Protein AF-A0A2D9D4S9-F1 (afdb_monomer_lite)

Foldseek 3Di:
DPPVVVVVVVVVVVPDPDPVVVVVVVVVVVVVVVVPPPPQWAWEFQDAAPDALQAQQRIATPVRDSPSDRAAQSHHYEHACPRPYERQAYPQRAEYAEYEYANQPHAHEHNDPDQRGEYEYCEYEWDYPNADYTYEYCHHEYAHNEEYHAQYEYHYQAYEYEYLYEYDAYQYAEYEDQYEYEANYEDDHPDPDARREDEYYDLYEYAHCEEYHFEYEYEYEALYEYHYLEEYEYHAHYEYEAEANYEYEYQEEYHHAQRYAHAHDQHYEYEHEHQEEYEYDFHDDPHGAAAEYEYDHAEEEYEYDDAEHHYCEEYHDPHYEYEYELYEYAYLAEYHDQDCRYYYEYPAQNYEYEGQHAEHEDRPAYDLHYEYEDAHAEEHEDYQEEAQEYEYHHAYEYEYADHQEYEHNAEYEYAARYEYEYHEEYEYEHEYYDHLYEYEYELYEYHYPYPDHDHDAPPNYYYDYPDPPPRYDDDDDD

Secondary structure (DSSP, 8-state):
--HHHHHHHHHHSS----HHHHHHHHHHHHHHHHHT------EEE---TT--TT-GGGEEETTS-B--PPP-TTS-EEE-TT--S----PPTTEEEEEEEEE-SSS-EEEE-SSTT-EEEEEEEEEE-TTSS-EEEEEESEEEESS-EEESSEEEESSSEEEESS-EES-SEEEEETT-EEEESS-EE-----TT-EEEEESS-EEEESS-EEE-SEEEE-TT-EEEESS-EEE-TT-EEEE-TT-EEEESS-EEE-TT-EEEE-TT-EEEE--SS-EEEEPPPSTTBEESEEEEEEEEEEEEE-SSEEEESS-EEEEEEEEEE-S-EEEESS-EEE-STT-EEEESSTT-EEEE--SB-EE-S-B-SS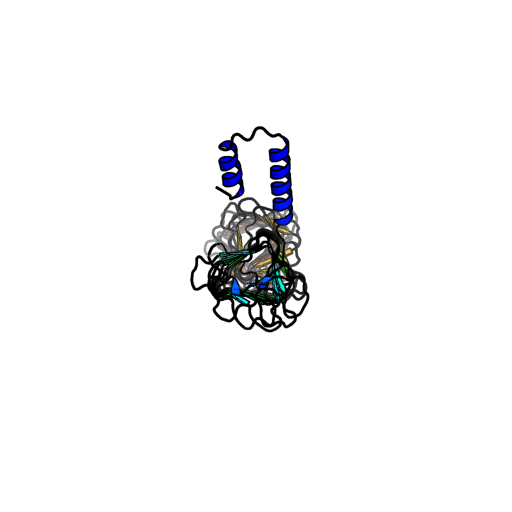SEEEE--SS-EEPPSS-BSEEEE-SSEEEEEEEEEEEEE-S-EEE-TTEEEEEEEEEEE-S-EEESS-EEEESS-EEEEE-SS--EEE-TT-EEEE--SSS--EEEEE-

Structure (mmCIF, N/CA/C/O backbone):
data_AF-A0A2D9D4S9-F1
#
_entry.id   AF-A0A2D9D4S9-F1
#
loop_
_atom_site.group_PDB
_atom_site.id
_atom_site.type_symbol
_atom_site.label_atom_id
_atom_site.label_alt_id
_atom_site.label_comp_id
_atom_site.label_asym_id
_atom_site.label_entity_id
_atom_site.label_seq_id
_atom_site.pdbx_PDB_ins_code
_atom_site.Cartn_x
_atom_site.Cartn_y
_atom_site.Cartn_z
_atom_site.occupancy
_atom_site.B_iso_or_equiv
_atom_site.auth_seq_id
_atom_site.auth_comp_id
_atom_site.auth_asym_id
_atom_site.auth_atom_id
_atom_site.pdbx_PDB_model_num
ATOM 1 N N . MET A 1 1 ? 46.462 12.934 -30.202 1.00 46.50 1 MET A N 1
ATOM 2 C CA . MET A 1 1 ? 46.838 13.961 -31.186 1.00 46.50 1 MET A CA 1
ATOM 3 C C . MET A 1 1 ? 45.834 13.888 -32.318 1.00 46.50 1 MET A C 1
ATOM 5 O O . MET A 1 1 ? 45.900 12.967 -33.123 1.00 46.50 1 MET A O 1
ATOM 9 N N . THR A 1 2 ? 44.822 14.753 -32.305 1.00 50.66 2 THR A N 1
ATOM 10 C CA . THR A 1 2 ? 43.846 14.801 -33.410 1.00 50.66 2 THR A CA 1
ATOM 11 C C . THR A 1 2 ? 44.578 15.198 -34.702 1.00 50.66 2 THR A C 1
ATOM 13 O O . THR A 1 2 ? 45.641 15.822 -34.637 1.00 50.66 2 THR A O 1
ATOM 16 N N . CYS A 1 3 ? 44.055 14.867 -35.891 1.00 53.03 3 CYS A N 1
ATOM 17 C CA . CYS A 1 3 ? 44.674 15.297 -37.161 1.00 53.03 3 CYS A CA 1
ATOM 18 C C . CYS A 1 3 ? 44.920 16.822 -37.214 1.00 53.03 3 CYS A C 1
ATOM 20 O O . CYS A 1 3 ? 45.845 17.278 -37.882 1.00 53.03 3 CYS A O 1
ATOM 22 N N . TYR A 1 4 ? 44.138 17.593 -36.450 1.00 50.78 4 TYR A N 1
ATOM 23 C CA . TYR A 1 4 ? 44.296 19.029 -36.236 1.00 50.78 4 TYR A CA 1
ATOM 24 C C . TYR A 1 4 ? 45.577 19.395 -35.461 1.00 50.78 4 TYR A C 1
ATOM 26 O O . TYR A 1 4 ? 46.337 20.259 -35.898 1.00 50.78 4 TYR A O 1
ATOM 34 N N . GLU A 1 5 ? 45.869 18.707 -34.355 1.00 54.09 5 GLU A N 1
ATOM 35 C CA . GLU A 1 5 ? 47.082 18.942 -33.560 1.00 54.09 5 GLU A CA 1
ATOM 36 C C . GLU A 1 5 ? 48.349 18.516 -34.310 1.00 54.09 5 GLU A C 1
ATOM 38 O O . GLU A 1 5 ? 49.353 19.222 -34.258 1.00 54.09 5 GLU A O 1
ATOM 43 N N . PHE A 1 6 ? 48.295 17.416 -35.073 1.00 62.75 6 PHE A N 1
ATOM 44 C CA . PHE A 1 6 ? 49.431 16.978 -35.893 1.00 62.75 6 PHE A CA 1
ATOM 45 C C . PHE A 1 6 ? 49.733 17.976 -37.021 1.00 62.75 6 PHE A C 1
ATOM 47 O O . PHE A 1 6 ? 50.899 18.274 -37.286 1.00 62.75 6 PHE A O 1
ATOM 54 N N . ALA A 1 7 ? 48.701 18.549 -37.651 1.00 60.62 7 ALA A N 1
ATOM 55 C CA . ALA A 1 7 ? 48.874 19.578 -38.670 1.00 60.62 7 ALA A CA 1
ATOM 56 C C . ALA A 1 7 ? 49.482 20.862 -38.078 1.00 60.62 7 ALA A C 1
ATOM 58 O O . ALA A 1 7 ? 50.467 21.363 -38.607 1.00 60.62 7 ALA A O 1
ATOM 59 N N . ILE A 1 8 ? 48.982 21.370 -36.949 1.00 59.97 8 ILE A N 1
ATOM 60 C CA . ILE A 1 8 ? 49.518 22.607 -36.353 1.00 59.97 8 ILE A CA 1
ATOM 61 C C . ILE A 1 8 ? 50.973 22.431 -35.899 1.00 59.97 8 ILE A C 1
ATOM 63 O O . ILE A 1 8 ? 51.813 23.279 -36.205 1.00 59.97 8 ILE A O 1
ATOM 67 N N . HIS A 1 9 ? 51.298 21.311 -35.247 1.00 60.22 9 HIS A N 1
ATOM 68 C CA . HIS A 1 9 ? 52.651 21.064 -34.740 1.00 60.22 9 HIS A CA 1
ATOM 69 C C . HIS A 1 9 ? 53.674 20.833 -35.864 1.00 60.22 9 HIS A C 1
ATOM 71 O O . HIS A 1 9 ? 54.804 21.314 -35.795 1.00 60.22 9 HIS A O 1
ATOM 77 N N . SER A 1 10 ? 53.266 20.175 -36.955 1.00 59.47 10 SER A N 1
ATOM 78 C CA . SER A 1 10 ? 54.116 19.997 -38.143 1.00 59.47 10 SER A CA 1
ATOM 79 C C . SER A 1 10 ? 54.403 21.317 -38.870 1.00 59.47 10 SER A C 1
ATOM 81 O O . SER A 1 10 ? 55.428 21.447 -39.538 1.00 59.47 10 SER A O 1
ATOM 83 N N . PHE A 1 11 ? 53.524 22.316 -38.735 1.00 57.97 11 PHE A N 1
ATOM 84 C CA . PHE A 1 11 ? 53.666 23.613 -39.397 1.00 57.97 11 PHE A CA 1
ATOM 85 C C . PHE A 1 11 ? 54.433 24.658 -38.575 1.00 57.97 11 PHE A C 1
ATOM 87 O O . PHE A 1 11 ? 55.037 25.539 -39.178 1.00 57.97 11 PHE A O 1
ATOM 94 N N . GLU A 1 12 ? 54.499 24.557 -37.242 1.00 56.31 12 GLU A N 1
ATOM 95 C CA . GLU A 1 12 ? 55.434 25.379 -36.447 1.00 56.31 12 GLU A CA 1
ATOM 96 C C . GLU A 1 12 ? 56.906 25.040 -36.742 1.00 56.31 12 GLU A C 1
ATOM 98 O O . GLU A 1 12 ? 57.773 25.911 -36.665 1.00 56.31 12 GLU A O 1
ATOM 103 N N . LEU A 1 13 ? 57.177 23.804 -37.175 1.00 55.47 13 LEU A N 1
ATOM 104 C CA . LEU A 1 13 ? 58.496 23.360 -37.638 1.00 55.47 13 LEU A CA 1
ATOM 105 C C . LEU A 1 13 ? 58.857 23.883 -39.043 1.00 55.47 13 LEU A C 1
ATOM 107 O O . LEU A 1 13 ? 60.040 24.018 -39.363 1.00 55.47 13 LEU A O 1
ATOM 111 N N . LEU A 1 14 ? 57.870 24.237 -39.875 1.00 54.81 14 LEU A N 1
ATOM 112 C CA . LEU A 1 14 ? 58.089 24.894 -41.165 1.00 54.81 14 LEU A CA 1
ATOM 113 C C . LEU A 1 14 ? 58.009 26.416 -40.988 1.00 54.81 14 LEU A C 1
ATOM 115 O O . LEU A 1 14 ? 56.937 27.011 -40.995 1.00 54.81 14 LEU A O 1
ATOM 119 N N . ASN A 1 15 ? 59.169 27.059 -40.865 1.00 53.19 15 ASN A N 1
ATOM 120 C CA . ASN A 1 15 ? 59.368 28.496 -40.635 1.00 53.19 15 ASN A CA 1
ATOM 121 C C . ASN A 1 15 ? 58.917 29.383 -41.832 1.00 53.19 15 ASN A C 1
ATOM 123 O O . ASN A 1 15 ? 59.703 30.122 -42.429 1.00 53.19 15 ASN A O 1
ATOM 127 N N . ILE A 1 16 ? 57.649 29.284 -42.241 1.00 56.03 16 ILE A N 1
ATOM 128 C CA . ILE A 1 16 ? 57.080 29.962 -43.408 1.00 56.03 16 ILE A CA 1
ATOM 129 C C . ILE A 1 16 ? 56.609 31.361 -42.992 1.00 56.03 16 ILE A C 1
ATOM 131 O O . ILE A 1 16 ? 55.570 31.550 -42.360 1.00 56.03 16 ILE A O 1
ATOM 135 N N . LYS A 1 17 ? 57.396 32.370 -43.376 1.00 56.00 17 LYS A N 1
ATOM 136 C CA . LYS A 1 17 ? 57.225 33.791 -43.018 1.00 56.00 17 LYS A CA 1
ATOM 137 C C . LYS A 1 17 ? 56.146 34.563 -43.798 1.00 56.00 17 LYS A C 1
ATOM 139 O O . LYS A 1 17 ? 56.119 35.789 -43.723 1.00 56.00 17 LYS A O 1
ATOM 144 N N . THR A 1 18 ? 55.245 33.922 -44.542 1.00 63.34 18 THR A N 1
ATOM 145 C CA . THR A 1 18 ? 54.252 34.660 -45.343 1.00 63.34 18 THR A CA 1
ATOM 146 C C . THR A 1 18 ? 52.863 34.622 -44.708 1.00 63.34 18 THR A C 1
ATOM 148 O O . THR A 1 18 ? 52.189 33.598 -44.634 1.00 63.34 18 THR A O 1
ATOM 151 N N . HIS A 1 19 ? 52.407 35.798 -44.271 1.00 64.62 19 HIS A N 1
ATOM 152 C CA . HIS A 1 19 ? 51.103 36.037 -43.638 1.00 64.62 19 HIS A CA 1
ATOM 153 C C . HIS A 1 19 ? 49.909 35.527 -44.478 1.00 64.62 19 HIS A C 1
ATOM 155 O O . HIS A 1 19 ? 48.862 35.173 -43.941 1.00 64.62 19 HIS A O 1
ATOM 161 N N . VAL A 1 20 ? 50.094 35.434 -45.799 1.00 70.88 20 VAL A N 1
ATOM 162 C CA . VAL A 1 20 ? 49.121 34.905 -46.764 1.00 70.88 20 VAL A CA 1
ATOM 163 C C . VAL A 1 20 ? 48.901 33.396 -46.594 1.00 70.88 20 VAL A C 1
ATOM 165 O O . VAL A 1 20 ? 47.764 32.941 -46.664 1.00 70.88 20 VAL A O 1
ATOM 168 N N . MET A 1 21 ? 49.949 32.618 -46.301 1.00 69.19 21 MET A N 1
ATOM 169 C CA . MET A 1 21 ? 49.837 31.159 -46.207 1.00 69.19 21 MET A CA 1
ATOM 170 C C . MET A 1 21 ? 49.133 30.724 -44.915 1.00 69.19 21 MET A C 1
ATOM 172 O O . MET A 1 21 ? 48.296 29.827 -44.954 1.00 69.19 21 MET A O 1
ATOM 176 N N . LYS A 1 22 ? 49.359 31.440 -43.799 1.00 68.50 22 LYS A N 1
ATOM 177 C CA . LYS A 1 22 ? 48.564 31.255 -42.571 1.00 68.50 22 LYS A CA 1
ATOM 178 C C . LYS A 1 22 ? 47.078 31.514 -42.820 1.00 68.50 22 LYS A C 1
ATOM 180 O O . LYS A 1 22 ? 46.270 30.690 -42.424 1.00 68.50 22 LYS A O 1
ATOM 185 N N . LYS A 1 23 ? 46.711 32.593 -43.530 1.00 75.38 23 LYS A N 1
ATOM 186 C CA . LYS A 1 23 ? 45.300 32.874 -43.855 1.00 75.38 23 LYS A CA 1
ATOM 187 C C . LYS A 1 23 ? 44.670 31.776 -44.712 1.00 75.38 23 LYS A C 1
ATOM 189 O O . LYS A 1 23 ? 43.583 31.333 -44.379 1.00 75.38 23 LYS A O 1
ATOM 194 N N . ILE A 1 24 ? 45.357 31.301 -45.753 1.00 76.69 24 ILE A N 1
ATOM 195 C CA . ILE A 1 24 ? 44.848 30.212 -46.605 1.00 76.69 24 ILE A CA 1
ATOM 196 C C . ILE A 1 24 ? 44.636 28.934 -45.788 1.00 76.69 24 ILE A C 1
ATOM 198 O O . ILE A 1 24 ? 43.585 28.314 -45.901 1.00 76.69 24 ILE A O 1
ATOM 202 N N . ILE A 1 25 ? 45.583 28.568 -44.923 1.00 73.44 25 ILE A N 1
ATOM 203 C CA . ILE A 1 25 ? 45.472 27.366 -44.087 1.00 73.44 25 ILE A CA 1
ATOM 204 C C . ILE A 1 25 ? 44.362 27.520 -43.046 1.00 73.44 25 ILE A C 1
ATOM 206 O O . ILE A 1 25 ? 43.566 26.604 -42.886 1.00 73.44 25 ILE A O 1
ATOM 210 N N . THR A 1 26 ? 44.247 28.674 -42.381 1.00 75.94 26 THR A N 1
ATOM 211 C CA . THR A 1 26 ? 43.141 28.935 -41.448 1.00 75.94 26 THR A CA 1
ATOM 212 C C . THR A 1 26 ? 41.794 28.900 -42.168 1.00 75.94 26 THR A C 1
ATOM 214 O O . THR A 1 26 ? 40.850 28.335 -41.634 1.00 75.94 26 THR A O 1
ATOM 217 N N . THR A 1 27 ? 41.698 29.425 -43.394 1.00 76.69 27 THR A N 1
ATOM 218 C CA . THR A 1 27 ? 40.478 29.351 -44.209 1.00 76.69 27 THR A CA 1
ATOM 219 C C . THR A 1 27 ? 40.172 27.927 -44.668 1.00 76.69 27 THR A C 1
ATOM 221 O O . THR A 1 27 ? 39.010 27.551 -44.634 1.00 76.69 27 THR A O 1
ATOM 224 N N . ILE A 1 28 ? 41.170 27.118 -45.043 1.00 77.94 28 ILE A N 1
ATOM 225 C CA . ILE A 1 28 ? 40.982 25.697 -45.389 1.00 77.94 28 ILE A CA 1
ATOM 226 C C . ILE A 1 28 ? 40.586 24.890 -44.152 1.00 77.94 28 ILE A C 1
ATOM 228 O O . ILE A 1 28 ? 39.689 24.066 -44.247 1.00 77.94 28 ILE A O 1
ATOM 232 N N . ALA A 1 29 ? 41.191 25.145 -42.990 1.00 72.12 29 ALA A N 1
ATOM 233 C CA . ALA A 1 29 ? 40.811 24.510 -41.732 1.00 72.12 29 ALA A CA 1
ATOM 234 C C . ALA A 1 29 ? 39.383 24.899 -41.320 1.00 72.12 29 ALA A C 1
ATOM 236 O O . ALA A 1 29 ? 38.616 24.026 -40.929 1.00 72.12 29 ALA A O 1
ATOM 237 N N . LEU A 1 30 ? 38.992 26.170 -41.492 1.00 69.56 30 LEU A N 1
ATOM 238 C CA . LEU A 1 30 ? 37.609 26.612 -41.303 1.00 69.56 30 LEU A CA 1
ATOM 239 C C . LEU A 1 30 ? 36.666 25.940 -42.307 1.00 69.56 30 LEU A C 1
ATOM 241 O O . LEU A 1 30 ? 35.646 25.403 -41.892 1.00 69.56 30 LEU A O 1
ATOM 245 N N . LEU A 1 31 ? 37.008 25.896 -43.600 1.00 65.50 31 LEU A N 1
ATOM 246 C CA . LEU A 1 31 ? 36.204 25.216 -44.623 1.00 65.50 31 LEU A CA 1
ATOM 247 C C . LEU A 1 31 ? 36.047 23.724 -44.312 1.00 65.50 31 LEU A C 1
ATOM 249 O O . LEU A 1 31 ? 34.940 23.208 -44.360 1.00 65.50 31 LEU A O 1
ATOM 253 N N . LEU A 1 32 ? 37.135 23.038 -43.958 1.00 68.19 32 LEU A N 1
ATOM 254 C CA . LEU A 1 32 ? 37.117 21.626 -43.580 1.00 68.19 32 LEU A CA 1
ATOM 255 C C . LEU A 1 32 ? 36.323 21.404 -42.292 1.00 68.19 32 LEU A C 1
ATOM 257 O O . LEU A 1 32 ? 35.615 20.409 -42.211 1.00 68.19 32 LEU A O 1
ATOM 261 N N . SER A 1 33 ? 36.355 22.344 -41.341 1.00 60.41 33 SER A N 1
ATOM 262 C CA . SER A 1 33 ? 35.490 22.296 -40.155 1.00 60.41 33 SER A CA 1
ATOM 263 C C . SER A 1 33 ? 34.010 22.555 -40.477 1.00 60.41 33 SER A C 1
ATOM 265 O O . SER A 1 33 ? 33.134 22.006 -39.818 1.00 60.41 33 SER A O 1
ATOM 267 N N . PHE A 1 34 ? 33.714 23.327 -41.533 1.00 54.78 34 PHE A N 1
ATOM 268 C CA . PHE A 1 34 ? 32.359 23.492 -42.073 1.00 54.78 34 PHE A CA 1
ATOM 269 C C . PHE A 1 34 ? 31.876 22.225 -42.803 1.00 54.78 34 PHE A C 1
ATOM 271 O O . PHE A 1 34 ? 30.701 21.872 -42.695 1.00 54.78 34 PHE A O 1
ATOM 278 N N . PHE A 1 35 ? 32.765 21.507 -43.501 1.00 54.53 35 PHE A N 1
ATOM 279 C CA . PHE A 1 35 ? 32.455 20.212 -44.126 1.00 54.53 35 PHE A CA 1
ATOM 280 C C . PHE A 1 35 ? 32.435 19.040 -43.140 1.00 54.53 35 PHE A C 1
ATOM 282 O O . PHE A 1 35 ? 31.812 18.025 -43.430 1.00 54.53 35 PHE A O 1
ATOM 289 N N . SER A 1 36 ? 33.063 19.185 -41.971 1.00 51.41 36 SER A N 1
ATOM 290 C CA . SER A 1 36 ? 32.890 18.287 -40.829 1.00 51.41 36 SER A CA 1
ATOM 291 C C . SER A 1 36 ? 31.755 18.733 -39.911 1.00 51.41 36 SER A C 1
ATOM 293 O O . SER A 1 36 ? 31.744 18.333 -38.746 1.00 51.41 36 SER A O 1
ATOM 295 N N . SER A 1 37 ? 30.824 19.573 -40.392 1.00 47.88 37 SER A N 1
ATOM 296 C CA . SER A 1 37 ? 29.527 19.686 -39.731 1.00 47.88 37 SER A CA 1
ATOM 297 C C . SER A 1 37 ? 29.014 18.260 -39.591 1.00 47.88 37 SER A C 1
ATOM 299 O O . SER A 1 37 ? 28.851 17.552 -40.584 1.00 47.88 37 SER A O 1
ATOM 301 N N . SER A 1 38 ? 28.923 17.800 -38.344 1.00 51.41 38 SER A N 1
ATOM 302 C CA . SER A 1 38 ? 28.390 16.496 -37.995 1.00 51.41 38 SER A CA 1
ATOM 303 C C . SER A 1 38 ? 27.026 16.423 -38.653 1.00 51.41 38 SER A C 1
ATOM 305 O O . SER A 1 38 ? 26.086 17.098 -38.228 1.00 51.41 38 SER A O 1
ATOM 307 N N . GLN A 1 39 ? 26.950 15.715 -39.772 1.00 57.75 39 GLN A N 1
ATOM 308 C CA . GLN A 1 39 ? 25.682 15.486 -40.417 1.00 57.75 39 GLN A CA 1
ATOM 309 C C . GLN A 1 39 ? 24.912 14.623 -39.427 1.00 57.75 39 GLN A C 1
ATOM 311 O O . GLN A 1 39 ? 25.227 13.448 -39.254 1.00 57.75 39 GLN A O 1
ATOM 316 N N . ASN A 1 40 ? 23.976 15.245 -38.710 1.00 60.72 40 ASN A N 1
ATOM 317 C CA . ASN A 1 40 ? 23.013 14.561 -37.861 1.00 60.72 40 ASN A CA 1
ATOM 318 C C . ASN A 1 40 ? 22.068 13.804 -38.793 1.00 60.72 40 ASN A C 1
ATOM 320 O O . ASN A 1 40 ? 20.944 14.232 -39.048 1.00 60.72 40 ASN A O 1
ATOM 324 N N . TYR A 1 41 ? 22.574 12.738 -39.400 1.00 73.56 41 TYR A N 1
ATOM 325 C CA . TYR A 1 41 ? 21.747 11.791 -40.107 1.00 73.56 41 TYR A CA 1
ATOM 326 C C . TYR A 1 41 ? 21.069 10.911 -39.063 1.00 73.56 41 TYR A C 1
ATOM 328 O O . TYR A 1 41 ? 21.709 10.426 -38.127 1.00 73.56 41 TYR A O 1
ATOM 336 N N . ASP A 1 42 ? 19.771 10.705 -39.236 1.00 85.56 42 ASP A N 1
ATOM 337 C CA . ASP A 1 42 ? 19.077 9.616 -38.568 1.00 85.56 42 ASP A CA 1
ATOM 338 C C . ASP A 1 42 ? 19.540 8.302 -39.207 1.00 85.56 42 ASP A C 1
ATOM 340 O O . ASP A 1 42 ? 19.708 8.224 -40.429 1.00 85.56 42 ASP A O 1
ATOM 344 N N . TYR A 1 43 ? 19.759 7.276 -38.393 1.00 85.69 43 TYR A N 1
ATOM 345 C CA . TYR A 1 43 ? 20.151 5.950 -38.849 1.00 85.69 43 TYR A CA 1
ATOM 346 C C . TYR A 1 43 ? 18.969 4.994 -38.758 1.00 85.69 43 TYR A C 1
ATOM 348 O O . TYR A 1 43 ? 18.182 5.032 -37.816 1.00 85.69 43 TYR A O 1
ATOM 356 N N . ILE A 1 44 ? 18.863 4.108 -39.735 1.00 86.44 44 ILE A N 1
ATOM 357 C CA . ILE A 1 44 ? 17.878 3.040 -39.803 1.00 86.44 44 ILE A CA 1
ATOM 358 C C . ILE A 1 44 ? 18.629 1.723 -39.633 1.00 86.44 44 ILE A C 1
ATOM 360 O O . ILE A 1 44 ? 19.566 1.431 -40.383 1.00 86.44 44 ILE A O 1
ATOM 364 N N . TRP A 1 45 ? 18.221 0.921 -38.650 1.00 83.94 45 TRP A N 1
ATOM 365 C CA . TRP A 1 45 ? 18.739 -0.434 -38.495 1.00 83.94 45 TRP A CA 1
ATOM 366 C C . TRP A 1 45 ? 18.252 -1.320 -39.645 1.00 83.94 45 TRP A C 1
ATOM 368 O O . TRP A 1 45 ? 17.054 -1.409 -39.919 1.00 83.94 45 TRP A O 1
ATOM 378 N N . THR A 1 46 ? 19.189 -2.005 -40.290 1.00 81.69 46 THR A N 1
ATOM 379 C CA . THR A 1 46 ? 18.946 -2.947 -41.396 1.00 81.69 46 THR A CA 1
ATOM 380 C C . THR A 1 46 ? 19.548 -4.326 -41.177 1.00 81.69 46 THR A C 1
ATOM 382 O O . THR A 1 46 ? 19.358 -5.205 -42.018 1.00 81.69 46 THR A O 1
ATOM 385 N N . GLY A 1 47 ? 20.262 -4.519 -40.066 1.00 70.62 47 GLY A N 1
ATOM 386 C CA . GLY A 1 47 ? 20.922 -5.781 -39.756 1.00 70.62 47 GLY A CA 1
ATOM 387 C C . GLY A 1 47 ? 19.952 -6.960 -39.688 1.00 70.62 47 GLY A C 1
ATOM 388 O O . GLY A 1 47 ? 18.794 -6.822 -39.276 1.00 70.62 47 GLY A O 1
ATOM 389 N N . LEU A 1 48 ? 20.449 -8.130 -40.086 1.00 71.75 48 LEU A N 1
ATOM 390 C CA . LEU A 1 48 ? 19.743 -9.404 -39.991 1.00 71.75 48 LEU A CA 1
ATOM 391 C C . LEU A 1 48 ? 19.800 -9.973 -38.563 1.00 71.75 48 LEU A C 1
ATOM 393 O O . LEU A 1 48 ? 20.481 -9.478 -37.663 1.00 71.75 48 LEU A O 1
ATOM 397 N N . VAL A 1 49 ? 19.078 -11.076 -38.361 1.00 60.66 49 VAL A N 1
ATOM 398 C CA . VAL A 1 49 ? 19.028 -11.822 -37.098 1.00 60.66 49 VAL A CA 1
ATOM 399 C C . VAL A 1 49 ? 20.428 -12.189 -36.609 1.00 60.66 49 VAL A C 1
ATOM 401 O O . VAL A 1 49 ? 21.191 -12.806 -37.350 1.00 60.66 49 VAL A O 1
ATOM 404 N N . ASN A 1 50 ? 20.706 -11.963 -35.322 1.00 63.22 50 ASN A N 1
ATOM 405 C CA . ASN A 1 50 ? 21.971 -12.299 -34.647 1.00 63.22 50 ASN A CA 1
ATOM 406 C C . ASN A 1 50 ? 23.174 -11.413 -34.970 1.00 63.22 50 ASN A C 1
ATOM 408 O O . ASN A 1 50 ? 24.278 -11.743 -34.530 1.00 63.22 50 ASN A O 1
ATOM 412 N N . GLU A 1 51 ? 22.987 -10.323 -35.700 1.00 71.19 51 GLU A N 1
ATOM 413 C CA . GLU A 1 51 ? 24.071 -9.384 -35.937 1.00 71.19 51 GLU A CA 1
ATOM 414 C C . GLU A 1 51 ? 24.192 -8.365 -34.793 1.00 71.19 51 GLU A C 1
ATOM 416 O O . GLU A 1 51 ? 23.242 -8.103 -34.050 1.00 71.19 51 GLU A O 1
ATOM 421 N N . ASP A 1 52 ? 25.406 -7.852 -34.612 1.00 73.81 52 ASP A N 1
ATOM 422 C CA . ASP A 1 52 ? 25.797 -7.002 -33.487 1.00 73.81 52 ASP A CA 1
ATOM 423 C C . ASP A 1 52 ? 25.568 -5.517 -33.817 1.00 73.81 52 ASP A C 1
ATOM 425 O O . ASP A 1 52 ? 25.821 -5.094 -34.947 1.00 73.81 52 ASP A O 1
ATOM 429 N N . TRP A 1 53 ? 25.142 -4.710 -32.836 1.00 80.56 53 TRP A N 1
ATOM 430 C CA . TRP A 1 53 ? 25.040 -3.244 -32.953 1.00 80.56 53 TRP A CA 1
ATOM 431 C C . TRP A 1 53 ? 26.363 -2.617 -33.418 1.00 80.56 53 TRP A C 1
ATOM 433 O O . TRP A 1 53 ? 26.367 -1.603 -34.118 1.00 80.56 53 TRP A O 1
ATOM 443 N N . SER A 1 54 ? 27.489 -3.252 -33.060 1.00 81.50 54 SER A N 1
ATOM 444 C CA . SER A 1 54 ? 28.835 -2.838 -33.468 1.00 81.50 54 SER A CA 1
ATOM 445 C C . SER A 1 54 ? 29.141 -3.039 -34.958 1.00 81.50 54 SER A C 1
ATOM 447 O O . SER A 1 54 ? 30.138 -2.507 -35.449 1.00 81.50 54 SER A O 1
ATOM 449 N N . ASN A 1 55 ? 28.328 -3.798 -35.699 1.00 84.31 55 ASN A N 1
ATOM 450 C CA . ASN A 1 55 ? 28.566 -4.017 -37.119 1.00 84.31 55 ASN A CA 1
ATOM 451 C C . ASN A 1 55 ? 28.074 -2.816 -37.926 1.00 84.31 55 ASN A C 1
ATOM 453 O O . ASN A 1 55 ? 26.877 -2.626 -38.135 1.00 84.31 55 ASN A O 1
ATOM 457 N N . SER A 1 56 ? 29.011 -2.020 -38.432 1.00 85.88 56 SER A N 1
ATOM 458 C CA . SER A 1 56 ? 28.681 -0.809 -39.174 1.00 85.88 56 SER A CA 1
ATOM 459 C C . SER A 1 56 ? 27.962 -1.048 -40.510 1.00 85.88 56 SER A C 1
ATOM 461 O O . SER A 1 56 ? 27.358 -0.130 -41.057 1.00 85.88 56 SER A O 1
ATOM 463 N N . LEU A 1 57 ? 27.962 -2.287 -41.019 1.00 86.12 57 LEU A N 1
ATOM 464 C CA . LEU A 1 57 ? 27.206 -2.682 -42.214 1.00 86.12 57 LEU A CA 1
ATOM 465 C C . LEU A 1 57 ? 25.694 -2.787 -41.973 1.00 86.12 57 LEU A C 1
ATOM 467 O O . LEU A 1 57 ? 24.935 -2.892 -42.933 1.00 86.12 57 LEU A O 1
ATOM 471 N N . ASN A 1 58 ? 25.263 -2.737 -40.714 1.00 84.75 58 ASN A N 1
ATOM 472 C CA . ASN A 1 58 ? 23.864 -2.906 -40.330 1.00 84.75 58 ASN A CA 1
ATOM 473 C C . ASN A 1 58 ? 23.103 -1.585 -40.257 1.00 84.75 58 ASN A C 1
ATOM 475 O O . ASN A 1 58 ? 21.916 -1.563 -39.923 1.00 84.75 58 ASN A O 1
ATOM 479 N N . TRP A 1 59 ? 23.778 -0.486 -40.571 1.00 85.31 59 TRP A N 1
ATOM 480 C CA . TRP A 1 59 ? 23.267 0.861 -40.442 1.00 85.31 59 TRP A CA 1
ATOM 481 C C . TRP A 1 59 ? 23.148 1.504 -41.819 1.00 85.31 59 TRP A C 1
ATOM 483 O O . TRP A 1 59 ? 24.119 1.591 -42.571 1.00 85.31 59 TRP A O 1
ATOM 493 N N . MET A 1 60 ? 21.941 1.962 -42.148 1.00 87.31 60 MET A N 1
ATOM 494 C CA . MET A 1 60 ? 21.722 2.879 -43.262 1.00 87.31 60 MET A CA 1
ATOM 495 C C . MET A 1 60 ? 21.466 4.270 -42.707 1.00 87.31 60 MET A C 1
ATOM 497 O O . MET A 1 60 ? 20.697 4.417 -41.762 1.00 87.31 60 MET A O 1
ATOM 501 N N . ASN A 1 61 ? 22.045 5.301 -43.307 1.00 86.06 61 ASN A N 1
ATOM 502 C CA . ASN A 1 61 ? 21.615 6.665 -43.010 1.00 86.06 61 ASN A CA 1
ATOM 503 C C . ASN A 1 61 ? 20.223 6.947 -43.602 1.00 86.06 61 ASN A C 1
ATOM 505 O O . ASN A 1 61 ? 19.695 6.181 -44.413 1.00 86.06 61 ASN A O 1
ATOM 509 N N . SER A 1 62 ? 19.633 8.084 -43.238 1.00 81.94 62 SER A N 1
ATOM 510 C CA . SER A 1 62 ? 18.309 8.518 -43.701 1.00 81.94 62 SER A CA 1
ATOM 511 C C . SER A 1 62 ? 18.178 8.665 -45.224 1.00 81.94 62 SER A C 1
ATOM 513 O O . SER A 1 62 ? 17.065 8.685 -45.745 1.00 81.94 62 SER A O 1
ATOM 515 N N . ALA A 1 63 ? 19.294 8.716 -45.959 1.00 84.50 63 ALA A N 1
ATOM 516 C CA . ALA A 1 63 ? 19.320 8.705 -47.421 1.00 84.50 63 ALA A CA 1
ATOM 517 C C . ALA A 1 63 ? 19.330 7.285 -48.030 1.00 84.50 63 ALA A C 1
ATOM 519 O O . ALA A 1 63 ? 19.369 7.151 -49.253 1.00 84.50 63 ALA A O 1
ATOM 520 N N . GLY A 1 64 ? 19.305 6.233 -47.205 1.00 84.75 64 GLY A N 1
ATOM 521 C CA . GLY A 1 64 ? 19.303 4.832 -47.629 1.00 84.75 64 GLY A CA 1
ATOM 522 C C . GLY A 1 64 ? 20.676 4.281 -48.024 1.00 84.75 64 GLY A C 1
ATOM 523 O O . GLY A 1 64 ? 20.738 3.245 -48.683 1.00 84.75 64 GLY A O 1
ATOM 524 N N . ASN A 1 65 ? 21.774 4.954 -47.660 1.00 85.69 65 ASN A N 1
ATOM 525 C CA . ASN A 1 65 ? 23.130 4.486 -47.957 1.00 85.69 65 ASN A CA 1
ATOM 526 C C . ASN A 1 65 ? 23.758 3.807 -46.734 1.00 85.69 65 ASN A C 1
ATOM 528 O O . ASN A 1 65 ? 23.638 4.314 -45.620 1.00 85.69 65 ASN A O 1
ATOM 532 N N . ILE A 1 66 ? 24.491 2.714 -46.963 1.00 82.94 66 ILE A N 1
ATOM 533 C CA . ILE A 1 66 ? 25.383 2.108 -45.965 1.00 82.94 66 ILE A CA 1
ATOM 534 C C . ILE A 1 66 ? 26.653 2.962 -45.921 1.00 82.94 66 ILE A C 1
ATOM 536 O O . ILE A 1 66 ? 27.436 2.949 -46.872 1.00 82.94 66 ILE A O 1
ATOM 540 N N . ASP A 1 67 ? 26.848 3.738 -44.857 1.00 76.88 67 ASP A N 1
ATOM 541 C CA . ASP A 1 67 ? 28.019 4.616 -44.708 1.00 76.88 67 ASP A CA 1
ATOM 542 C C . ASP A 1 67 ? 29.153 3.991 -43.879 1.00 76.88 67 ASP A C 1
ATOM 544 O O . ASP A 1 67 ? 30.258 4.535 -43.833 1.00 76.88 67 ASP A O 1
ATOM 548 N N . GLY A 1 68 ? 28.910 2.820 -43.280 1.00 79.12 68 GLY A N 1
ATOM 549 C CA . GLY A 1 68 ? 29.897 2.111 -42.476 1.00 79.12 68 GLY A CA 1
ATOM 550 C C . GLY A 1 68 ? 30.196 2.794 -41.141 1.00 79.12 68 GLY A C 1
ATOM 551 O O . GLY A 1 68 ? 31.240 2.504 -40.548 1.00 79.12 68 GLY A O 1
ATOM 552 N N . LEU A 1 69 ? 29.297 3.651 -40.647 1.00 83.50 69 LEU A N 1
ATOM 553 C CA . LEU A 1 69 ? 29.364 4.255 -39.319 1.00 83.50 69 LEU A CA 1
ATOM 554 C C . LEU A 1 69 ? 28.403 3.565 -38.342 1.00 83.50 69 LEU A C 1
ATOM 556 O O . LEU A 1 69 ? 27.353 3.050 -38.713 1.00 83.50 69 LEU A O 1
ATOM 560 N N . ILE A 1 70 ? 28.790 3.548 -37.067 1.00 83.56 70 ILE A N 1
ATOM 561 C CA . ILE A 1 70 ? 27.947 3.076 -35.963 1.00 83.56 70 ILE A CA 1
ATOM 562 C C . ILE A 1 70 ? 27.301 4.317 -35.327 1.00 83.56 70 ILE A C 1
ATOM 564 O O . ILE A 1 70 ? 28.019 5.295 -35.074 1.00 83.56 70 ILE A O 1
ATOM 568 N N . PRO A 1 71 ? 25.982 4.318 -35.055 1.00 83.81 71 PRO A N 1
ATOM 569 C CA . PRO A 1 71 ? 25.327 5.399 -34.333 1.00 83.81 71 PRO A CA 1
ATOM 570 C C . PRO A 1 71 ? 26.009 5.678 -32.988 1.00 83.81 71 PRO A C 1
ATOM 572 O O . PRO A 1 71 ? 26.513 4.771 -32.330 1.00 83.81 71 PRO A O 1
ATOM 575 N N . ASN A 1 72 ? 26.026 6.949 -32.593 1.00 84.44 72 ASN A N 1
ATOM 576 C CA . ASN A 1 72 ? 26.545 7.415 -31.308 1.00 84.44 72 ASN A CA 1
ATOM 577 C C . ASN A 1 72 ? 25.497 8.327 -30.655 1.00 84.44 72 ASN A C 1
ATOM 579 O O . ASN A 1 72 ? 24.437 8.562 -31.240 1.00 84.44 72 ASN A O 1
ATOM 583 N N . SER A 1 73 ? 25.796 8.890 -29.484 1.00 84.88 73 SER A N 1
ATOM 584 C CA . SER A 1 73 ? 24.886 9.746 -28.705 1.00 84.88 73 SER A CA 1
ATOM 585 C C . SER A 1 73 ? 24.315 10.973 -29.434 1.00 84.88 73 SER A C 1
ATOM 587 O O . SER A 1 73 ? 23.346 11.547 -28.949 1.00 84.88 73 SER A O 1
ATOM 589 N N . ASN A 1 74 ? 24.841 11.368 -30.600 1.00 85.12 74 ASN A N 1
ATOM 590 C CA . ASN A 1 74 ? 24.290 12.466 -31.409 1.00 85.12 74 ASN A CA 1
ATOM 591 C C . ASN A 1 74 ? 23.304 12.005 -32.496 1.00 85.12 74 ASN A C 1
ATOM 593 O O . ASN A 1 74 ? 22.666 12.837 -33.139 1.00 85.12 74 ASN A O 1
ATOM 597 N N . HIS A 1 75 ? 23.182 10.700 -32.728 1.00 88.31 75 HIS A N 1
ATOM 598 C CA . HIS A 1 75 ? 22.399 10.141 -33.827 1.00 88.31 75 HIS A CA 1
ATOM 599 C C . HIS A 1 75 ? 21.074 9.562 -33.332 1.00 88.31 75 HIS A C 1
ATOM 601 O O . HIS A 1 75 ? 21.047 8.824 -32.347 1.00 88.31 75 HIS A O 1
ATOM 607 N N . ASN A 1 76 ? 19.973 9.849 -34.030 1.00 88.19 76 ASN A N 1
ATOM 608 C CA . ASN A 1 76 ? 18.735 9.102 -33.815 1.00 88.19 76 ASN A CA 1
ATOM 609 C C . ASN A 1 76 ? 18.817 7.760 -34.542 1.00 88.19 76 ASN A C 1
ATOM 611 O O . ASN A 1 76 ? 19.408 7.657 -35.616 1.00 88.19 76 ASN A O 1
ATOM 615 N N . VAL A 1 77 ? 18.201 6.745 -33.957 1.00 87.00 77 VAL A N 1
ATOM 616 C CA . VAL A 1 77 ? 18.126 5.390 -34.481 1.00 87.00 77 VAL A CA 1
ATOM 617 C C . VAL A 1 77 ? 16.665 4.998 -34.633 1.00 87.00 77 VAL A C 1
ATOM 619 O O . VAL A 1 77 ? 15.899 5.058 -33.676 1.00 87.00 77 VAL A O 1
ATOM 622 N N . LEU A 1 78 ? 16.290 4.557 -35.828 1.00 87.31 78 LEU A N 1
ATOM 623 C CA . LEU A 1 78 ? 15.012 3.930 -36.122 1.00 87.31 78 LEU A CA 1
ATOM 624 C C . LEU A 1 78 ? 15.219 2.428 -36.341 1.00 87.31 78 LEU A C 1
ATOM 626 O O . LEU A 1 78 ? 15.943 2.013 -37.245 1.00 87.31 78 LEU A O 1
ATOM 630 N N . CYS A 1 79 ? 14.533 1.611 -35.551 1.00 84.12 79 CYS A N 1
ATOM 631 C CA . CYS A 1 79 ? 14.362 0.184 -35.789 1.00 84.12 79 CYS A CA 1
ATOM 632 C C . CYS A 1 79 ? 12.988 -0.022 -36.452 1.00 84.12 79 CYS A C 1
ATOM 634 O O . CYS A 1 79 ? 11.975 0.035 -35.750 1.00 84.12 79 CYS A O 1
ATOM 636 N N . PRO A 1 80 ? 12.924 -0.189 -37.787 1.00 79.50 80 PRO A N 1
ATOM 637 C CA . PRO A 1 80 ? 11.658 -0.254 -38.507 1.00 79.50 80 PRO A CA 1
ATOM 638 C C . PRO A 1 80 ? 10.956 -1.603 -38.302 1.00 79.50 80 PRO A C 1
ATOM 640 O O . PRO A 1 80 ? 11.593 -2.635 -38.090 1.00 79.50 80 PRO A O 1
ATOM 643 N N . SER A 1 81 ? 9.633 -1.615 -38.462 1.00 71.25 81 SER A N 1
ATOM 644 C CA . SER A 1 81 ? 8.790 -2.796 -38.222 1.00 71.25 81 SER A CA 1
ATOM 645 C C . SER A 1 81 ? 9.071 -3.999 -39.125 1.00 71.25 81 SER A C 1
ATOM 647 O O . SER A 1 81 ? 8.774 -5.138 -38.753 1.00 71.25 81 SER A O 1
ATOM 649 N N . ASN A 1 82 ? 9.668 -3.776 -40.298 1.00 68.31 82 ASN A N 1
ATOM 650 C CA . ASN A 1 82 ? 10.058 -4.821 -41.244 1.00 68.31 82 ASN A CA 1
ATOM 651 C C . ASN A 1 82 ? 11.449 -5.422 -40.974 1.00 68.31 82 ASN A C 1
ATOM 653 O O . ASN A 1 82 ? 11.830 -6.361 -41.676 1.00 68.31 82 ASN A O 1
ATOM 657 N N . ALA A 1 83 ? 12.197 -4.925 -39.981 1.00 60.47 83 ALA A N 1
ATOM 658 C CA . ALA A 1 83 ? 13.413 -5.577 -39.514 1.00 60.47 83 ALA A CA 1
ATOM 659 C C . ALA A 1 83 ? 13.014 -6.874 -38.797 1.00 60.47 83 ALA A C 1
ATOM 661 O O . ALA A 1 83 ? 12.685 -6.908 -37.611 1.00 60.47 83 ALA A O 1
ATOM 662 N N . PHE A 1 84 ? 12.950 -7.958 -39.566 1.00 51.50 84 PHE A N 1
ATOM 663 C CA . PHE A 1 84 ? 12.662 -9.282 -39.051 1.00 51.50 84 PHE A CA 1
ATOM 664 C C . PHE A 1 84 ? 13.803 -9.699 -38.114 1.00 51.50 84 PHE A C 1
ATOM 666 O O . PHE A 1 84 ? 14.858 -10.117 -38.593 1.00 51.50 84 PHE A O 1
ATOM 673 N N . ASN A 1 85 ? 13.520 -9.699 -36.806 1.00 57.19 85 ASN A N 1
ATOM 674 C CA . ASN A 1 85 ? 14.187 -10.465 -35.737 1.00 57.19 85 ASN A CA 1
ATOM 675 C C . ASN A 1 85 ? 15.178 -9.692 -34.831 1.00 57.19 85 ASN A C 1
ATOM 677 O O . ASN A 1 85 ? 15.623 -8.597 -35.168 1.00 57.19 85 ASN A O 1
ATOM 681 N N . PRO A 1 86 ? 15.480 -10.234 -33.628 1.00 55.53 86 PRO A N 1
ATOM 682 C CA . PRO A 1 86 ? 15.957 -9.438 -32.510 1.00 55.53 86 PRO A CA 1
ATOM 683 C C . PRO A 1 86 ? 17.424 -9.044 -32.609 1.00 55.53 86 PRO A C 1
ATOM 685 O O . PRO A 1 86 ? 18.269 -9.802 -33.095 1.00 55.53 86 PRO A O 1
ATOM 688 N N . LEU A 1 87 ? 17.714 -7.874 -32.048 1.00 61.62 87 LEU A N 1
ATOM 689 C CA . LEU A 1 87 ? 19.061 -7.367 -31.881 1.00 61.62 87 LEU A CA 1
ATOM 690 C C . LEU A 1 87 ? 19.734 -8.128 -30.733 1.00 61.62 87 LEU A C 1
ATOM 692 O O . LEU A 1 87 ? 19.379 -7.996 -29.561 1.00 61.62 87 LEU A O 1
ATOM 696 N N . LYS A 1 88 ? 20.679 -9.005 -31.076 1.00 60.62 88 LYS A N 1
ATOM 697 C CA . LYS A 1 88 ? 21.188 -10.002 -30.128 1.00 60.62 88 LYS A CA 1
ATOM 698 C C . LYS A 1 88 ? 21.995 -9.382 -28.994 1.00 60.62 88 LYS A C 1
ATOM 700 O O . LYS A 1 88 ? 21.960 -9.905 -27.896 1.00 60.62 88 LYS A O 1
ATOM 705 N N . SER A 1 89 ? 22.709 -8.287 -29.208 1.00 67.88 89 SER A N 1
ATOM 706 C CA . SER A 1 89 ? 23.478 -7.654 -28.137 1.00 67.88 89 SER A CA 1
ATOM 707 C C . SER A 1 89 ? 23.795 -6.206 -28.460 1.00 67.88 89 SER A C 1
ATOM 709 O O . SER A 1 89 ? 24.012 -5.860 -29.617 1.00 67.88 89 SER A O 1
ATOM 711 N N . PHE A 1 90 ? 23.877 -5.396 -27.409 1.00 75.94 90 PHE A N 1
ATOM 712 C CA . PHE A 1 90 ? 24.554 -4.109 -27.442 1.00 75.94 90 PHE A CA 1
ATOM 713 C C . PHE A 1 90 ? 25.937 -4.285 -26.828 1.00 75.94 90 PHE A C 1
ATOM 715 O O . PHE A 1 90 ? 26.009 -4.771 -25.700 1.00 75.94 90 PHE A O 1
ATOM 722 N N . PRO A 1 91 ? 27.022 -3.891 -27.500 1.00 76.19 91 PRO A N 1
ATOM 723 C CA . PRO A 1 91 ? 28.307 -3.724 -26.845 1.00 76.19 91 PRO A CA 1
ATOM 724 C C . PRO A 1 91 ? 28.175 -2.791 -25.638 1.00 76.19 91 PRO A C 1
ATOM 726 O O . PRO A 1 91 ? 27.356 -1.866 -25.640 1.00 76.19 91 PRO A O 1
ATOM 729 N N . GLU A 1 92 ? 29.003 -3.008 -24.621 1.00 76.94 92 GLU A N 1
ATOM 730 C CA . GLU A 1 92 ? 29.160 -2.058 -23.520 1.00 76.94 92 GLU A CA 1
ATOM 731 C C . GLU A 1 92 ? 29.486 -0.656 -24.070 1.00 76.94 92 GLU A C 1
ATOM 733 O O . GLU A 1 92 ? 30.370 -0.506 -24.915 1.00 76.94 92 GLU A O 1
ATOM 738 N N . GLY A 1 93 ? 28.744 0.360 -23.615 1.00 77.94 93 GLY A N 1
ATOM 739 C CA . GLY A 1 93 ? 28.907 1.744 -24.075 1.00 77.94 93 GLY A CA 1
ATOM 740 C C . GLY A 1 93 ? 28.198 2.070 -25.392 1.00 77.94 93 GLY A C 1
ATOM 741 O O . GLY A 1 93 ? 28.569 3.033 -26.058 1.00 77.94 93 GLY A O 1
ATOM 742 N N . SER A 1 94 ? 27.194 1.284 -25.794 1.00 85.25 94 SER A N 1
ATOM 743 C CA . SER A 1 94 ? 26.344 1.653 -26.931 1.00 85.25 94 SER A CA 1
ATOM 744 C C . SER A 1 94 ? 25.499 2.871 -26.570 1.00 85.25 94 SER A C 1
ATOM 746 O O . SER A 1 94 ? 24.757 2.839 -25.590 1.00 85.25 94 SER A O 1
ATOM 748 N N . GLU A 1 95 ? 25.587 3.929 -27.374 1.00 88.62 95 GLU A N 1
ATOM 749 C CA . GLU A 1 95 ? 24.869 5.184 -27.148 1.00 88.62 95 GLU A CA 1
ATOM 750 C C . GLU A 1 95 ? 24.099 5.615 -28.400 1.00 88.62 95 GLU A C 1
ATOM 752 O O . GLU A 1 95 ? 24.594 5.487 -29.521 1.00 88.62 95 GLU A O 1
ATOM 757 N N . CYS A 1 96 ? 22.911 6.188 -28.220 1.00 87.31 96 CYS A N 1
ATOM 758 C CA . CYS A 1 96 ? 22.200 6.913 -29.275 1.00 87.31 96 CYS A CA 1
ATOM 759 C C . CYS A 1 96 ? 21.436 8.114 -28.703 1.00 87.31 96 CYS A C 1
ATOM 761 O O . CYS A 1 96 ? 21.234 8.214 -27.496 1.00 87.31 96 CYS A O 1
ATOM 763 N N . ASN A 1 97 ? 21.023 9.052 -29.553 1.00 88.94 97 ASN A N 1
ATOM 764 C CA . ASN A 1 97 ? 20.175 10.161 -29.126 1.00 88.94 97 ASN A CA 1
ATOM 765 C C . ASN A 1 97 ? 18.747 9.652 -28.869 1.00 88.94 97 ASN A C 1
ATOM 767 O O . ASN A 1 97 ? 18.380 9.356 -27.737 1.00 88.94 97 ASN A O 1
ATOM 771 N N . THR A 1 98 ? 17.949 9.477 -29.922 1.00 89.81 98 THR A N 1
ATOM 772 C CA . THR A 1 98 ? 16.611 8.877 -29.817 1.00 89.81 98 THR A CA 1
ATOM 773 C C . THR A 1 98 ? 16.632 7.473 -30.392 1.00 89.81 98 THR A C 1
ATOM 775 O O . THR A 1 98 ? 16.966 7.321 -31.562 1.00 89.81 98 THR A O 1
ATOM 778 N N . LEU A 1 99 ? 16.219 6.466 -29.627 1.00 90.00 99 LEU A N 1
ATOM 779 C CA . LEU A 1 99 ? 15.916 5.136 -30.149 1.00 90.00 99 LEU A CA 1
ATOM 780 C C . LEU A 1 99 ? 14.410 5.034 -30.391 1.00 90.00 99 LEU A C 1
ATOM 782 O O . LEU A 1 99 ? 13.624 5.029 -29.449 1.00 90.00 99 LEU A O 1
ATOM 786 N N . THR A 1 100 ? 14.002 4.964 -31.653 1.00 88.88 100 THR A N 1
ATOM 787 C CA . THR A 1 100 ? 12.613 4.716 -32.048 1.00 88.88 100 THR A CA 1
ATOM 788 C C . THR A 1 100 ? 12.471 3.280 -32.512 1.00 88.88 100 THR A C 1
ATOM 790 O O . THR A 1 100 ? 13.146 2.848 -33.443 1.00 88.88 100 THR A O 1
ATOM 793 N N . ILE A 1 101 ? 11.569 2.544 -31.881 1.00 85.38 101 ILE A N 1
ATOM 794 C CA . ILE A 1 101 ? 11.234 1.171 -32.231 1.00 85.38 101 ILE A CA 1
ATOM 795 C C . ILE A 1 101 ? 9.807 1.187 -32.759 1.00 85.38 101 ILE A C 1
ATOM 797 O O . ILE A 1 101 ? 8.864 1.347 -31.986 1.00 85.38 101 ILE A O 1
ATOM 801 N N . ASP A 1 102 ? 9.661 1.023 -34.071 1.00 83.94 102 ASP A N 1
ATOM 802 C CA . ASP A 1 102 ? 8.371 0.743 -34.697 1.00 83.94 102 ASP A CA 1
ATOM 803 C C . ASP A 1 102 ? 8.171 -0.775 -34.685 1.00 83.94 102 ASP A C 1
ATOM 805 O O . ASP A 1 102 ? 8.745 -1.501 -35.492 1.00 83.94 102 ASP A O 1
ATOM 809 N N . ALA A 1 103 ? 7.385 -1.274 -33.735 1.00 66.94 103 ALA A N 1
ATOM 810 C CA . ALA A 1 103 ? 7.191 -2.705 -33.507 1.00 66.94 103 ALA A CA 1
ATOM 811 C C . ALA A 1 103 ? 5.896 -3.248 -34.134 1.00 66.94 103 ALA A C 1
ATOM 813 O O . ALA A 1 103 ? 5.363 -4.259 -33.675 1.00 66.94 103 ALA A O 1
ATOM 814 N N . SER A 1 104 ? 5.392 -2.617 -35.202 1.00 71.94 104 SER A N 1
ATOM 815 C CA . SER A 1 104 ? 4.096 -2.965 -35.807 1.00 71.94 104 SER A CA 1
ATOM 816 C C . SER A 1 104 ? 3.936 -4.450 -36.196 1.00 71.94 104 SER A C 1
ATOM 818 O O . SER A 1 104 ? 2.803 -4.923 -36.284 1.00 71.94 104 SER A O 1
ATOM 820 N N . TYR A 1 105 ? 5.026 -5.209 -36.394 1.00 68.06 105 TYR A N 1
ATOM 821 C CA . TYR A 1 105 ? 4.968 -6.641 -36.739 1.00 68.06 105 TYR A CA 1
ATOM 822 C C . TYR A 1 105 ? 5.949 -7.555 -35.983 1.00 68.06 105 TYR A C 1
ATOM 824 O O . TYR A 1 105 ? 5.859 -8.769 -36.143 1.00 68.06 105 TYR A O 1
ATOM 832 N N . ASN A 1 106 ? 6.876 -7.025 -35.174 1.00 66.19 106 ASN A N 1
ATOM 833 C CA . ASN A 1 106 ? 7.981 -7.802 -34.592 1.00 66.19 106 ASN A CA 1
ATOM 834 C C . ASN A 1 106 ? 8.376 -7.309 -33.189 1.00 66.19 106 ASN A C 1
ATOM 836 O O . ASN A 1 106 ? 8.217 -6.134 -32.870 1.00 66.19 106 ASN A O 1
ATOM 840 N N . THR A 1 107 ? 8.937 -8.198 -32.358 1.00 68.25 107 THR A N 1
ATOM 841 C CA . THR A 1 107 ? 9.524 -7.837 -31.052 1.00 68.25 107 THR A CA 1
ATOM 842 C C . THR A 1 107 ? 10.977 -7.417 -31.227 1.00 68.25 107 THR A C 1
ATOM 844 O O . THR A 1 107 ? 11.805 -8.211 -31.678 1.00 68.25 107 THR A O 1
ATOM 847 N N . PHE A 1 108 ? 11.314 -6.212 -30.781 1.00 70.75 108 PHE A N 1
ATOM 848 C CA . PHE A 1 108 ? 12.691 -5.813 -30.533 1.00 70.75 108 PHE A CA 1
ATOM 849 C C . PHE A 1 108 ? 13.179 -6.468 -29.238 1.00 70.75 108 PHE A C 1
ATOM 851 O O . PHE A 1 108 ? 12.970 -5.967 -28.134 1.00 70.75 108 PHE A O 1
ATOM 858 N N . VAL A 1 109 ? 13.795 -7.642 -29.352 1.00 69.31 109 VAL A N 1
ATOM 859 C CA . VAL A 1 109 ? 14.375 -8.307 -28.183 1.00 69.31 109 VAL A CA 1
ATOM 860 C C . VAL A 1 109 ? 15.820 -7.863 -28.026 1.00 69.31 109 VAL A C 1
ATOM 862 O O . VAL A 1 109 ? 16.639 -8.100 -28.902 1.00 69.31 109 VAL A O 1
ATOM 865 N N . VAL A 1 110 ? 16.117 -7.278 -26.879 1.00 68.12 110 VAL A N 1
ATOM 866 C CA . VAL A 1 110 ? 17.448 -7.052 -26.337 1.00 68.12 110 VAL A CA 1
ATOM 867 C C . VAL A 1 110 ? 17.848 -8.304 -25.561 1.00 68.12 110 VAL A C 1
ATOM 869 O O . VAL A 1 110 ? 17.490 -8.497 -24.395 1.00 68.12 110 VAL A O 1
ATOM 872 N N . GLN A 1 111 ? 18.561 -9.209 -26.232 1.00 65.31 111 GLN A N 1
ATOM 873 C CA . GLN A 1 111 ? 19.016 -10.468 -25.632 1.00 65.31 111 GLN A CA 1
ATOM 874 C C . GLN A 1 111 ? 20.489 -10.443 -25.267 1.00 65.31 111 GLN A C 1
ATOM 876 O O . GLN A 1 111 ? 21.264 -11.257 -25.760 1.00 65.31 111 GLN A O 1
ATOM 881 N N . SER A 1 112 ? 20.899 -9.585 -24.339 1.00 57.44 112 SER A N 1
ATOM 882 C CA . SER A 1 112 ? 22.243 -9.778 -23.821 1.00 57.44 112 SER A CA 1
ATOM 883 C C . SER A 1 112 ? 22.348 -11.132 -23.103 1.00 57.44 112 SER A C 1
ATOM 885 O O . SER A 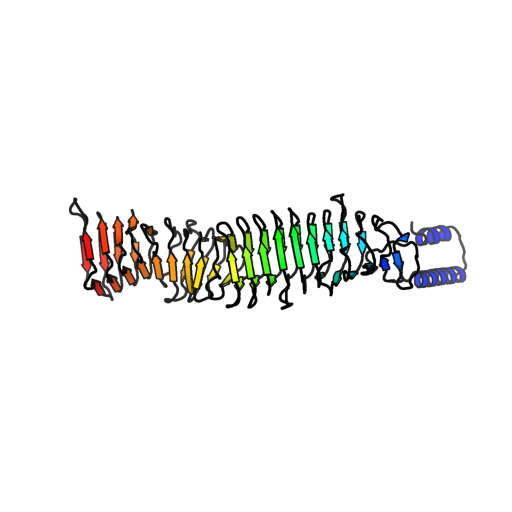1 112 ? 21.527 -11.438 -22.243 1.00 57.44 112 SER A O 1
ATOM 887 N N . ASN A 1 113 ? 23.359 -11.938 -23.427 1.00 61.66 113 ASN A N 1
ATOM 888 C CA . ASN A 1 113 ? 23.817 -13.038 -22.564 1.00 61.66 113 ASN A CA 1
ATOM 889 C C . ASN A 1 113 ? 24.941 -12.574 -21.617 1.00 61.66 113 ASN A C 1
ATOM 891 O O . ASN A 1 113 ? 25.503 -13.377 -20.875 1.00 61.66 113 ASN A O 1
ATOM 895 N N . VAL A 1 114 ? 25.300 -11.290 -21.682 1.00 68.56 114 VAL A N 1
ATOM 896 C CA . VAL A 1 114 ? 26.394 -10.667 -20.942 1.00 68.56 114 VAL A CA 1
ATOM 897 C C . VAL A 1 114 ? 25.807 -9.579 -20.030 1.00 68.56 114 VAL A C 1
ATOM 899 O O . VAL A 1 114 ? 25.310 -8.567 -20.529 1.00 68.56 114 VAL A O 1
ATOM 902 N N . PRO A 1 115 ? 25.850 -9.741 -18.700 1.00 70.25 115 PRO A N 1
ATOM 903 C CA . PRO A 1 115 ? 25.281 -8.767 -17.767 1.00 70.25 115 PRO A CA 1
ATOM 904 C C . PRO A 1 115 ? 25.809 -7.331 -17.926 1.00 70.25 115 PRO A C 1
ATOM 906 O O . PRO A 1 115 ? 25.129 -6.396 -17.527 1.00 70.25 115 PRO A O 1
ATOM 909 N N . THR A 1 116 ? 26.994 -7.145 -18.519 1.00 76.81 116 THR A N 1
ATOM 910 C CA . THR A 1 116 ? 27.635 -5.832 -18.714 1.00 76.81 116 THR A CA 1
ATOM 911 C C . THR A 1 116 ? 27.130 -5.054 -19.928 1.00 76.81 116 THR A C 1
ATOM 913 O O . THR A 1 116 ? 27.503 -3.897 -20.101 1.00 76.81 116 THR A O 1
ATOM 916 N N . ASN A 1 117 ? 26.298 -5.651 -20.786 1.00 81.56 117 ASN A N 1
ATOM 917 C CA . ASN A 1 117 ? 25.780 -4.933 -21.947 1.00 81.56 117 ASN A CA 1
ATOM 918 C C . ASN A 1 117 ? 24.875 -3.789 -21.488 1.00 81.56 117 ASN A C 1
ATOM 920 O O . ASN A 1 117 ? 23.911 -4.007 -20.752 1.00 81.56 117 ASN A O 1
ATOM 924 N N . HIS A 1 118 ? 25.201 -2.583 -21.945 1.00 88.88 118 HIS A N 1
ATOM 925 C CA . HIS A 1 118 ? 24.582 -1.341 -21.514 1.00 88.88 118 HIS A CA 1
ATOM 926 C C . HIS A 1 118 ? 24.279 -0.479 -22.740 1.00 88.88 118 HIS A C 1
ATOM 928 O O . HIS A 1 118 ? 25.203 -0.038 -23.426 1.00 88.88 118 HIS A O 1
ATOM 934 N N . LEU A 1 119 ? 22.991 -0.271 -23.017 1.00 88.19 119 LEU A N 1
ATOM 935 C CA . LEU A 1 119 ? 22.523 0.697 -24.007 1.00 88.19 119 LEU A CA 1
ATOM 936 C C . LEU A 1 119 ? 22.084 1.966 -23.284 1.00 88.19 119 LEU A C 1
ATOM 938 O O . LEU A 1 119 ? 21.193 1.908 -22.437 1.00 88.19 119 LEU A O 1
ATOM 942 N N . VAL A 1 120 ? 22.648 3.102 -23.676 1.00 90.81 120 VAL A N 1
ATOM 943 C CA . VAL A 1 120 ? 22.212 4.424 -23.228 1.00 90.81 120 VAL A CA 1
ATOM 944 C C . VAL A 1 120 ? 21.532 5.144 -24.388 1.00 90.81 120 VAL A C 1
ATOM 946 O O . VAL A 1 120 ? 22.049 5.187 -25.504 1.00 90.81 120 VAL A O 1
ATOM 949 N N . CYS A 1 121 ? 20.364 5.726 -24.145 1.00 89.38 121 CYS A N 1
ATOM 950 C CA . CYS A 1 121 ? 19.716 6.614 -25.104 1.00 89.38 121 CYS A CA 1
ATOM 951 C C . CYS A 1 121 ? 19.160 7.859 -24.415 1.00 89.38 121 CYS A C 1
ATOM 953 O O . CYS A 1 121 ? 18.741 7.791 -23.264 1.00 89.38 121 CYS A O 1
ATOM 955 N N . ASN A 1 122 ? 19.137 9.007 -25.093 1.00 89.25 122 ASN A N 1
ATOM 956 C CA . ASN A 1 122 ? 18.514 10.218 -24.544 1.00 89.25 122 ASN A CA 1
ATOM 957 C C . ASN A 1 122 ? 16.989 10.106 -24.502 1.00 89.25 122 ASN A C 1
ATOM 959 O O . ASN A 1 122 ? 16.347 10.665 -23.619 1.00 89.25 122 ASN A O 1
ATOM 963 N N . SER A 1 123 ? 16.384 9.402 -25.453 1.00 90.75 123 SER A N 1
ATOM 964 C CA . SER A 1 123 ? 14.944 9.148 -25.473 1.00 90.75 123 SER A CA 1
ATOM 965 C C . SER A 1 123 ? 14.656 7.802 -26.115 1.00 90.75 123 SER A C 1
ATOM 967 O O . SER A 1 123 ? 15.307 7.416 -27.088 1.00 90.75 123 SER A O 1
ATOM 969 N N . LEU A 1 124 ? 13.657 7.103 -25.586 1.00 91.50 124 LEU A N 1
ATOM 970 C CA . LEU A 1 124 ? 13.181 5.838 -26.129 1.00 91.50 124 LEU A CA 1
ATOM 971 C C . LEU A 1 124 ? 11.713 5.992 -26.513 1.00 91.50 124 LEU A C 1
ATOM 973 O O . LEU A 1 124 ? 10.867 6.322 -25.681 1.00 91.50 124 LEU A O 1
ATOM 977 N N . ILE A 1 125 ? 11.418 5.747 -27.783 1.00 90.62 125 ILE A N 1
ATOM 978 C CA . ILE A 1 125 ? 10.062 5.737 -28.320 1.00 90.62 125 ILE A CA 1
ATOM 979 C C . ILE A 1 125 ? 9.758 4.309 -28.748 1.00 90.62 125 ILE A C 1
ATOM 981 O O . ILE A 1 125 ? 10.420 3.765 -29.628 1.00 90.62 125 ILE A O 1
ATOM 985 N N . VAL A 1 126 ? 8.751 3.701 -28.133 1.00 88.50 126 VAL A N 1
ATOM 986 C CA . VAL A 1 126 ? 8.257 2.378 -28.526 1.00 88.50 126 VAL A CA 1
ATOM 987 C C . VAL A 1 126 ? 6.882 2.583 -29.129 1.00 88.50 126 VAL A C 1
ATOM 989 O O . VAL A 1 126 ? 5.902 2.715 -28.400 1.00 88.50 126 VAL A O 1
ATOM 992 N N . ASP A 1 127 ? 6.800 2.651 -30.453 1.00 85.12 127 ASP A N 1
ATOM 993 C CA . ASP A 1 127 ? 5.526 2.782 -31.150 1.00 85.12 127 ASP A CA 1
ATOM 994 C C . ASP A 1 127 ? 5.052 1.400 -31.606 1.00 85.12 127 ASP A C 1
ATOM 996 O O . ASP A 1 127 ? 5.739 0.693 -32.346 1.00 85.12 127 ASP A O 1
ATOM 1000 N N . ASN A 1 128 ? 3.883 0.979 -31.130 1.00 74.19 128 ASN A N 1
ATOM 1001 C CA . ASN A 1 128 ? 3.249 -0.239 -31.610 1.00 74.19 128 ASN A CA 1
ATOM 1002 C C . ASN A 1 128 ? 1.738 -0.048 -31.697 1.00 74.19 128 ASN A C 1
ATOM 1004 O O . ASN A 1 128 ? 1.004 -0.252 -30.732 1.00 74.19 128 ASN A O 1
ATOM 1008 N N . SER A 1 129 ? 1.276 0.261 -32.901 1.00 70.12 129 SER A N 1
ATOM 1009 C CA . SER A 1 129 ? -0.148 0.382 -33.213 1.00 70.12 129 SER A CA 1
ATOM 1010 C C . SER A 1 129 ? -0.913 -0.955 -33.190 1.00 70.12 129 SER A C 1
ATOM 1012 O O . SER A 1 129 ? -2.138 -0.944 -33.109 1.00 70.12 129 SER A O 1
ATOM 1014 N N . ASN A 1 130 ? -0.218 -2.103 -33.207 1.00 70.56 130 ASN A N 1
ATOM 1015 C CA . ASN A 1 130 ? -0.803 -3.442 -33.363 1.00 70.56 130 ASN A CA 1
ATOM 1016 C C . ASN A 1 130 ? -0.752 -4.319 -32.090 1.00 70.56 130 ASN A C 1
ATOM 1018 O O . ASN A 1 130 ? -1.145 -5.483 -32.125 1.00 70.56 130 ASN A O 1
ATOM 1022 N N . GLY A 1 131 ? -0.278 -3.790 -30.956 1.00 59.53 131 GLY A N 1
ATOM 1023 C CA . GLY A 1 131 ? -0.570 -4.298 -29.605 1.00 59.53 131 GLY A CA 1
ATOM 1024 C C . GLY A 1 131 ? 0.141 -5.563 -29.093 1.00 59.53 131 GLY A C 1
ATOM 1025 O O . GLY A 1 131 ? -0.014 -5.871 -27.916 1.00 59.53 131 GLY A O 1
ATOM 1026 N N . ILE A 1 132 ? 0.917 -6.304 -29.897 1.00 64.69 132 ILE A N 1
ATOM 1027 C CA . ILE A 1 132 ? 1.463 -7.613 -29.447 1.00 64.69 132 ILE A CA 1
ATOM 1028 C C . ILE A 1 132 ? 2.971 -7.590 -29.120 1.00 64.69 132 ILE A C 1
ATOM 1030 O O . ILE A 1 132 ? 3.439 -8.379 -28.298 1.00 64.69 132 ILE A O 1
ATOM 1034 N N . TYR A 1 133 ? 3.750 -6.685 -29.718 1.00 68.56 133 TYR A N 1
ATOM 1035 C CA . TYR A 1 133 ? 5.214 -6.759 -29.712 1.00 68.56 133 TYR A CA 1
ATOM 1036 C C . TYR A 1 133 ? 5.890 -5.415 -29.380 1.00 68.56 133 TYR A C 1
ATOM 1038 O O . TYR A 1 133 ? 5.295 -4.350 -29.499 1.00 68.56 133 TYR A O 1
ATOM 1046 N N . GLY A 1 134 ? 7.125 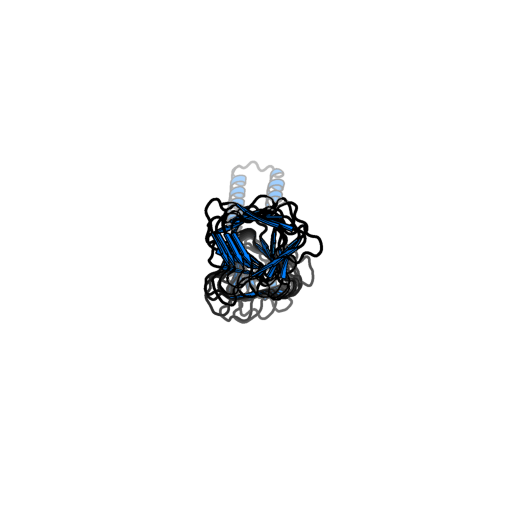-5.437 -28.892 1.00 80.12 134 GLY A N 1
ATOM 1047 C CA . GLY A 1 134 ? 7.853 -4.214 -28.543 1.00 80.12 134 GLY A CA 1
ATOM 1048 C C . GLY A 1 134 ? 9.229 -4.536 -27.988 1.00 80.12 134 GLY A C 1
ATOM 1049 O O . GLY A 1 134 ? 9.917 -5.360 -28.580 1.00 80.12 134 GLY A O 1
ATOM 1050 N N . VAL A 1 135 ? 9.638 -3.927 -26.879 1.00 86.69 135 VAL A N 1
ATOM 1051 C CA . VAL A 1 135 ? 10.959 -4.155 -26.273 1.00 86.69 135 VAL A CA 1
ATOM 1052 C C . VAL A 1 135 ? 10.919 -5.373 -25.363 1.00 86.69 135 VAL A C 1
ATOM 1054 O O . VAL A 1 135 ? 10.054 -5.464 -24.498 1.00 86.69 135 VAL A O 1
ATOM 1057 N N . GLN A 1 136 ? 11.871 -6.292 -25.497 1.00 88.81 136 GLN A N 1
ATOM 1058 C CA . GLN A 1 136 ? 12.086 -7.339 -24.500 1.00 88.81 136 GLN A CA 1
ATOM 1059 C C . GLN A 1 136 ? 13.537 -7.353 -24.020 1.00 88.81 136 GLN A C 1
ATOM 1061 O O . GLN A 1 136 ? 14.425 -7.580 -24.825 1.00 88.81 136 GLN A O 1
ATOM 1066 N N . ILE A 1 137 ? 13.780 -7.184 -22.723 1.00 87.81 137 ILE A N 1
ATOM 1067 C CA . ILE A 1 137 ? 15.110 -7.250 -22.105 1.00 87.81 137 ILE A CA 1
ATOM 1068 C C . ILE A 1 137 ? 15.241 -8.578 -21.366 1.00 87.81 137 ILE A C 1
ATOM 1070 O O . ILE A 1 137 ? 14.489 -8.844 -20.432 1.00 87.81 137 ILE A O 1
ATOM 1074 N N . ASN A 1 138 ? 16.174 -9.431 -21.784 1.00 86.81 138 ASN A N 1
ATOM 1075 C CA . ASN A 1 138 ? 16.431 -10.696 -21.084 1.00 86.81 138 ASN A CA 1
ATOM 1076 C C . ASN A 1 138 ? 17.495 -10.562 -19.988 1.00 86.81 138 ASN A C 1
ATOM 1078 O O . ASN A 1 138 ? 17.406 -11.233 -18.964 1.00 86.81 138 ASN A O 1
ATOM 1082 N N . SER A 1 139 ? 18.514 -9.736 -20.227 1.00 83.88 139 SER A N 1
ATOM 1083 C CA . SER A 1 139 ? 19.550 -9.355 -19.263 1.00 83.88 139 SER A CA 1
ATOM 1084 C C . SER A 1 139 ? 20.282 -8.096 -19.758 1.00 83.88 139 SER A C 1
ATOM 1086 O O . SER A 1 139 ? 20.042 -7.651 -20.885 1.00 83.88 139 SER A O 1
ATOM 1088 N N . GLY A 1 140 ? 21.186 -7.548 -18.942 1.00 87.25 140 GLY A N 1
ATOM 1089 C CA . GLY A 1 140 ? 21.908 -6.303 -19.224 1.00 87.25 140 GLY A CA 1
ATOM 1090 C C . GLY A 1 140 ? 21.177 -5.078 -18.684 1.00 87.25 140 GLY A C 1
ATOM 1091 O O . GLY A 1 140 ? 20.297 -5.205 -17.833 1.00 87.25 140 GLY A O 1
ATOM 1092 N N . LYS A 1 141 ? 21.548 -3.897 -19.177 1.00 90.56 141 LYS A N 1
ATOM 1093 C CA . LYS A 1 141 ? 20.983 -2.618 -18.753 1.00 90.56 141 LYS A CA 1
ATOM 1094 C C . LYS A 1 141 ? 20.564 -1.770 -19.953 1.00 90.56 141 LYS A C 1
ATOM 1096 O O . LYS A 1 141 ? 21.322 -1.632 -20.913 1.00 90.56 141 LYS A O 1
ATOM 1101 N N . ILE A 1 142 ? 19.382 -1.166 -19.881 1.00 91.12 142 ILE A N 1
ATOM 1102 C CA . ILE A 1 142 ? 19.009 -0.041 -20.748 1.00 91.12 142 ILE A CA 1
ATOM 1103 C C . ILE A 1 142 ? 18.816 1.190 -19.864 1.00 91.12 142 ILE A C 1
ATOM 1105 O O . ILE A 1 142 ? 18.105 1.128 -18.865 1.00 91.12 142 ILE A O 1
ATOM 1109 N N . GLU A 1 143 ? 19.452 2.298 -20.227 1.00 95.25 143 GLU A N 1
ATOM 1110 C CA . GLU A 1 143 ? 19.327 3.590 -19.555 1.00 95.25 143 GLU A CA 1
ATOM 1111 C C . GLU A 1 143 ? 18.770 4.625 -20.537 1.00 95.25 143 GLU A C 1
ATOM 1113 O O . GLU A 1 143 ? 19.362 4.910 -21.577 1.00 95.25 143 GLU A O 1
ATOM 1118 N N . VAL A 1 144 ? 17.600 5.170 -20.218 1.00 94.81 144 VAL A N 1
ATOM 1119 C CA . VAL A 1 144 ? 16.945 6.250 -20.957 1.00 94.81 144 VAL A CA 1
ATOM 1120 C C . VAL A 1 144 ? 17.161 7.538 -20.168 1.00 94.81 144 VAL A C 1
ATOM 1122 O O . VAL A 1 144 ? 16.619 7.688 -19.078 1.00 94.81 144 VAL A O 1
ATOM 1125 N N . LEU A 1 145 ? 17.964 8.469 -20.683 1.00 94.56 145 LEU A N 1
ATOM 1126 C CA . LEU A 1 145 ? 18.326 9.707 -19.976 1.00 94.56 145 LEU A CA 1
ATOM 1127 C C . LEU A 1 145 ? 17.202 10.760 -19.963 1.00 94.56 145 LEU A C 1
ATOM 1129 O O . LEU A 1 145 ? 17.294 11.738 -19.224 1.00 94.56 145 LEU A O 1
ATOM 1133 N N . GLY A 1 146 ? 16.155 10.563 -20.760 1.00 94.12 146 GLY A N 1
ATOM 1134 C CA . GLY A 1 146 ? 14.968 11.412 -20.836 1.00 94.12 146 GLY A CA 1
ATOM 1135 C C . GLY A 1 146 ? 13.680 10.610 -20.674 1.00 94.12 146 GLY A C 1
ATOM 1136 O O . GLY A 1 146 ? 13.633 9.630 -19.928 1.00 94.12 146 GLY A O 1
ATOM 1137 N N . ASP A 1 147 ? 12.625 11.040 -21.365 1.00 91.56 147 ASP A N 1
ATOM 1138 C CA . ASP A 1 147 ? 11.312 10.402 -21.288 1.00 91.56 147 ASP A CA 1
ATOM 1139 C C . ASP A 1 147 ? 11.258 9.086 -22.089 1.00 91.56 147 ASP A C 1
ATOM 1141 O O . ASP A 1 147 ? 11.867 8.935 -23.156 1.00 91.56 147 ASP A O 1
ATOM 1145 N N . LEU A 1 148 ? 10.462 8.143 -21.582 1.00 92.06 148 LEU A N 1
ATOM 1146 C CA . LEU A 1 148 ? 10.006 6.962 -22.305 1.00 92.06 148 LEU A CA 1
ATOM 1147 C C . LEU A 1 148 ? 8.585 7.217 -22.814 1.00 92.06 148 LEU A C 1
ATOM 1149 O O . LEU A 1 148 ? 7.623 7.216 -22.041 1.00 92.06 148 LEU A O 1
ATOM 1153 N N . LEU A 1 149 ? 8.443 7.358 -24.131 1.00 89.62 149 LEU A N 1
ATOM 1154 C CA . LEU A 1 149 ? 7.138 7.340 -24.787 1.00 89.62 149 LEU A CA 1
ATOM 1155 C C . LEU A 1 149 ? 6.877 5.926 -25.300 1.00 89.62 149 LEU A C 1
ATOM 1157 O O . LEU A 1 149 ? 7.258 5.563 -26.413 1.00 89.62 149 LEU A O 1
ATOM 1161 N N . ASN A 1 150 ? 6.240 5.109 -24.474 1.00 82.56 150 ASN A N 1
ATOM 1162 C CA . ASN A 1 150 ? 5.896 3.746 -24.845 1.00 82.56 150 ASN A CA 1
ATOM 1163 C C . ASN A 1 150 ? 4.429 3.716 -25.233 1.00 82.56 150 ASN A C 1
ATOM 1165 O O . ASN A 1 150 ? 3.635 3.956 -24.359 1.00 82.56 150 ASN A O 1
ATOM 1169 N N . LYS A 1 151 ? 4.064 3.377 -26.468 1.00 83.62 151 LYS A N 1
ATOM 1170 C CA . LYS A 1 151 ? 2.691 3.022 -26.880 1.00 83.62 151 LYS A CA 1
ATOM 1171 C C . LYS A 1 151 ? 2.521 1.516 -27.091 1.00 83.62 151 LYS A C 1
ATOM 1173 O O . LYS A 1 151 ? 1.441 1.049 -27.443 1.00 83.62 151 LYS A O 1
ATOM 1178 N N . GLY A 1 152 ? 3.586 0.748 -26.895 1.00 83.56 152 GLY A N 1
ATOM 1179 C CA . GLY A 1 152 ? 3.642 -0.676 -27.170 1.00 83.56 152 GLY A CA 1
ATOM 1180 C C . GLY A 1 152 ? 3.839 -1.543 -25.936 1.00 83.56 152 GLY A C 1
ATOM 1181 O O . GLY A 1 152 ? 3.333 -1.268 -24.844 1.00 83.56 152 GLY A O 1
ATOM 1182 N N . TYR A 1 153 ? 4.550 -2.645 -26.164 1.00 86.69 153 TYR A N 1
ATOM 1183 C CA . TYR A 1 153 ? 4.788 -3.706 -25.197 1.00 86.69 153 TYR A CA 1
ATOM 1184 C C . TYR A 1 153 ? 6.244 -3.692 -24.740 1.00 86.69 153 TYR A C 1
ATOM 1186 O O . TYR A 1 153 ? 7.148 -3.863 -25.551 1.00 86.69 153 TYR A O 1
ATOM 1194 N N . ILE A 1 154 ? 6.483 -3.517 -23.444 1.00 90.44 154 ILE A N 1
ATOM 1195 C CA . ILE A 1 154 ? 7.804 -3.662 -22.831 1.00 90.44 154 ILE A CA 1
ATOM 1196 C C . ILE A 1 154 ? 7.777 -4.879 -21.915 1.00 90.44 154 ILE A C 1
ATOM 1198 O O . ILE A 1 154 ? 6.885 -5.028 -21.082 1.00 90.44 154 ILE A O 1
ATOM 1202 N N . ARG A 1 155 ? 8.765 -5.757 -22.075 1.00 92.06 155 ARG A N 1
ATOM 1203 C CA . ARG A 1 155 ? 8.954 -6.974 -21.290 1.00 92.06 155 ARG A CA 1
ATOM 1204 C C . ARG A 1 155 ? 10.349 -7.009 -20.712 1.00 92.06 155 ARG A C 1
ATOM 1206 O O . ARG A 1 155 ? 11.319 -6.961 -21.452 1.00 92.06 155 ARG A O 1
ATOM 1213 N N . LEU A 1 156 ? 10.472 -7.207 -19.419 1.00 92.69 156 LEU A N 1
ATOM 1214 C CA . LEU A 1 156 ? 11.755 -7.395 -18.763 1.00 92.69 156 LEU A CA 1
ATOM 1215 C C . LEU A 1 156 ? 11.732 -8.781 -18.149 1.00 92.69 156 LEU A C 1
ATOM 1217 O O . LEU A 1 156 ? 10.896 -9.048 -17.303 1.00 92.69 156 LEU A O 1
ATOM 1221 N N . ILE A 1 157 ? 12.570 -9.688 -18.632 1.00 90.25 157 ILE A N 1
ATOM 1222 C CA . ILE A 1 157 ? 12.744 -11.036 -18.070 1.00 90.25 157 ILE A CA 1
ATOM 1223 C C . ILE A 1 157 ? 13.919 -11.056 -17.082 1.00 90.25 157 ILE A C 1
ATOM 1225 O O . ILE A 1 157 ? 14.001 -11.933 -16.233 1.00 90.25 157 ILE A O 1
ATOM 1229 N N . GLY A 1 158 ? 14.810 -10.074 -17.180 1.00 88.00 158 GLY A N 1
ATOM 1230 C CA . GLY A 1 158 ? 15.929 -9.852 -16.279 1.00 88.00 158 GLY A CA 1
ATOM 1231 C C . GLY A 1 158 ? 16.621 -8.535 -16.625 1.00 88.00 158 GLY A C 1
ATOM 1232 O O . GLY A 1 158 ? 16.231 -7.855 -17.578 1.00 88.00 158 GLY A O 1
ATOM 1233 N N . GLY A 1 159 ? 17.673 -8.205 -15.878 1.00 89.25 159 GLY A N 1
ATOM 1234 C CA . GLY A 1 159 ? 18.443 -6.979 -16.083 1.00 89.25 159 GLY A CA 1
ATOM 1235 C C . GLY A 1 159 ? 17.830 -5.744 -15.422 1.00 89.25 159 GLY A C 1
ATOM 1236 O O . GLY A 1 159 ? 16.930 -5.845 -14.587 1.00 89.25 159 GLY A O 1
ATOM 1237 N N . GLU A 1 160 ? 18.352 -4.586 -15.806 1.00 92.56 160 GLU A N 1
ATOM 1238 C CA . GLU A 1 160 ? 17.983 -3.276 -15.275 1.00 92.56 160 GLU A CA 1
ATOM 1239 C C . GLU A 1 160 ? 17.419 -2.388 -16.387 1.00 92.56 160 GLU A C 1
ATOM 1241 O O . GLU A 1 160 ? 17.975 -2.306 -17.486 1.00 92.56 160 GLU A O 1
ATOM 1246 N N . PHE A 1 161 ? 16.330 -1.682 -16.101 1.00 94.62 161 PHE A N 1
ATOM 1247 C CA . PHE A 1 161 ? 15.801 -0.664 -16.998 1.00 94.62 161 PHE A CA 1
ATOM 1248 C C . PHE A 1 161 ? 15.601 0.639 -16.253 1.00 94.62 161 PHE A C 1
ATOM 1250 O O . PHE A 1 161 ? 14.726 0.762 -15.399 1.00 94.62 161 PHE A O 1
ATOM 1257 N N . LYS A 1 162 ? 16.458 1.602 -16.575 1.00 96.12 162 LYS A N 1
ATOM 1258 C CA . LYS A 1 162 ? 16.531 2.882 -15.896 1.00 96.12 162 LYS A CA 1
ATOM 1259 C C . LYS A 1 162 ? 16.011 3.985 -16.802 1.00 96.12 162 LYS A C 1
ATOM 1261 O O . LYS A 1 162 ? 16.397 4.062 -17.964 1.00 96.12 162 LYS A O 1
ATOM 1266 N N . ILE A 1 163 ? 15.153 4.841 -16.272 1.00 96.50 163 ILE A N 1
ATOM 1267 C CA . ILE A 1 163 ? 14.503 5.932 -16.995 1.00 96.50 163 ILE A CA 1
ATOM 1268 C C . ILE A 1 163 ? 14.659 7.185 -16.146 1.00 96.50 163 ILE A C 1
ATOM 1270 O O . ILE A 1 163 ? 14.237 7.213 -14.997 1.00 96.50 163 ILE A O 1
ATOM 1274 N N . HIS A 1 164 ? 15.312 8.213 -16.675 1.00 95.12 164 HIS A N 1
ATOM 1275 C CA . HIS A 1 164 ? 15.587 9.441 -15.930 1.00 95.12 164 HIS A CA 1
ATOM 1276 C C . HIS A 1 164 ? 14.470 10.483 -16.051 1.00 95.12 164 HIS A C 1
ATOM 1278 O O . HIS A 1 164 ? 14.447 11.430 -15.269 1.00 95.12 164 HIS A O 1
ATOM 1284 N N . GLY A 1 165 ? 13.577 10.320 -17.029 1.00 94.75 165 GLY A N 1
ATOM 1285 C CA . GLY A 1 165 ? 12.386 11.139 -17.219 1.00 94.75 165 GLY A CA 1
ATOM 1286 C C . GLY A 1 165 ? 11.096 10.413 -16.845 1.00 94.75 165 GLY A C 1
ATOM 1287 O O . GLY A 1 165 ? 11.068 9.500 -16.020 1.00 94.75 165 GLY A O 1
ATOM 1288 N N . ASN A 1 166 ? 10.002 10.840 -17.466 1.00 94.44 166 ASN A N 1
ATOM 1289 C CA . ASN A 1 166 ? 8.679 10.268 -17.272 1.00 94.44 166 ASN A CA 1
ATOM 1290 C C . ASN A 1 166 ? 8.457 9.059 -18.184 1.00 94.44 166 ASN A C 1
ATOM 1292 O O . ASN A 1 166 ? 8.960 8.994 -19.307 1.00 94.44 166 ASN A O 1
ATOM 1296 N N . VAL A 1 167 ? 7.615 8.138 -17.730 1.00 92.25 167 VAL A N 1
ATOM 1297 C CA . VAL A 1 167 ? 7.019 7.095 -18.564 1.00 92.25 167 VAL A CA 1
ATOM 1298 C C . VAL A 1 167 ? 5.606 7.529 -18.914 1.00 92.25 167 VAL A C 1
ATOM 1300 O O . VAL A 1 167 ? 4.776 7.695 -18.024 1.00 92.25 167 VAL A O 1
ATOM 1303 N N . GLY A 1 168 ? 5.329 7.720 -20.201 1.00 87.75 168 GLY A N 1
ATOM 1304 C CA . GLY A 1 168 ? 4.008 8.118 -20.681 1.00 87.75 168 GLY A CA 1
ATOM 1305 C C . GLY A 1 168 ? 3.353 7.066 -21.573 1.00 87.75 168 GLY A C 1
ATOM 1306 O O . GLY A 1 168 ? 4.020 6.462 -22.412 1.00 87.75 168 GLY A O 1
ATOM 1307 N N . ASN A 1 169 ? 2.026 6.951 -21.454 1.00 74.62 169 ASN A N 1
ATOM 1308 C CA . ASN A 1 169 ? 1.116 6.428 -22.484 1.00 74.62 169 ASN A CA 1
ATOM 1309 C C . ASN A 1 169 ? 1.297 4.959 -22.911 1.00 74.62 169 ASN A C 1
ATOM 1311 O O . ASN A 1 169 ? 1.141 4.649 -24.090 1.00 74.62 169 ASN A O 1
ATOM 1315 N N . TYR A 1 170 ? 1.563 4.049 -21.970 1.00 70.25 170 TYR A N 1
ATOM 1316 C CA . TYR A 1 170 ? 1.847 2.643 -22.277 1.00 70.25 170 TYR A CA 1
ATOM 1317 C C . TYR A 1 170 ? 0.623 1.745 -22.414 1.00 70.25 170 TYR A C 1
ATOM 1319 O O . TYR A 1 170 ? -0.337 1.844 -21.659 1.00 70.25 170 TYR A O 1
ATOM 1327 N N . SER A 1 171 ? 0.741 0.786 -23.336 1.00 71.06 171 SER A N 1
ATOM 1328 C CA . SER A 1 171 ? -0.188 -0.337 -23.458 1.00 71.06 171 SER A CA 1
ATOM 1329 C C . SER A 1 171 ? 0.241 -1.476 -22.529 1.00 71.06 171 SER A C 1
ATOM 1331 O O . SER A 1 171 ? -0.540 -2.009 -21.760 1.00 71.06 171 SER A O 1
ATOM 1333 N N . TYR A 1 172 ? 1.516 -1.856 -22.514 1.00 87.44 172 TYR A N 1
ATOM 1334 C CA . TYR A 1 172 ? 1.933 -3.014 -21.728 1.00 87.44 172 TYR A CA 1
ATOM 1335 C C . TYR A 1 172 ? 3.336 -2.844 -21.166 1.00 87.44 172 TYR A C 1
ATOM 1337 O O . TYR A 1 172 ? 4.290 -2.630 -21.914 1.00 87.44 172 TYR A O 1
ATOM 1345 N N . PHE A 1 173 ? 3.469 -2.989 -19.852 1.00 92.44 173 PHE A N 1
ATOM 1346 C CA . PHE A 1 173 ? 4.737 -2.955 -19.145 1.00 92.44 173 PHE A CA 1
ATOM 1347 C C . PHE A 1 173 ? 4.824 -4.153 -18.200 1.00 92.44 173 PHE A C 1
ATOM 1349 O O . PHE A 1 173 ? 4.171 -4.211 -17.159 1.00 92.44 173 PHE A O 1
ATOM 1356 N N . PHE A 1 174 ? 5.610 -5.149 -18.589 1.00 93.50 174 PHE A N 1
ATOM 1357 C CA . PHE A 1 174 ? 5.765 -6.389 -17.852 1.00 93.50 174 PHE A CA 1
ATOM 1358 C C . PHE A 1 174 ? 7.183 -6.528 -17.314 1.00 93.50 174 PHE A C 1
ATOM 1360 O O . PHE A 1 174 ? 8.134 -6.567 -18.090 1.00 93.50 174 PHE A O 1
ATOM 1367 N N . VAL A 1 175 ? 7.317 -6.706 -16.008 1.00 94.62 175 VAL A N 1
ATOM 1368 C CA . VAL A 1 175 ? 8.583 -6.954 -15.320 1.00 94.62 175 VAL A CA 1
ATOM 1369 C C . VAL A 1 175 ? 8.517 -8.344 -14.703 1.00 94.62 175 VAL A C 1
ATOM 1371 O O . VAL A 1 175 ? 7.578 -8.655 -13.980 1.00 94.62 175 VAL A O 1
ATOM 1374 N N . TYR A 1 176 ? 9.471 -9.206 -15.022 1.00 93.75 176 TYR A N 1
ATOM 1375 C CA . TYR A 1 176 ? 9.545 -10.592 -14.574 1.00 93.75 176 TYR A CA 1
ATOM 1376 C C . TYR A 1 176 ? 10.895 -10.862 -13.899 1.00 93.75 176 TYR A C 1
ATOM 1378 O O . TYR A 1 176 ? 11.896 -10.224 -14.212 1.00 93.75 176 TYR A O 1
ATOM 1386 N N . SER A 1 177 ? 10.927 -11.883 -13.041 1.00 86.56 177 SER A N 1
ATOM 1387 C CA . SER A 1 177 ? 12.116 -12.676 -12.695 1.00 86.56 177 SER A CA 1
ATOM 1388 C C . SER A 1 177 ? 13.340 -11.859 -12.254 1.00 86.56 177 SER A C 1
ATOM 1390 O O . SER A 1 177 ? 14.392 -11.906 -12.886 1.00 86.56 177 SER A O 1
ATOM 1392 N N . ASN A 1 178 ? 13.229 -11.170 -11.114 1.00 87.12 178 ASN A N 1
ATOM 1393 C CA . ASN A 1 178 ? 14.288 -10.323 -10.538 1.00 87.12 178 ASN A CA 1
ATOM 1394 C C . ASN A 1 178 ? 14.748 -9.154 -11.435 1.00 87.12 178 ASN A C 1
ATOM 1396 O O . ASN A 1 178 ? 15.809 -8.585 -11.182 1.00 87.12 178 ASN A O 1
ATOM 1400 N N . ALA A 1 179 ? 14.011 -8.804 -12.495 1.00 92.88 179 ALA A N 1
ATOM 1401 C CA . ALA A 1 179 ? 14.282 -7.568 -13.217 1.00 92.88 179 ALA A CA 1
ATOM 1402 C C . ALA A 1 179 ? 13.989 -6.353 -12.326 1.00 92.88 179 ALA A C 1
ATOM 1404 O O . ALA A 1 179 ? 13.036 -6.364 -11.537 1.00 92.88 179 ALA A O 1
ATOM 1405 N N . LEU A 1 180 ? 14.813 -5.321 -12.494 1.00 93.94 180 LEU A N 1
ATOM 1406 C CA . LEU A 1 180 ? 14.730 -4.061 -11.765 1.00 93.94 180 LEU A CA 1
ATOM 1407 C C . LEU A 1 180 ? 14.369 -2.938 -12.730 1.00 93.94 180 LEU A C 1
ATOM 1409 O O . LEU A 1 180 ? 14.971 -2.800 -13.799 1.00 93.94 180 LEU A O 1
ATOM 1413 N N . VAL A 1 181 ? 13.395 -2.126 -12.344 1.00 96.50 181 VAL A N 1
ATOM 1414 C CA . VAL A 1 181 ? 13.004 -0.933 -13.092 1.00 96.50 181 VAL A CA 1
ATOM 1415 C C . VAL A 1 181 ? 13.121 0.274 -12.183 1.00 96.50 181 VAL A C 1
ATOM 1417 O O . VAL A 1 181 ? 12.568 0.273 -11.091 1.00 96.50 181 VAL A O 1
ATOM 1420 N N . ASP A 1 182 ? 13.822 1.303 -12.639 1.00 97.62 182 ASP A N 1
ATOM 1421 C CA . ASP A 1 182 ? 14.016 2.548 -11.897 1.00 97.62 182 ASP A CA 1
ATOM 1422 C C . ASP A 1 182 ? 13.576 3.730 -12.763 1.00 97.62 182 ASP A C 1
ATOM 1424 O O . ASP A 1 182 ? 14.090 3.928 -13.865 1.00 97.62 182 ASP A O 1
ATOM 1428 N N . VAL A 1 183 ? 12.597 4.493 -12.284 1.00 97.06 183 VAL A N 1
ATOM 1429 C CA . VAL A 1 183 ? 12.001 5.635 -12.979 1.00 97.06 183 VAL A CA 1
ATOM 1430 C C . VAL A 1 183 ? 12.200 6.882 -12.129 1.00 97.06 183 VAL A C 1
ATOM 1432 O O . VAL A 1 183 ? 11.457 7.123 -11.184 1.00 97.06 183 VAL A O 1
ATOM 1435 N N . ASN A 1 184 ? 13.157 7.733 -12.491 1.00 97.19 184 ASN A N 1
ATOM 1436 C CA . ASN A 1 184 ? 13.432 9.012 -11.828 1.00 97.19 184 ASN A CA 1
ATOM 1437 C C . ASN A 1 184 ? 12.462 10.135 -12.267 1.00 97.19 184 ASN A C 1
ATOM 1439 O O . ASN A 1 184 ? 12.842 11.291 -12.444 1.00 97.19 184 ASN A O 1
ATOM 1443 N N . GLY A 1 185 ? 11.200 9.783 -12.485 1.00 95.81 185 GLY A N 1
ATOM 1444 C CA . GLY A 1 185 ? 10.143 10.669 -12.955 1.00 95.81 185 GLY A CA 1
ATOM 1445 C C . GLY A 1 185 ? 8.770 10.080 -12.657 1.00 95.81 185 GLY A C 1
ATOM 1446 O O . GLY A 1 185 ? 8.638 9.182 -11.825 1.00 95.81 185 GLY A O 1
ATOM 1447 N N . ASN A 1 186 ? 7.732 10.591 -13.316 1.00 96.06 186 ASN A N 1
ATOM 1448 C CA . ASN A 1 186 ? 6.382 10.057 -13.147 1.00 96.06 186 ASN A CA 1
ATOM 1449 C C . ASN A 1 186 ? 6.159 8.819 -14.019 1.00 96.06 186 ASN A C 1
ATOM 1451 O O . ASN A 1 186 ? 6.685 8.722 -15.128 1.00 96.06 186 ASN A O 1
ATOM 1455 N N . PHE A 1 187 ? 5.307 7.914 -13.551 1.00 95.00 187 PHE A N 1
ATOM 1456 C CA . PHE A 1 187 ? 4.813 6.778 -14.315 1.00 95.00 187 PHE A CA 1
ATOM 1457 C C . PHE A 1 187 ? 3.327 6.987 -14.617 1.00 95.00 187 PHE A C 1
ATOM 1459 O O . PHE A 1 187 ? 2.461 6.725 -13.783 1.00 95.00 187 PHE A O 1
ATOM 1466 N N . ASN A 1 188 ? 3.037 7.505 -15.810 1.00 92.81 188 ASN A N 1
ATOM 1467 C CA . ASN A 1 188 ? 1.711 7.967 -16.205 1.00 92.81 188 ASN A CA 1
ATOM 1468 C C . ASN A 1 188 ? 1.070 7.014 -17.218 1.00 92.81 188 ASN A C 1
ATOM 1470 O O . ASN A 1 188 ? 1.538 6.854 -18.350 1.00 92.81 188 ASN A O 1
ATOM 1474 N N . ASN A 1 189 ? -0.058 6.428 -16.827 1.00 85.12 189 ASN A N 1
ATOM 1475 C CA . ASN A 1 189 ? -0.954 5.692 -17.705 1.00 85.12 189 ASN A CA 1
ATOM 1476 C C . ASN A 1 189 ? -2.238 6.489 -17.924 1.00 85.12 189 ASN A C 1
ATOM 1478 O O . ASN A 1 189 ? -3.255 6.260 -17.272 1.00 85.12 189 ASN A O 1
ATOM 1482 N N . GLU A 1 190 ? -2.174 7.469 -18.818 1.00 77.19 190 GLU A N 1
ATOM 1483 C CA . GLU A 1 190 ? -3.316 8.330 -19.143 1.00 77.19 190 GLU A CA 1
ATOM 1484 C C . GLU A 1 190 ? -4.198 7.758 -20.261 1.00 77.19 190 GLU A C 1
ATOM 1486 O O . GLU A 1 190 ? -5.273 8.292 -20.535 1.00 77.19 190 GLU A O 1
ATOM 1491 N N . ILE A 1 191 ? -3.784 6.661 -20.905 1.00 66.94 191 ILE A N 1
ATOM 1492 C CA . ILE A 1 191 ? -4.593 6.038 -21.949 1.00 66.94 191 ILE A CA 1
ATOM 1493 C C . ILE A 1 191 ? -5.707 5.230 -21.286 1.00 66.94 191 ILE A C 1
ATOM 1495 O O . ILE A 1 191 ? -5.486 4.105 -20.846 1.00 66.94 191 ILE A O 1
ATOM 1499 N N . SER A 1 192 ? -6.919 5.788 -21.299 1.00 64.31 192 SER A N 1
ATOM 1500 C CA . SER A 1 192 ? -8.160 5.035 -21.087 1.00 64.31 192 SER A CA 1
ATOM 1501 C C . SER A 1 192 ? -8.442 4.167 -22.317 1.00 64.31 192 SER A C 1
ATOM 1503 O O . SER A 1 192 ? -9.262 4.479 -23.181 1.00 64.31 192 SER A O 1
ATOM 1505 N N . SER A 1 193 ? -7.669 3.099 -22.454 1.00 66.75 193 SER A N 1
ATOM 1506 C CA . SER A 1 193 ? -7.966 2.009 -23.367 1.00 66.75 193 SER A CA 1
ATOM 1507 C C . SER A 1 193 ? -7.965 0.750 -22.530 1.00 66.75 193 SER A C 1
ATOM 1509 O O . SER A 1 193 ? -7.056 0.561 -21.728 1.00 66.75 193 SER A O 1
ATOM 1511 N N . THR A 1 194 ? -8.936 -0.129 -22.766 1.00 65.25 194 THR A N 1
ATOM 1512 C CA . THR A 1 194 ? -9.240 -1.329 -21.964 1.00 65.25 194 THR A CA 1
ATOM 1513 C C . THR A 1 194 ? -8.107 -2.367 -21.864 1.00 65.25 194 THR A C 1
ATOM 1515 O O . THR A 1 194 ? -8.348 -3.518 -21.504 1.00 65.25 194 THR A O 1
ATOM 1518 N N . LEU A 1 195 ? -6.893 -2.032 -22.294 1.00 73.19 195 LEU A N 1
ATOM 1519 C CA . LEU A 1 195 ? -5.779 -2.932 -22.522 1.00 73.19 195 LEU A CA 1
ATOM 1520 C C . LEU A 1 195 ? -4.456 -2.442 -21.918 1.00 73.19 195 LEU A C 1
ATOM 1522 O O . LEU A 1 195 ? -3.437 -3.057 -22.222 1.00 73.19 195 LEU A O 1
ATOM 1526 N N . SER A 1 196 ? -4.438 -1.420 -21.052 1.00 82.69 196 SER A N 1
ATOM 1527 C CA . SER A 1 196 ? -3.176 -0.979 -20.445 1.00 82.69 196 SER A CA 1
ATOM 1528 C C . SER A 1 196 ? -2.805 -1.763 -19.169 1.00 82.69 196 SER A C 1
ATOM 1530 O O . SER A 1 196 ? -3.576 -1.786 -18.210 1.00 82.69 196 SER A O 1
ATOM 1532 N N . TYR A 1 197 ? -1.624 -2.398 -19.119 1.00 90.12 197 TYR A N 1
ATOM 1533 C CA . TYR A 1 197 ? -1.185 -3.215 -17.969 1.00 90.12 197 TYR A CA 1
ATOM 1534 C C . TYR A 1 197 ? 0.214 -2.857 -17.467 1.00 90.12 197 TYR A C 1
ATOM 1536 O O . TYR A 1 197 ? 1.170 -2.875 -18.242 1.00 90.12 197 TYR A O 1
ATOM 1544 N N . LEU A 1 198 ? 0.355 -2.666 -16.153 1.00 94.06 198 LEU A N 1
ATOM 1545 C CA . LEU A 1 198 ? 1.634 -2.788 -15.446 1.00 94.06 198 LEU A CA 1
ATOM 1546 C C . LEU A 1 198 ? 1.620 -4.092 -14.644 1.00 94.06 198 LEU A C 1
ATOM 1548 O O . LEU A 1 198 ? 0.844 -4.241 -13.702 1.00 94.06 198 LEU A O 1
ATOM 1552 N N . ARG A 1 199 ? 2.465 -5.056 -15.009 1.00 95.75 199 ARG A N 1
ATOM 1553 C CA . ARG A 1 199 ? 2.541 -6.351 -14.323 1.00 95.75 199 ARG A CA 1
ATOM 1554 C C . ARG A 1 199 ? 3.957 -6.615 -13.823 1.00 95.75 199 ARG A C 1
ATOM 1556 O O . ARG A 1 199 ? 4.885 -6.672 -14.621 1.00 95.75 199 ARG A O 1
ATOM 1563 N N . LEU A 1 200 ? 4.080 -6.871 -12.527 1.00 96.38 200 LEU A N 1
ATOM 1564 C CA . LEU A 1 200 ? 5.301 -7.297 -11.843 1.00 96.38 200 LEU A CA 1
ATOM 1565 C C . LEU A 1 200 ? 5.175 -8.786 -11.498 1.00 96.38 200 LEU A C 1
ATOM 1567 O O . LEU A 1 200 ? 4.123 -9.205 -11.016 1.00 96.38 200 LEU A O 1
ATOM 1571 N N . VAL A 1 201 ? 6.190 -9.598 -11.793 1.00 95.19 201 VAL A N 1
ATOM 1572 C CA . VAL A 1 201 ? 6.175 -11.058 -11.650 1.00 95.19 201 VAL A CA 1
ATOM 1573 C C . VAL A 1 201 ? 7.455 -11.607 -11.040 1.00 95.19 201 VAL A C 1
ATOM 1575 O O . VAL A 1 201 ? 8.545 -11.375 -11.548 1.00 95.19 201 VAL A O 1
ATOM 1578 N N . SER A 1 202 ? 7.299 -12.471 -10.030 1.00 89.31 202 SER A N 1
ATOM 1579 C CA . SER A 1 202 ? 8.365 -13.312 -9.466 1.00 89.31 202 SER A CA 1
ATOM 1580 C C . SER A 1 202 ? 9.575 -12.517 -8.967 1.00 89.31 202 SER A C 1
ATOM 1582 O O . SER A 1 202 ? 10.631 -12.529 -9.602 1.00 89.31 202 SER A O 1
ATOM 1584 N N . ASN A 1 203 ? 9.430 -11.882 -7.800 1.00 92.69 203 ASN A N 1
ATOM 1585 C CA . ASN A 1 203 ? 10.482 -11.083 -7.153 1.00 92.69 203 ASN A CA 1
ATOM 1586 C C . ASN A 1 203 ? 11.000 -9.916 -8.015 1.00 92.69 203 ASN A C 1
ATOM 1588 O O . ASN A 1 203 ? 12.151 -9.510 -7.883 1.00 92.69 203 ASN A O 1
ATOM 1592 N N . SER A 1 204 ? 10.197 -9.413 -8.952 1.00 95.06 204 SER A N 1
ATOM 1593 C CA . SER A 1 204 ? 10.546 -8.206 -9.700 1.00 95.06 204 SER A CA 1
ATOM 1594 C C . SER A 1 204 ? 10.294 -6.960 -8.864 1.00 95.06 204 SER A C 1
ATOM 1596 O O . SER A 1 204 ? 9.359 -6.938 -8.055 1.00 95.06 204 SER A O 1
ATOM 1598 N N . GLU A 1 205 ? 11.049 -5.908 -9.146 1.00 97.12 205 GLU A N 1
ATOM 1599 C CA . GLU A 1 205 ? 10.929 -4.631 -8.456 1.00 97.12 205 GLU A CA 1
ATOM 1600 C C . GLU A 1 205 ? 10.808 -3.477 -9.451 1.00 97.12 205 GLU A C 1
ATOM 1602 O O . GLU A 1 205 ? 11.469 -3.453 -10.493 1.00 97.12 205 GLU A O 1
ATOM 1607 N N . ILE A 1 206 ? 9.950 -2.517 -9.115 1.00 97.44 206 ILE A N 1
ATOM 1608 C CA . ILE A 1 206 ? 9.912 -1.206 -9.759 1.00 97.44 206 ILE A CA 1
ATOM 1609 C C . ILE A 1 206 ? 10.020 -0.115 -8.697 1.00 97.44 206 ILE A C 1
ATOM 1611 O O . ILE A 1 206 ? 9.337 -0.168 -7.676 1.00 97.44 206 ILE A O 1
ATOM 1615 N N . SER A 1 207 ? 10.849 0.884 -8.971 1.00 98.19 207 SER A N 1
ATOM 1616 C CA . SER A 1 207 ? 10.978 2.112 -8.199 1.00 98.19 207 SER A CA 1
ATOM 1617 C C . SER A 1 207 ? 10.589 3.305 -9.066 1.00 98.19 207 SER A C 1
ATOM 1619 O O . SER A 1 207 ? 11.015 3.409 -10.216 1.00 98.19 207 SER A O 1
ATOM 1621 N N . ILE A 1 208 ? 9.749 4.187 -8.530 1.00 98.00 208 ILE A N 1
ATOM 1622 C CA . ILE A 1 208 ? 9.224 5.382 -9.192 1.00 98.00 208 ILE A CA 1
ATOM 1623 C C . ILE A 1 208 ? 9.478 6.566 -8.259 1.00 98.00 208 ILE A C 1
ATOM 1625 O O . ILE A 1 208 ? 8.843 6.687 -7.214 1.00 98.00 208 ILE A O 1
ATOM 1629 N N . ALA A 1 209 ? 10.401 7.450 -8.634 1.00 97.56 209 ALA A N 1
ATOM 1630 C CA . ALA A 1 209 ? 10.751 8.633 -7.849 1.00 97.56 209 ALA A CA 1
ATOM 1631 C C . ALA A 1 209 ? 9.634 9.697 -7.851 1.00 97.56 209 ALA A C 1
ATOM 1633 O O . ALA A 1 209 ? 9.516 10.490 -6.919 1.00 97.56 209 ALA A O 1
ATOM 1634 N N . GLY A 1 210 ? 8.838 9.752 -8.923 1.00 97.31 210 GLY A N 1
ATOM 1635 C CA . GLY A 1 210 ? 7.703 10.661 -9.064 1.00 97.31 2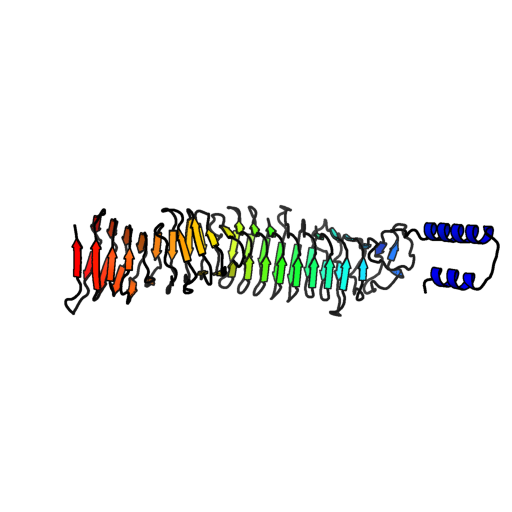10 GLY A CA 1
ATOM 1636 C C . GLY A 1 210 ? 6.369 10.024 -8.678 1.00 97.31 210 GLY A C 1
ATOM 1637 O O . GLY A 1 210 ? 6.291 9.111 -7.860 1.00 97.31 210 GLY A O 1
ATOM 1638 N N . ASN A 1 211 ? 5.295 10.523 -9.287 1.00 97.31 211 ASN A N 1
ATOM 1639 C CA . ASN A 1 211 ? 3.943 10.008 -9.089 1.00 97.31 211 ASN A CA 1
ATOM 1640 C C . ASN A 1 211 ? 3.678 8.778 -9.965 1.00 97.31 211 ASN A C 1
ATOM 1642 O O . ASN A 1 211 ? 4.125 8.712 -11.113 1.00 97.31 211 ASN A O 1
ATOM 1646 N N . LEU A 1 212 ? 2.869 7.855 -9.455 1.00 96.31 212 LEU A N 1
ATOM 1647 C CA . LEU A 1 212 ? 2.224 6.796 -10.222 1.00 96.31 212 LEU A CA 1
ATOM 1648 C C . LEU A 1 212 ? 0.773 7.211 -10.495 1.00 96.31 212 LEU A C 1
ATOM 1650 O O . LEU A 1 212 ? -0.065 7.151 -9.599 1.00 96.31 212 LEU A O 1
ATOM 1654 N N . ASN A 1 213 ? 0.473 7.611 -11.731 1.00 94.50 213 ASN A N 1
ATOM 1655 C CA . ASN A 1 213 ? -0.886 7.947 -12.164 1.00 94.50 213 ASN A CA 1
ATOM 1656 C C . ASN A 1 213 ? -1.410 6.843 -13.068 1.00 94.50 213 ASN A C 1
ATOM 1658 O O . ASN A 1 213 ? -0.812 6.546 -14.107 1.00 94.50 213 ASN A O 1
ATOM 1662 N N . TRP A 1 214 ? -2.512 6.214 -12.682 1.00 89.62 214 TRP A N 1
ATOM 1663 C CA . TRP A 1 214 ? -2.829 4.908 -13.223 1.00 89.62 214 TRP A CA 1
ATOM 1664 C C . TRP A 1 214 ? -4.344 4.717 -13.411 1.00 89.62 214 TRP A C 1
ATOM 1666 O O . TRP A 1 214 ? -5.125 4.987 -12.505 1.00 89.62 214 TRP A O 1
ATOM 1676 N N . ASN A 1 215 ? -4.770 4.257 -14.594 1.00 88.88 215 ASN A N 1
ATOM 1677 C CA . ASN A 1 215 ? -6.190 4.216 -14.973 1.00 88.88 215 ASN A CA 1
ATOM 1678 C C . ASN A 1 215 ? -6.731 2.824 -15.381 1.00 88.88 215 ASN A C 1
ATOM 1680 O O . ASN A 1 215 ? -7.918 2.734 -15.662 1.00 88.88 215 ASN A O 1
ATOM 1684 N N . GLU A 1 216 ? -5.922 1.750 -15.424 1.00 89.69 216 GLU A N 1
ATOM 1685 C CA . GLU A 1 216 ? -6.294 0.484 -16.119 1.00 89.69 216 GLU A CA 1
ATOM 1686 C C . GLU A 1 216 ? -6.099 -0.821 -15.311 1.00 89.69 216 GLU A C 1
ATOM 1688 O O . GLU A 1 216 ? -6.825 -0.989 -14.346 1.00 89.69 216 GLU A O 1
ATOM 1693 N N . THR A 1 217 ? -5.179 -1.769 -15.626 1.00 92.12 217 THR A N 1
ATOM 1694 C CA . THR A 1 217 ? -4.781 -2.883 -14.695 1.00 92.12 217 THR A CA 1
ATOM 1695 C C . THR A 1 217 ? -3.324 -2.839 -14.141 1.00 92.12 217 THR A C 1
ATOM 1697 O O . THR A 1 217 ? -2.365 -2.768 -14.909 1.00 92.12 217 THR A O 1
ATOM 1700 N N . ILE A 1 218 ? -3.133 -2.899 -12.812 1.00 94.62 218 ILE A N 1
ATOM 1701 C CA . ILE A 1 218 ? -1.839 -3.093 -12.125 1.00 94.62 218 ILE A CA 1
ATOM 1702 C C . ILE A 1 218 ? -1.900 -4.471 -11.485 1.00 94.62 218 ILE A C 1
ATOM 1704 O O . ILE A 1 218 ? -2.850 -4.782 -10.776 1.00 94.62 218 ILE A O 1
ATOM 1708 N N . ALA A 1 219 ? -0.890 -5.307 -11.706 1.00 95.75 219 ALA A N 1
ATOM 1709 C CA . ALA A 1 219 ? -0.835 -6.630 -11.099 1.00 95.75 219 ALA A CA 1
ATOM 1710 C C . ALA A 1 219 ? 0.545 -6.922 -10.507 1.00 95.75 219 ALA A C 1
ATOM 1712 O O . ALA A 1 219 ? 1.531 -7.018 -11.237 1.00 95.75 219 ALA A O 1
ATOM 1713 N N . LEU A 1 220 ? 0.603 -7.120 -9.192 1.00 96.94 220 LEU A N 1
ATOM 1714 C CA . LEU A 1 220 ? 1.805 -7.533 -8.470 1.00 96.94 220 LEU A CA 1
ATOM 1715 C C . LEU A 1 220 ? 1.696 -9.016 -8.136 1.00 96.94 220 LEU A C 1
ATOM 1717 O O . LEU A 1 220 ? 1.032 -9.389 -7.173 1.00 96.94 220 LEU A O 1
ATOM 1721 N N . TYR A 1 221 ? 2.349 -9.875 -8.909 1.00 95.69 221 TYR A N 1
ATOM 1722 C CA . TYR A 1 221 ? 2.435 -11.310 -8.625 1.00 95.69 221 TYR A CA 1
ATOM 1723 C C . TYR A 1 221 ? 3.404 -11.588 -7.471 1.00 95.69 221 TYR A C 1
ATOM 1725 O O . TYR A 1 221 ? 4.197 -10.708 -7.139 1.00 95.69 221 TYR A O 1
ATOM 1733 N N . PRO A 1 222 ? 3.366 -12.793 -6.867 1.00 95.56 222 PRO A N 1
ATOM 1734 C CA . PRO A 1 222 ? 3.964 -13.027 -5.562 1.00 95.56 222 PRO A CA 1
ATOM 1735 C C . PRO A 1 222 ? 5.394 -12.514 -5.384 1.00 95.56 222 PRO A C 1
ATOM 1737 O O . PRO A 1 222 ? 6.237 -12.687 -6.274 1.00 95.56 222 PRO A O 1
ATOM 1740 N N . ASN A 1 223 ? 5.641 -11.938 -4.205 1.00 94.81 223 ASN A N 1
ATOM 1741 C CA . ASN A 1 223 ? 6.921 -11.377 -3.756 1.00 94.81 223 ASN A CA 1
ATOM 1742 C C . ASN A 1 223 ? 7.451 -10.198 -4.592 1.00 94.81 223 ASN A C 1
ATOM 1744 O O . ASN A 1 223 ? 8.640 -9.891 -4.525 1.00 94.81 223 ASN A O 1
ATOM 1748 N N . SER A 1 224 ? 6.615 -9.563 -5.416 1.00 96.75 224 SER A N 1
ATOM 1749 C CA . SER A 1 224 ? 7.033 -8.382 -6.179 1.00 96.75 224 SER A CA 1
ATOM 1750 C C . SER A 1 224 ? 6.956 -7.123 -5.324 1.00 96.75 224 SER A C 1
ATOM 1752 O O . SER A 1 224 ? 6.092 -7.016 -4.453 1.00 96.75 224 SER A O 1
ATOM 1754 N N . LYS A 1 225 ? 7.821 -6.150 -5.610 1.00 97.75 225 LYS A N 1
ATOM 1755 C CA . LYS A 1 225 ? 7.876 -4.884 -4.876 1.00 97.75 225 LYS A CA 1
ATOM 1756 C C . LYS A 1 225 ? 7.636 -3.697 -5.796 1.00 97.75 225 LYS A C 1
ATOM 1758 O O . LYS A 1 225 ? 8.122 -3.662 -6.926 1.00 97.75 225 LYS A O 1
ATOM 1763 N N . MET A 1 226 ? 6.881 -2.726 -5.305 1.00 98.25 226 MET A N 1
ATOM 1764 C CA . MET A 1 226 ? 6.664 -1.447 -5.970 1.00 98.25 226 MET A CA 1
ATOM 1765 C C . MET A 1 226 ? 6.976 -0.323 -4.992 1.00 98.25 226 MET A C 1
ATOM 1767 O O . MET A 1 226 ? 6.349 -0.235 -3.942 1.00 98.25 226 MET A O 1
ATOM 1771 N N . HIS A 1 227 ? 7.919 0.541 -5.345 1.00 98.19 227 HIS A N 1
ATOM 1772 C CA . HIS A 1 227 ? 8.284 1.723 -4.577 1.00 98.19 227 HIS A CA 1
ATOM 1773 C C . HIS A 1 227 ? 7.818 2.971 -5.324 1.00 98.19 227 HIS A C 1
ATOM 1775 O O . HIS A 1 227 ? 8.164 3.151 -6.489 1.00 98.19 227 HIS A O 1
ATOM 1781 N N . VAL A 1 228 ? 7.023 3.817 -4.670 1.00 97.88 228 VAL A N 1
ATOM 1782 C CA . VAL A 1 228 ? 6.558 5.096 -5.218 1.00 97.88 228 VAL A CA 1
ATOM 1783 C C . VAL A 1 228 ? 6.870 6.203 -4.220 1.00 97.88 228 VAL A C 1
ATOM 1785 O O . VAL A 1 228 ? 6.280 6.270 -3.138 1.00 97.88 228 VAL A O 1
ATOM 1788 N N . ASP A 1 229 ? 7.806 7.071 -4.589 1.00 97.19 229 ASP A N 1
ATOM 1789 C CA . ASP A 1 229 ? 8.235 8.191 -3.753 1.00 97.19 229 ASP A CA 1
ATOM 1790 C C . ASP A 1 229 ? 7.246 9.371 -3.813 1.00 97.19 229 ASP A C 1
ATOM 1792 O O . ASP A 1 229 ? 7.115 10.128 -2.851 1.00 97.19 229 ASP A O 1
ATOM 1796 N N . GLY A 1 230 ? 6.523 9.518 -4.926 1.00 96.94 230 GLY A N 1
ATOM 1797 C CA . GLY A 1 230 ? 5.421 10.465 -5.070 1.00 96.94 230 GLY A CA 1
ATOM 1798 C C . GLY A 1 230 ? 4.063 9.883 -4.674 1.00 96.94 230 GLY A C 1
ATOM 1799 O O . GLY A 1 230 ? 3.949 8.943 -3.886 1.00 96.94 230 GLY A O 1
ATOM 1800 N N . ASN A 1 231 ? 3.005 10.472 -5.229 1.00 96.88 231 ASN A N 1
ATOM 1801 C CA . ASN A 1 231 ? 1.630 10.036 -5.011 1.00 96.88 231 ASN A CA 1
ATOM 1802 C C . ASN A 1 231 ? 1.297 8.801 -5.857 1.00 96.88 231 ASN A C 1
ATOM 1804 O O . ASN A 1 231 ? 1.758 8.674 -6.992 1.00 96.88 231 ASN A O 1
ATOM 1808 N N . ILE A 1 232 ? 0.433 7.939 -5.330 1.00 96.00 232 ILE A N 1
ATOM 1809 C CA . ILE A 1 232 ? -0.259 6.890 -6.077 1.00 96.00 232 ILE A CA 1
ATOM 1810 C C . ILE A 1 232 ? -1.682 7.379 -6.331 1.00 96.00 232 ILE A C 1
ATOM 1812 O O . ILE A 1 232 ? -2.446 7.575 -5.387 1.00 96.00 232 ILE A O 1
ATOM 1816 N N . THR A 1 233 ? -2.045 7.556 -7.599 1.00 94.38 233 THR A N 1
ATOM 1817 C CA . THR A 1 233 ? -3.389 7.973 -8.009 1.00 94.38 233 THR A CA 1
ATOM 1818 C C . THR A 1 233 ? -4.022 6.911 -8.901 1.00 94.38 233 THR A C 1
ATOM 1820 O O . THR A 1 233 ? -3.505 6.605 -9.978 1.00 94.38 233 THR A O 1
ATOM 1823 N N . MET A 1 234 ? -5.149 6.355 -8.452 1.00 92.31 234 MET A N 1
ATOM 1824 C CA . MET A 1 234 ? -5.945 5.355 -9.160 1.00 92.31 234 MET A CA 1
ATOM 1825 C C . MET A 1 234 ? -7.204 5.984 -9.759 1.00 92.31 234 MET A C 1
ATOM 1827 O O . MET A 1 234 ? -8.088 6.445 -9.039 1.00 92.31 234 MET A O 1
ATOM 1831 N N . GLY A 1 235 ? -7.309 5.985 -11.085 1.00 89.94 235 GLY A N 1
ATOM 1832 C CA . GLY A 1 235 ? -8.471 6.493 -11.802 1.00 89.94 235 GLY A CA 1
ATOM 1833 C C . GLY A 1 235 ? -9.715 5.623 -11.654 1.00 89.94 235 GLY A C 1
ATOM 1834 O O . GLY A 1 235 ? -9.672 4.478 -11.193 1.00 89.94 235 GLY A O 1
ATOM 1835 N N . ALA A 1 236 ? -10.853 6.165 -12.084 1.00 84.69 236 ALA A N 1
ATOM 1836 C CA . ALA A 1 236 ? -12.103 5.416 -12.148 1.00 84.69 236 ALA A CA 1
ATOM 1837 C C . ALA A 1 236 ? -11.973 4.259 -13.155 1.00 84.69 236 ALA A C 1
ATOM 1839 O O . ALA A 1 236 ? -11.523 4.481 -14.275 1.00 84.69 236 ALA A O 1
ATOM 1840 N N . SER A 1 237 ? -12.420 3.054 -12.789 1.00 85.25 237 SER A N 1
ATOM 1841 C CA . SER A 1 237 ? -12.271 1.793 -13.554 1.00 85.25 237 SER A CA 1
ATOM 1842 C C . SER A 1 237 ? -10.906 1.110 -13.464 1.00 85.25 237 SER A C 1
ATOM 1844 O O . SER A 1 237 ? -10.717 0.051 -14.060 1.00 85.25 237 SER A O 1
ATOM 1846 N N . SER A 1 238 ? -9.969 1.674 -12.707 1.00 89.25 238 SER A N 1
ATOM 1847 C CA . SER A 1 238 ? -8.664 1.058 -12.511 1.00 89.25 238 SER A CA 1
ATOM 1848 C C . SER A 1 238 ? -8.757 -0.183 -11.602 1.00 89.25 238 SER A C 1
ATOM 1850 O O . SER A 1 238 ? -9.570 -0.226 -10.681 1.00 89.25 238 SER A O 1
ATOM 1852 N N . ASN A 1 239 ? -7.953 -1.213 -11.863 1.00 91.75 239 ASN A N 1
ATOM 1853 C CA . ASN A 1 239 ? -7.962 -2.508 -11.179 1.00 91.75 239 ASN A CA 1
ATOM 1854 C C . ASN A 1 239 ? -6.570 -2.945 -10.679 1.00 91.75 239 ASN A C 1
ATOM 1856 O O . ASN A 1 239 ? -5.738 -3.429 -11.451 1.00 91.75 239 ASN A O 1
ATOM 1860 N N . ALA A 1 240 ? -6.311 -2.816 -9.385 1.00 93.00 240 ALA A N 1
ATOM 1861 C CA . ALA A 1 240 ? -5.079 -3.281 -8.761 1.00 93.00 240 ALA A CA 1
ATOM 1862 C C . ALA A 1 240 ? -5.259 -4.693 -8.183 1.00 93.00 240 ALA A C 1
ATOM 1864 O O . ALA A 1 240 ? -6.102 -4.920 -7.321 1.00 93.00 240 ALA A O 1
ATOM 1865 N N . ILE A 1 241 ? -4.439 -5.643 -8.635 1.00 94.31 241 ILE A N 1
ATOM 1866 C CA . ILE A 1 241 ? -4.438 -7.040 -8.186 1.00 94.31 241 ILE A CA 1
ATOM 1867 C C . ILE A 1 241 ? -3.111 -7.327 -7.487 1.00 94.31 241 ILE A C 1
ATOM 1869 O O . ILE A 1 241 ? -2.068 -7.436 -8.140 1.00 94.31 241 ILE A O 1
ATOM 1873 N N . ILE A 1 242 ? -3.131 -7.469 -6.164 1.00 95.75 242 ILE A N 1
ATOM 1874 C CA . ILE A 1 242 ? -1.906 -7.624 -5.369 1.00 95.75 242 ILE A CA 1
ATOM 1875 C C . ILE A 1 242 ? -1.857 -9.034 -4.777 1.00 95.75 242 ILE A C 1
ATOM 1877 O O . ILE A 1 242 ? -2.633 -9.384 -3.897 1.00 95.75 242 ILE A O 1
ATOM 1881 N N . HIS A 1 243 ? -0.961 -9.880 -5.281 1.00 94.75 243 HIS A N 1
ATOM 1882 C CA . HIS A 1 243 ? -0.810 -11.266 -4.837 1.00 94.75 243 HIS A CA 1
ATOM 1883 C C . HIS A 1 243 ? 0.035 -11.398 -3.556 1.00 94.75 243 HIS A C 1
ATOM 1885 O O . HIS A 1 243 ? 0.661 -10.455 -3.080 1.00 94.75 243 HIS A O 1
ATOM 1891 N N . ASN A 1 244 ? 0.059 -12.618 -3.015 1.00 94.88 244 ASN A N 1
ATOM 1892 C CA . ASN A 1 244 ? 0.729 -12.982 -1.766 1.00 94.88 244 ASN A CA 1
ATOM 1893 C C . ASN A 1 244 ? 2.207 -12.580 -1.711 1.00 94.88 244 ASN A C 1
ATOM 1895 O O . ASN A 1 244 ? 2.973 -12.893 -2.620 1.00 94.88 244 ASN A O 1
ATOM 1899 N N . GLY A 1 245 ? 2.610 -11.953 -0.606 1.00 94.94 245 GLY A N 1
ATOM 1900 C CA . GLY A 1 245 ? 3.986 -11.536 -0.339 1.00 94.94 245 GLY A CA 1
ATOM 1901 C C . GLY A 1 245 ? 4.434 -10.303 -1.120 1.00 94.94 245 GLY A C 1
ATOM 1902 O O . GLY A 1 245 ? 5.584 -9.902 -0.987 1.00 94.94 245 GLY A O 1
ATOM 1903 N N . SER A 1 246 ? 3.569 -9.721 -1.955 1.00 97.38 246 SER A N 1
ATOM 1904 C CA . SER A 1 246 ? 3.883 -8.486 -2.669 1.00 97.38 246 SER A CA 1
ATOM 1905 C C . SER A 1 246 ? 3.726 -7.263 -1.767 1.00 97.38 246 SER A C 1
ATOM 1907 O O . SER A 1 246 ? 2.813 -7.206 -0.939 1.00 97.38 246 SER A O 1
ATOM 1909 N N . GLU A 1 247 ? 4.582 -6.267 -1.978 1.00 97.69 247 GLU A N 1
ATOM 1910 C CA . GLU A 1 247 ? 4.649 -5.054 -1.159 1.00 97.69 247 GLU A CA 1
ATOM 1911 C C . GLU A 1 247 ? 4.556 -3.796 -2.033 1.00 97.69 247 GLU A C 1
ATOM 1913 O O . GLU A 1 247 ? 5.195 -3.709 -3.086 1.00 97.69 247 GLU A O 1
ATOM 1918 N N . ILE A 1 248 ? 3.776 -2.810 -1.583 1.00 97.75 248 ILE A N 1
ATOM 1919 C CA . ILE A 1 248 ? 3.730 -1.465 -2.168 1.00 97.75 248 ILE A CA 1
ATOM 1920 C C . ILE A 1 248 ? 4.203 -0.467 -1.118 1.00 97.75 248 ILE A C 1
ATOM 1922 O O . ILE A 1 248 ? 3.583 -0.338 -0.067 1.00 97.75 248 ILE A O 1
ATOM 1926 N N . TYR A 1 249 ? 5.264 0.268 -1.420 1.00 97.62 249 TYR A N 1
ATOM 1927 C CA . TYR A 1 249 ? 5.757 1.375 -0.615 1.00 97.62 249 TYR A CA 1
ATOM 1928 C C . TYR A 1 249 ? 5.259 2.678 -1.227 1.00 97.62 249 TYR A C 1
ATOM 1930 O O . TYR A 1 249 ? 5.541 2.968 -2.390 1.00 97.62 249 TYR A O 1
ATOM 1938 N N . CYS A 1 250 ? 4.526 3.457 -0.445 1.00 96.25 250 CYS A N 1
ATOM 1939 C CA . CYS A 1 250 ? 4.009 4.757 -0.834 1.00 96.25 250 CYS A CA 1
ATOM 1940 C C . CYS A 1 250 ? 4.604 5.807 0.105 1.00 96.25 250 CYS A C 1
ATOM 1942 O O . CYS A 1 250 ? 4.363 5.752 1.315 1.00 96.25 250 CYS A O 1
ATOM 1944 N N . LYS A 1 251 ? 5.370 6.763 -0.435 1.00 95.94 251 LYS A N 1
ATOM 1945 C CA . LYS A 1 251 ? 5.859 7.924 0.331 1.00 95.94 251 LYS A CA 1
ATOM 1946 C C . LYS A 1 251 ? 4.996 9.175 0.151 1.00 95.94 251 LYS A C 1
ATOM 1948 O O . LYS A 1 251 ? 4.987 10.023 1.039 1.00 95.94 251 LYS A O 1
ATOM 1953 N N . GLY A 1 252 ? 4.256 9.296 -0.950 1.00 95.94 252 GLY A N 1
ATOM 1954 C CA . GLY A 1 252 ? 3.273 10.363 -1.152 1.00 95.94 252 GLY A CA 1
ATOM 1955 C C . GLY A 1 252 ? 1.859 9.967 -0.729 1.00 95.94 252 GLY A C 1
ATOM 1956 O O . GLY A 1 252 ? 1.650 9.077 0.090 1.00 95.94 252 GLY A O 1
ATOM 1957 N N . ASN A 1 253 ? 0.864 10.652 -1.275 1.00 95.94 253 ASN A N 1
ATOM 1958 C CA . ASN A 1 253 ? -0.542 10.364 -1.005 1.00 95.94 253 ASN A CA 1
ATOM 1959 C C . ASN A 1 253 ? -1.015 9.129 -1.770 1.00 95.94 253 ASN A C 1
ATOM 1961 O O . ASN A 1 253 ? -0.568 8.883 -2.889 1.00 95.94 253 ASN A O 1
ATOM 1965 N N . TRP A 1 254 ? -1.977 8.415 -1.197 1.00 95.00 254 TRP A N 1
ATOM 1966 C CA . TRP A 1 254 ? -2.756 7.399 -1.890 1.00 95.00 254 TRP A CA 1
ATOM 1967 C C . TRP A 1 254 ? -4.137 7.967 -2.199 1.00 95.00 254 TRP A C 1
ATOM 1969 O O . TRP A 1 254 ? -4.868 8.325 -1.279 1.00 95.00 254 TRP A O 1
ATOM 1979 N N . ASP A 1 255 ? -4.491 8.055 -3.477 1.00 93.19 255 ASP A N 1
ATOM 1980 C CA . ASP A 1 255 ? -5.773 8.587 -3.934 1.00 93.19 255 ASP A CA 1
ATOM 1981 C C . ASP A 1 255 ? -6.416 7.639 -4.943 1.00 93.19 255 ASP A C 1
ATOM 1983 O O . ASP A 1 255 ? -5.991 7.558 -6.095 1.00 93.19 255 ASP A O 1
ATOM 1987 N N . ALA A 1 256 ? -7.424 6.890 -4.511 1.00 90.38 256 ALA A N 1
ATOM 1988 C CA . ALA A 1 256 ? -8.156 5.966 -5.356 1.00 90.38 256 ALA A CA 1
ATOM 1989 C C . ALA A 1 256 ? -9.579 6.468 -5.606 1.00 90.38 256 ALA A C 1
ATOM 1991 O O . ALA A 1 256 ? -10.347 6.715 -4.680 1.00 90.38 256 ALA A O 1
ATOM 1992 N N . ALA A 1 257 ? -9.958 6.596 -6.877 1.00 87.62 257 ALA A N 1
ATOM 1993 C CA . ALA A 1 257 ? -11.306 6.994 -7.255 1.00 87.62 257 ALA A CA 1
ATOM 1994 C C . ALA A 1 257 ? -12.355 5.973 -6.772 1.00 87.62 257 ALA A C 1
ATOM 1996 O O . ALA A 1 257 ? -12.091 4.771 -6.735 1.00 87.62 257 ALA A O 1
ATOM 1997 N N . LEU A 1 258 ? -13.583 6.438 -6.505 1.00 81.25 258 LEU A N 1
ATOM 1998 C CA . LEU A 1 258 ? -14.716 5.622 -6.020 1.00 81.25 258 LEU A CA 1
ATOM 1999 C C . LEU A 1 258 ? -14.970 4.340 -6.835 1.00 81.25 258 LEU A C 1
ATOM 2001 O O . LEU A 1 258 ? -15.343 3.316 -6.285 1.00 81.25 258 LEU A O 1
ATOM 2005 N N . ALA A 1 259 ? -14.759 4.386 -8.153 1.00 80.62 259 ALA A N 1
ATOM 2006 C CA . ALA A 1 259 ? -14.991 3.254 -9.053 1.00 80.62 259 ALA A CA 1
ATOM 2007 C C . ALA A 1 259 ? -13.719 2.451 -9.385 1.00 80.62 259 ALA A C 1
ATOM 2009 O O . ALA A 1 259 ? -13.691 1.737 -10.388 1.00 80.62 259 ALA A O 1
ATOM 2010 N N . SER A 1 260 ? -12.640 2.625 -8.622 1.00 83.06 260 SER A N 1
ATOM 2011 C CA . SER A 1 260 ? -11.478 1.738 -8.704 1.00 83.06 260 SER A CA 1
ATOM 2012 C C . SER A 1 260 ? -11.766 0.410 -7.994 1.00 83.06 260 SER A C 1
ATOM 2014 O O . SER A 1 260 ? -12.711 0.307 -7.213 1.00 83.06 260 SER A O 1
ATOM 2016 N N . ASN A 1 261 ? -10.986 -0.616 -8.320 1.00 87.75 261 ASN A N 1
ATOM 2017 C CA . ASN A 1 261 ? -11.016 -1.931 -7.698 1.00 87.75 261 ASN A CA 1
ATOM 2018 C C . ASN A 1 261 ? -9.612 -2.244 -7.175 1.00 87.75 261 ASN A C 1
ATOM 2020 O O . ASN A 1 261 ? -8.662 -2.303 -7.958 1.00 87.75 261 ASN A O 1
ATOM 2024 N N . PHE A 1 262 ? -9.464 -2.462 -5.874 1.00 89.69 262 PHE A N 1
ATOM 2025 C CA . PHE A 1 262 ? -8.204 -2.855 -5.256 1.00 89.69 262 PHE A CA 1
ATOM 2026 C C . PHE A 1 262 ? -8.386 -4.217 -4.582 1.00 89.69 262 PHE A C 1
ATOM 2028 O O . PHE A 1 262 ? -8.927 -4.333 -3.492 1.00 89.69 262 PHE A O 1
ATOM 2035 N N . THR A 1 263 ? -7.954 -5.281 -5.257 1.00 90.25 263 THR A N 1
ATOM 2036 C CA . THR A 1 263 ? -8.130 -6.671 -4.819 1.00 90.25 263 THR A CA 1
ATOM 2037 C C . THR A 1 263 ? -6.811 -7.237 -4.280 1.00 90.25 263 THR A C 1
ATOM 2039 O O . THR A 1 263 ? -6.028 -7.821 -5.044 1.00 90.25 263 THR A O 1
ATOM 2042 N N . PRO A 1 264 ? -6.518 -7.075 -2.979 1.00 90.88 264 PRO A N 1
ATOM 2043 C CA . PRO A 1 264 ? -5.339 -7.662 -2.373 1.00 90.88 264 PRO A CA 1
ATOM 2044 C C . PRO A 1 264 ? -5.587 -9.129 -1.992 1.00 90.88 264 PRO A C 1
ATOM 2046 O O . PRO A 1 264 ? -6.718 -9.581 -1.805 1.00 90.88 264 PRO A O 1
ATOM 2049 N N . ASN A 1 265 ? -4.503 -9.889 -1.877 1.00 91.56 265 ASN A N 1
ATOM 2050 C CA . ASN A 1 265 ? -4.490 -11.277 -1.421 1.00 91.56 265 ASN A CA 1
ATOM 2051 C C . ASN A 1 265 ? -3.858 -11.370 -0.023 1.00 91.56 265 ASN A C 1
ATOM 2053 O O . ASN A 1 265 ? -3.176 -10.438 0.405 1.00 91.56 265 ASN A O 1
ATOM 2057 N N . VAL A 1 266 ? -4.046 -12.501 0.658 1.00 87.38 266 VAL A N 1
ATOM 2058 C CA . VAL A 1 266 ? -3.932 -12.676 2.122 1.00 87.38 266 VAL A CA 1
ATOM 2059 C C . VAL A 1 266 ? -2.614 -12.240 2.771 1.00 87.38 266 VAL A C 1
ATOM 2061 O O . VAL A 1 266 ? -2.605 -11.925 3.955 1.00 87.38 266 VAL A O 1
ATOM 2064 N N . SER A 1 267 ? -1.503 -12.182 2.034 1.00 94.00 267 SER A N 1
ATOM 2065 C CA . SER A 1 267 ? -0.209 -11.729 2.575 1.00 94.00 267 SER A CA 1
ATOM 2066 C C . SER A 1 267 ? 0.407 -10.545 1.833 1.00 94.00 267 SER A C 1
ATOM 2068 O O . SER A 1 267 ? 1.611 -10.320 1.923 1.00 94.00 267 SER A O 1
ATOM 2070 N N . SER A 1 268 ? -0.387 -9.812 1.054 1.00 96.12 268 SER A N 1
ATOM 2071 C CA . SER A 1 268 ? 0.062 -8.553 0.454 1.00 96.12 268 SER A CA 1
ATOM 2072 C C . SER A 1 268 ? 0.094 -7.421 1.483 1.00 96.12 268 SER A C 1
ATOM 2074 O O . SER A 1 268 ? -0.649 -7.456 2.469 1.00 96.12 268 SER A O 1
ATOM 2076 N N . LYS A 1 269 ? 0.966 -6.431 1.272 1.00 96.94 269 LYS A N 1
ATOM 2077 C CA . LYS A 1 269 ? 1.187 -5.336 2.223 1.00 96.94 269 LYS A CA 1
ATOM 2078 C C . LYS A 1 269 ? 1.326 -3.981 1.529 1.00 96.94 269 LYS A C 1
ATOM 2080 O O . LYS A 1 269 ? 2.028 -3.867 0.525 1.00 96.94 269 LYS A O 1
ATOM 2085 N N . VAL A 1 270 ? 0.693 -2.952 2.086 1.00 97.06 270 VAL A N 1
ATOM 2086 C CA . VAL A 1 270 ? 0.909 -1.544 1.722 1.00 97.06 270 VAL A CA 1
ATOM 2087 C C . VAL A 1 270 ? 1.639 -0.847 2.865 1.00 97.06 270 VAL A C 1
ATOM 2089 O O . VAL A 1 270 ? 1.286 -1.011 4.028 1.00 97.06 270 VAL A O 1
ATOM 2092 N N . ILE A 1 271 ? 2.687 -0.095 2.547 1.00 96.81 271 ILE A N 1
ATOM 2093 C CA . ILE A 1 271 ? 3.572 0.541 3.519 1.00 96.81 271 ILE A CA 1
ATOM 2094 C C . ILE A 1 271 ? 3.581 2.045 3.250 1.00 96.81 271 ILE A C 1
ATOM 2096 O O . ILE A 1 271 ? 4.050 2.490 2.203 1.00 96.81 271 ILE A O 1
ATOM 2100 N N . PHE A 1 272 ? 3.088 2.824 4.210 1.00 96.62 272 PHE A N 1
ATOM 2101 C CA . PHE A 1 272 ? 3.167 4.281 4.216 1.00 96.62 272 PHE A CA 1
ATOM 2102 C C . PHE A 1 272 ? 4.417 4.713 4.986 1.00 96.62 272 PHE A C 1
ATOM 2104 O O . PHE A 1 272 ? 4.463 4.624 6.215 1.00 96.62 272 PHE A O 1
ATOM 2111 N N . ASN A 1 273 ? 5.444 5.154 4.263 1.00 94.56 273 ASN A N 1
ATOM 2112 C CA . ASN A 1 273 ? 6.764 5.477 4.817 1.00 94.56 273 ASN A CA 1
ATOM 2113 C C . ASN A 1 273 ? 7.319 6.817 4.308 1.00 94.56 273 ASN A C 1
ATOM 2115 O O . ASN A 1 273 ? 8.532 6.985 4.180 1.00 94.56 273 ASN A O 1
ATOM 2119 N N . GLY A 1 274 ? 6.433 7.754 3.969 1.00 92.94 274 GLY A N 1
ATOM 2120 C CA . GLY A 1 274 ? 6.823 9.093 3.544 1.00 92.94 274 GLY A CA 1
ATOM 2121 C C . GLY A 1 274 ? 7.358 9.950 4.686 1.00 92.94 274 GLY A C 1
ATOM 2122 O O . GLY A 1 274 ? 6.877 9.861 5.815 1.00 92.94 274 GLY A O 1
ATOM 2123 N N . ASP A 1 275 ? 8.304 10.835 4.370 1.00 89.56 275 ASP A N 1
ATOM 2124 C CA . ASP A 1 275 ? 8.855 11.813 5.321 1.00 89.56 275 ASP A CA 1
ATOM 2125 C C . ASP A 1 275 ? 7.934 13.025 5.548 1.00 89.56 275 ASP A C 1
ATOM 2127 O O . ASP A 1 275 ? 8.180 13.820 6.452 1.00 89.56 275 ASP A O 1
ATOM 2131 N N . SER A 1 276 ? 6.906 13.186 4.711 1.00 91.56 276 SER A N 1
ATOM 2132 C CA . SER A 1 276 ? 5.895 14.241 4.797 1.00 91.56 276 SER A CA 1
ATOM 2133 C C . SER A 1 276 ? 4.526 13.668 5.154 1.00 91.56 276 SER A C 1
ATOM 2135 O O . SER A 1 276 ? 4.284 12.468 5.020 1.00 91.56 276 SER A O 1
ATOM 2137 N N . GLN A 1 277 ? 3.595 14.523 5.577 1.00 92.94 277 GLN A N 1
ATOM 2138 C CA . GLN A 1 277 ? 2.201 14.157 5.810 1.00 92.94 277 GLN A CA 1
ATOM 2139 C C . GLN A 1 277 ? 1.611 13.460 4.575 1.00 92.94 277 GLN A C 1
ATOM 2141 O O . GLN A 1 277 ? 1.702 13.977 3.463 1.00 92.94 277 GLN A O 1
ATOM 2146 N N . GLN A 1 278 ? 0.984 12.300 4.788 1.00 94.12 278 GLN A N 1
ATOM 2147 C CA . GLN A 1 278 ? 0.360 11.511 3.725 1.00 94.12 278 GLN A CA 1
ATOM 2148 C C . GLN A 1 278 ? -1.138 11.451 3.947 1.00 94.12 278 GLN A C 1
ATOM 2150 O O . GLN A 1 278 ? -1.596 11.308 5.081 1.00 94.12 278 GLN A O 1
ATOM 2155 N N . PHE A 1 279 ? -1.882 11.514 2.856 1.00 94.19 279 PHE A N 1
ATOM 2156 C CA . PHE A 1 279 ? -3.313 11.281 2.843 1.00 94.19 279 PHE A CA 1
ATOM 2157 C C . PHE A 1 279 ? -3.597 9.917 2.226 1.00 94.19 279 PHE A C 1
ATOM 2159 O O . PHE A 1 279 ? -3.043 9.590 1.176 1.00 94.19 279 PHE A O 1
ATOM 2166 N N . CYS A 1 280 ? -4.455 9.139 2.877 1.00 93.69 280 CYS A N 1
ATOM 2167 C CA . CYS A 1 280 ? -5.021 7.927 2.316 1.00 93.69 280 CYS A CA 1
ATOM 2168 C C . CYS A 1 280 ? -6.498 8.166 2.021 1.00 93.69 280 CYS A C 1
ATOM 2170 O O . CYS A 1 280 ? -7.312 8.400 2.919 1.00 93.69 280 CYS A O 1
ATOM 2172 N N . ASN A 1 281 ? -6.806 8.124 0.736 1.00 89.69 281 ASN A N 1
ATOM 2173 C CA . ASN A 1 281 ? -8.135 8.165 0.185 1.00 89.69 281 ASN A CA 1
ATOM 2174 C C . ASN A 1 281 ? -8.353 6.858 -0.595 1.00 89.69 281 ASN A C 1
ATOM 2176 O O . ASN A 1 281 ? -7.828 6.696 -1.699 1.00 89.69 281 ASN A O 1
ATOM 2180 N N . LEU A 1 282 ? -9.110 5.929 -0.008 1.00 84.12 282 LEU A N 1
ATOM 2181 C CA . LEU A 1 282 ? -9.662 4.790 -0.731 1.00 84.12 282 LEU A CA 1
ATOM 2182 C C . LEU A 1 282 ? -11.093 5.107 -1.136 1.00 84.12 282 LEU A C 1
ATOM 2184 O O . LEU A 1 282 ? -11.925 5.428 -0.294 1.00 84.12 282 LEU A O 1
ATOM 2188 N N . GLY A 1 283 ? -11.379 4.987 -2.427 1.00 71.62 283 GLY A N 1
ATOM 2189 C CA . GLY A 1 283 ? -12.730 5.158 -2.921 1.00 71.62 283 GLY A CA 1
ATOM 2190 C C . GLY A 1 283 ? -13.678 4.094 -2.361 1.00 71.62 283 GLY A C 1
ATOM 2191 O O . GLY A 1 283 ? -13.357 2.909 -2.368 1.00 71.62 283 GLY A O 1
ATOM 2192 N N . TYR A 1 284 ? -14.868 4.508 -1.929 1.00 63.16 284 TYR A N 1
ATOM 2193 C CA . TYR A 1 284 ? -15.907 3.618 -1.409 1.00 63.16 284 TYR A CA 1
ATOM 2194 C C . TYR A 1 284 ? -16.353 2.568 -2.444 1.00 63.16 284 TYR A C 1
ATOM 2196 O O . TYR A 1 284 ? -16.844 2.915 -3.520 1.00 63.16 284 TYR A O 1
ATOM 2204 N N . GLY A 1 285 ? -16.220 1.280 -2.118 1.00 64.19 285 GLY A N 1
ATOM 2205 C CA . GLY A 1 285 ? -16.693 0.170 -2.946 1.00 64.19 285 GLY A CA 1
ATOM 2206 C C . GLY A 1 285 ? -16.345 -1.195 -2.348 1.00 64.19 285 GLY A C 1
ATOM 2207 O O . GLY A 1 285 ? -15.327 -1.336 -1.681 1.00 64.19 285 GLY A O 1
ATOM 2208 N N . ASN A 1 286 ? -17.165 -2.219 -2.624 1.00 61.88 286 ASN A N 1
ATOM 2209 C CA . ASN A 1 286 ? -17.095 -3.563 -2.007 1.00 61.88 286 ASN A CA 1
ATOM 2210 C C . ASN A 1 286 ? -15.742 -4.298 -2.133 1.00 61.88 286 ASN A C 1
ATOM 2212 O O . ASN A 1 286 ? -15.563 -5.350 -1.531 1.00 61.88 286 ASN A O 1
ATOM 2216 N N . ASN A 1 287 ? -14.813 -3.778 -2.934 1.00 71.19 287 ASN A N 1
ATOM 2217 C CA . ASN A 1 287 ? -13.509 -4.371 -3.198 1.00 71.19 287 ASN A CA 1
ATOM 2218 C C . ASN A 1 287 ? -12.385 -3.323 -3.108 1.00 71.19 287 ASN A C 1
ATOM 2220 O O . ASN A 1 287 ? -11.429 -3.397 -3.872 1.00 71.19 287 ASN A O 1
ATOM 2224 N N . ASN A 1 288 ? -12.519 -2.309 -2.252 1.00 83.25 288 ASN A N 1
ATOM 2225 C CA . ASN A 1 288 ? -11.459 -1.333 -1.991 1.00 83.25 288 ASN A CA 1
ATOM 2226 C C . ASN A 1 288 ? -11.045 -1.417 -0.525 1.00 83.25 288 ASN A C 1
ATOM 2228 O O . ASN A 1 288 ? -11.430 -0.595 0.299 1.00 83.25 288 ASN A O 1
ATOM 2232 N N . TYR A 1 289 ? -10.262 -2.444 -0.212 1.00 90.56 289 TYR A N 1
ATOM 2233 C CA . TYR A 1 289 ? -9.705 -2.679 1.118 1.00 90.56 289 TYR A CA 1
ATOM 2234 C C . TYR A 1 289 ? -8.219 -2.997 1.000 1.00 90.56 289 TYR A C 1
ATOM 2236 O O . TYR A 1 289 ? -7.779 -3.553 -0.003 1.00 90.56 289 TYR A O 1
ATOM 2244 N N . PHE A 1 290 ? -7.426 -2.697 2.022 1.00 94.62 290 PHE A N 1
ATOM 2245 C CA . PHE A 1 290 ? -6.058 -3.209 2.099 1.00 94.62 290 PHE A CA 1
ATOM 2246 C C . PHE A 1 290 ? -6.043 -4.593 2.748 1.00 94.62 290 PHE A C 1
ATOM 2248 O O . PHE A 1 290 ? -6.887 -4.898 3.584 1.00 94.62 290 PHE A O 1
ATOM 2255 N N . GLN A 1 291 ? -5.076 -5.447 2.397 1.00 96.19 291 GLN A N 1
ATOM 2256 C CA . GLN A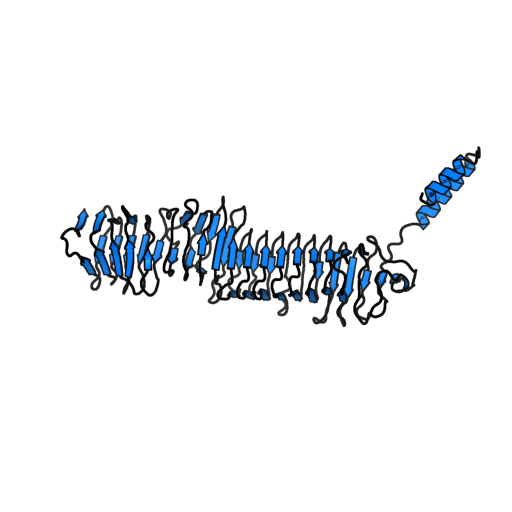 1 291 ? -4.875 -6.670 3.174 1.00 96.19 291 GLN A CA 1
ATOM 2257 C C . GLN A 1 291 ? -4.102 -6.354 4.449 1.00 96.19 291 GLN A C 1
ATOM 2259 O O . GLN A 1 291 ? -4.673 -6.438 5.517 1.00 96.19 291 GLN A O 1
ATOM 2264 N N . ASN A 1 292 ? -2.826 -5.988 4.353 1.00 97.50 292 ASN A N 1
ATOM 2265 C CA . ASN A 1 292 ? -2.045 -5.554 5.509 1.00 97.50 292 ASN A CA 1
ATOM 2266 C C . ASN A 1 292 ? -1.526 -4.143 5.257 1.00 97.50 292 ASN A C 1
ATOM 2268 O O . ASN A 1 292 ? -1.147 -3.816 4.126 1.00 97.50 292 ASN A O 1
ATOM 2272 N N . VAL A 1 293 ? -1.467 -3.328 6.303 1.00 97.00 293 VAL A N 1
ATOM 2273 C CA . VAL A 1 293 ? -0.942 -1.964 6.233 1.00 97.00 293 VAL A CA 1
ATOM 2274 C C . VAL A 1 293 ? 0.124 -1.770 7.295 1.00 97.00 293 VAL A C 1
ATOM 2276 O O . VAL A 1 293 ? -0.058 -2.142 8.445 1.00 97.00 293 VAL A O 1
ATOM 2279 N N . GLU A 1 294 ? 1.233 -1.145 6.918 1.00 96.25 294 GLU A N 1
ATOM 2280 C CA . GLU A 1 294 ? 2.193 -0.595 7.871 1.00 96.25 294 GLU A CA 1
ATOM 2281 C C . GLU A 1 294 ? 2.320 0.910 7.676 1.00 96.25 294 GLU A C 1
ATOM 2283 O O . GLU A 1 294 ? 2.417 1.409 6.554 1.00 96.25 294 GLU A O 1
ATOM 2288 N N . VAL A 1 295 ? 2.372 1.628 8.788 1.00 95.00 295 VAL A N 1
ATOM 2289 C CA . VAL A 1 295 ? 2.684 3.049 8.847 1.00 95.00 295 VAL A CA 1
ATOM 2290 C C . VAL A 1 295 ? 3.979 3.207 9.624 1.00 95.00 295 VAL A C 1
ATOM 2292 O O . VAL A 1 295 ? 4.031 2.980 10.834 1.00 95.00 295 VAL A O 1
ATOM 2295 N N . ASN A 1 296 ? 5.030 3.600 8.914 1.00 92.00 296 ASN A N 1
ATOM 2296 C CA . ASN A 1 296 ? 6.369 3.770 9.459 1.00 92.00 296 ASN A CA 1
ATOM 2297 C C . ASN A 1 296 ? 6.844 5.199 9.196 1.00 92.00 296 ASN A C 1
ATOM 2299 O O . ASN A 1 296 ? 7.566 5.468 8.235 1.00 92.00 296 ASN A O 1
ATOM 2303 N N . LYS A 1 297 ? 6.365 6.129 10.029 1.00 85.19 297 LYS A N 1
ATOM 2304 C CA . LYS A 1 297 ? 6.545 7.574 9.846 1.00 85.19 297 LYS A CA 1
ATOM 2305 C C . LYS A 1 297 ? 7.130 8.228 11.100 1.00 85.19 297 LYS A C 1
ATOM 2307 O O . LYS A 1 297 ? 6.389 8.882 11.828 1.00 85.19 297 LYS A O 1
ATOM 2312 N N . PRO A 1 298 ? 8.442 8.105 11.376 1.00 71.00 298 PRO A N 1
ATOM 2313 C CA . PRO A 1 298 ? 9.068 8.537 12.633 1.00 71.00 298 PRO A CA 1
ATOM 2314 C C . PRO A 1 298 ? 8.670 9.926 13.142 1.00 71.00 298 PRO A C 1
ATOM 2316 O O . PRO A 1 298 ? 8.624 10.135 14.351 1.00 71.00 298 PRO A O 1
ATOM 2319 N N . ASN A 1 299 ? 8.396 10.870 12.236 1.00 76.25 299 ASN A N 1
ATOM 2320 C CA . ASN A 1 299 ? 8.180 12.276 12.571 1.00 76.25 299 ASN A CA 1
ATOM 2321 C C . ASN A 1 299 ? 6.912 12.883 11.954 1.00 76.25 299 ASN A C 1
ATOM 2323 O O . ASN A 1 299 ? 6.757 14.102 12.007 1.00 76.25 299 ASN A O 1
ATOM 2327 N N . ASP A 1 300 ? 6.028 12.083 11.352 1.00 85.00 300 ASP A N 1
ATOM 2328 C CA . ASP A 1 300 ? 4.900 12.635 10.595 1.00 85.00 300 ASP A CA 1
ATOM 2329 C C . ASP A 1 300 ? 3.616 11.795 10.718 1.00 85.00 300 ASP A C 1
ATOM 2331 O O . ASP A 1 300 ? 3.526 10.834 11.484 1.00 85.00 300 ASP A O 1
ATOM 2335 N N . THR A 1 301 ? 2.584 12.218 9.996 1.00 86.94 301 THR A N 1
ATOM 2336 C CA . THR A 1 301 ? 1.199 11.797 10.141 1.00 86.94 301 THR A CA 1
ATOM 2337 C C . THR A 1 301 ? 0.726 11.077 8.879 1.00 86.94 301 THR A C 1
ATOM 2339 O O . THR A 1 301 ? 0.943 11.547 7.755 1.00 86.94 301 THR A O 1
ATOM 2342 N N . LEU A 1 302 ? 0.054 9.940 9.046 1.00 87.44 302 LEU A N 1
ATOM 2343 C CA . LEU A 1 302 ? -0.869 9.402 8.051 1.00 87.44 302 LEU A CA 1
ATOM 2344 C C . LEU A 1 302 ? -2.274 9.902 8.384 1.00 87.44 302 LEU A C 1
ATOM 2346 O O . LEU A 1 302 ? -2.746 9.713 9.504 1.00 87.44 302 LEU A O 1
ATOM 2350 N N . ILE A 1 303 ? -2.933 10.531 7.417 1.00 87.50 303 ILE A N 1
ATOM 2351 C CA . ILE A 1 303 ? -4.293 11.040 7.551 1.00 87.50 303 ILE A CA 1
ATOM 2352 C C . ILE A 1 303 ? -5.249 10.197 6.712 1.00 87.50 303 ILE A C 1
ATOM 2354 O O . ILE A 1 303 ? -5.076 10.081 5.500 1.00 87.50 303 ILE A O 1
ATOM 2358 N N . ILE A 1 304 ? -6.283 9.667 7.356 1.00 85.25 304 ILE A N 1
ATOM 2359 C CA . ILE A 1 304 ? -7.427 9.017 6.716 1.00 85.25 304 ILE A CA 1
ATOM 2360 C C . ILE A 1 304 ? -8.545 10.056 6.571 1.00 85.25 304 ILE A C 1
ATOM 2362 O O . ILE A 1 304 ? -8.945 10.648 7.573 1.00 85.25 304 ILE A O 1
ATOM 2366 N N . LEU A 1 305 ? -8.998 10.310 5.337 1.00 81.44 305 LEU A N 1
ATOM 2367 C CA . LEU A 1 305 ? -9.914 11.418 5.007 1.00 81.44 305 LEU A CA 1
ATOM 2368 C C . LEU A 1 305 ? -11.314 11.003 4.522 1.00 81.44 305 LEU A C 1
ATOM 2370 O O . LEU A 1 305 ? -12.173 11.874 4.395 1.00 81.44 305 LEU A O 1
ATOM 2374 N N . GLN A 1 306 ? -11.527 9.740 4.145 1.00 75.44 306 GLN A N 1
ATOM 2375 C CA . GLN A 1 306 ? -12.774 9.291 3.509 1.00 75.44 306 GLN A CA 1
ATOM 2376 C C . GLN A 1 306 ? -13.641 8.453 4.433 1.00 75.44 306 GLN A C 1
ATOM 2378 O O . GLN A 1 306 ? -13.117 7.854 5.362 1.00 75.44 306 GLN A O 1
ATOM 2383 N N . ASP A 1 307 ? -14.942 8.406 4.118 1.00 81.44 307 ASP A N 1
ATOM 2384 C CA . ASP A 1 307 ? -16.010 7.773 4.901 1.00 81.44 307 ASP A CA 1
ATOM 2385 C C . ASP A 1 307 ? -15.575 6.460 5.567 1.00 81.44 307 ASP A C 1
ATOM 2387 O O . ASP A 1 307 ? -15.814 6.284 6.759 1.00 81.44 307 ASP A O 1
ATOM 2391 N N . GLU A 1 308 ? -14.876 5.585 4.838 1.00 89.31 308 GLU A N 1
ATOM 2392 C CA . GLU A 1 308 ? -14.394 4.308 5.356 1.00 89.31 308 GLU A CA 1
ATOM 2393 C C . GLU A 1 308 ? -13.096 3.851 4.665 1.00 89.31 308 GLU A C 1
ATOM 2395 O O . GLU A 1 308 ? -12.976 3.892 3.439 1.00 89.31 308 GLU A O 1
ATOM 2400 N N . VAL A 1 309 ? -12.124 3.384 5.451 1.00 92.06 309 VAL A N 1
ATOM 2401 C CA . VAL A 1 309 ? -10.957 2.617 4.998 1.00 92.06 309 VAL A CA 1
ATOM 2402 C C . VAL A 1 309 ? -10.995 1.265 5.690 1.00 92.06 309 VAL A C 1
ATOM 2404 O O . VAL A 1 309 ? -10.906 1.204 6.911 1.00 92.06 309 VAL A O 1
ATOM 2407 N N . MET A 1 310 ? -11.076 0.194 4.903 1.00 93.12 310 MET A N 1
ATOM 2408 C CA . MET A 1 310 ? -11.123 -1.180 5.403 1.00 93.12 310 MET A CA 1
ATOM 2409 C C . MET A 1 310 ? -9.774 -1.882 5.235 1.00 93.12 310 MET A C 1
ATOM 2411 O O . MET A 1 310 ? -9.109 -1.765 4.197 1.00 93.12 310 MET A O 1
ATOM 2415 N N . ILE A 1 311 ? -9.381 -2.643 6.253 1.00 95.06 311 ILE A N 1
ATOM 2416 C CA . ILE A 1 311 ? -8.169 -3.457 6.286 1.00 95.06 311 ILE A CA 1
ATOM 2417 C C . ILE A 1 311 ? -8.553 -4.873 6.713 1.00 95.06 311 ILE A C 1
ATOM 2419 O O . ILE A 1 311 ? -9.023 -5.094 7.823 1.00 95.06 311 ILE A O 1
ATOM 2423 N N . ASN A 1 312 ? -8.364 -5.851 5.826 1.00 95.38 312 ASN A N 1
ATOM 2424 C CA . ASN A 1 312 ? -8.792 -7.235 6.069 1.00 95.38 312 ASN A CA 1
ATOM 2425 C C . ASN A 1 312 ? -7.833 -8.036 6.962 1.00 95.38 312 ASN A C 1
ATOM 2427 O O . ASN A 1 312 ? -8.212 -9.065 7.514 1.00 95.38 312 ASN A O 1
ATOM 2431 N N . GLY A 1 313 ? -6.574 -7.626 7.020 1.00 96.38 313 GLY A N 1
ATOM 2432 C CA . GLY A 1 313 ? -5.517 -8.190 7.851 1.00 96.38 313 GLY A CA 1
ATOM 2433 C C . GLY A 1 313 ? -5.010 -7.150 8.840 1.00 96.38 313 GLY A C 1
ATOM 2434 O O . GLY A 1 313 ? -5.791 -6.360 9.366 1.00 96.38 313 GLY A O 1
ATOM 2435 N N . ASP A 1 314 ? -3.708 -7.164 9.103 1.00 97.31 314 ASP A N 1
ATOM 2436 C CA . ASP A 1 314 ? -3.135 -6.406 10.214 1.00 97.31 314 ASP A CA 1
ATOM 2437 C C . ASP A 1 314 ? -2.851 -4.943 9.838 1.00 97.31 314 ASP A C 1
ATOM 2439 O O . ASP A 1 314 ? -2.488 -4.622 8.696 1.00 97.31 314 ASP A O 1
ATOM 2443 N N . PHE A 1 315 ? -2.971 -4.057 10.828 1.00 97.50 315 PHE A N 1
ATOM 2444 C CA . PHE A 1 315 ? -2.542 -2.662 10.740 1.00 97.50 315 PHE A CA 1
ATOM 2445 C C . PHE A 1 315 ? -1.431 -2.390 11.755 1.00 97.50 315 PHE A C 1
ATOM 2447 O O . PHE A 1 315 ? -1.676 -2.344 12.957 1.00 97.50 315 PHE A O 1
ATOM 2454 N N . ASP A 1 316 ? -0.218 -2.135 11.274 1.00 96.56 316 ASP A N 1
ATOM 2455 C CA . ASP A 1 316 ? 0.946 -1.846 12.109 1.00 96.56 316 ASP A CA 1
ATOM 2456 C C . ASP A 1 316 ? 1.319 -0.356 12.047 1.00 96.56 316 ASP A C 1
ATOM 2458 O O . ASP A 1 316 ? 1.936 0.112 11.091 1.00 96.56 316 ASP A O 1
ATOM 2462 N N . LEU A 1 317 ? 1.031 0.406 13.101 1.00 95.31 317 LEU A N 1
ATOM 2463 C CA . LEU A 1 317 ? 1.575 1.749 13.313 1.00 95.31 317 LEU A CA 1
ATOM 2464 C C . LEU A 1 317 ? 2.906 1.642 14.061 1.00 95.31 317 LEU A C 1
ATOM 2466 O O . LEU A 1 317 ? 2.988 1.805 15.286 1.00 95.31 317 LEU A O 1
ATOM 2470 N N . THR A 1 318 ? 3.967 1.352 13.313 1.00 91.94 318 THR A N 1
ATOM 2471 C CA . THR A 1 318 ? 5.303 1.145 13.878 1.00 91.94 318 THR A CA 1
ATOM 2472 C C . THR A 1 318 ? 5.904 2.446 14.391 1.00 91.94 318 THR A C 1
ATOM 2474 O O . THR A 1 318 ? 6.581 2.418 15.420 1.00 91.94 318 THR A O 1
ATOM 2477 N N . GLN A 1 319 ? 5.647 3.574 13.715 1.00 88.56 319 GLN A N 1
ATOM 2478 C CA . GLN A 1 319 ? 6.057 4.923 14.120 1.00 88.56 319 GLN A CA 1
ATOM 2479 C C . GLN A 1 319 ? 5.115 5.991 13.536 1.00 88.56 319 GLN A C 1
ATOM 2481 O O . GLN A 1 319 ? 4.623 5.833 12.419 1.00 88.56 319 GLN A O 1
ATOM 2486 N N . GLY A 1 320 ? 4.945 7.113 14.243 1.00 89.69 320 GLY A N 1
ATOM 2487 C CA . GLY A 1 320 ? 4.251 8.304 13.736 1.00 89.69 320 GLY A CA 1
ATOM 2488 C C . GLY A 1 320 ? 2.844 8.511 14.280 1.00 89.69 320 GLY A C 1
ATOM 2489 O O . GLY A 1 320 ? 2.450 7.948 15.299 1.00 89.69 320 GLY A O 1
ATOM 2490 N N . VAL A 1 321 ? 2.067 9.360 13.612 1.00 91.88 321 VAL A N 1
ATOM 2491 C CA . VAL A 1 321 ? 0.686 9.658 14.013 1.00 91.88 321 VAL A CA 1
ATOM 2492 C C . VAL A 1 321 ? -0.287 9.100 12.980 1.00 91.88 321 VAL A C 1
ATOM 2494 O O . VAL A 1 321 ? -0.227 9.464 11.811 1.00 91.88 321 VAL A O 1
ATOM 2497 N N . LEU A 1 322 ? -1.228 8.264 13.406 1.00 94.88 322 LEU A N 1
ATOM 2498 C CA . LEU A 1 322 ? -2.438 7.980 12.645 1.00 94.88 322 LEU A CA 1
ATOM 2499 C C . LEU A 1 322 ? -3.491 9.026 13.009 1.00 94.88 322 LEU A C 1
ATOM 2501 O O . LEU A 1 322 ? -3.861 9.159 14.177 1.00 94.88 322 LEU A O 1
ATOM 2505 N N . LYS A 1 323 ? -3.994 9.755 12.017 1.00 95.00 323 LYS A N 1
ATOM 2506 C CA . LYS A 1 323 ? -5.083 10.714 12.182 1.00 95.00 323 LYS A CA 1
ATOM 2507 C C . LYS A 1 323 ? -6.296 10.289 11.359 1.00 95.00 323 LYS A C 1
ATOM 2509 O O . LYS A 1 323 ? -6.176 10.105 10.155 1.00 95.00 323 LYS A O 1
ATOM 2514 N N . ILE A 1 324 ? -7.457 10.180 11.995 1.00 94.88 324 ILE A N 1
ATOM 2515 C CA . ILE A 1 324 ? -8.723 9.806 11.353 1.00 94.88 324 ILE A CA 1
ATOM 2516 C C . ILE A 1 324 ? -9.626 11.043 11.313 1.00 94.88 324 ILE A C 1
ATOM 2518 O O . ILE A 1 324 ? -10.037 11.567 12.359 1.00 94.88 324 ILE A O 1
ATOM 2522 N N . GLU A 1 325 ? -9.916 11.545 10.112 1.00 92.31 325 GLU A N 1
ATOM 2523 C CA . GLU A 1 325 ? -10.690 12.768 9.895 1.00 92.31 325 GLU A CA 1
ATOM 2524 C C . GLU A 1 325 ? -12.024 12.501 9.203 1.00 92.31 325 GLU A C 1
ATOM 2526 O O . GLU A 1 325 ? -12.062 12.325 7.993 1.00 92.31 325 GLU A O 1
ATOM 2531 N N . ASN A 1 326 ? -13.121 12.552 9.969 1.00 90.12 326 ASN A N 1
ATOM 2532 C CA . ASN A 1 326 ? -14.477 12.327 9.458 1.00 90.12 326 ASN A CA 1
ATOM 2533 C C . ASN A 1 326 ? -14.599 11.016 8.659 1.00 90.12 326 ASN A C 1
ATOM 2535 O O . ASN A 1 326 ? -15.157 10.993 7.567 1.00 90.12 326 ASN A O 1
ATOM 2539 N N . ALA A 1 327 ? -14.010 9.961 9.211 1.00 93.38 327 ALA A N 1
ATOM 2540 C CA . ALA A 1 327 ? -13.774 8.688 8.554 1.00 93.38 327 ALA A CA 1
ATOM 2541 C C . ALA A 1 327 ? -13.904 7.546 9.565 1.00 93.38 327 ALA A C 1
ATOM 2543 O O . ALA A 1 327 ? -13.669 7.756 10.761 1.00 93.38 327 ALA A O 1
ATOM 2544 N N . THR A 1 328 ? -14.189 6.348 9.076 1.00 94.12 328 THR A N 1
ATOM 2545 C CA . THR A 1 328 ? -14.007 5.089 9.798 1.00 94.12 328 THR A CA 1
ATOM 2546 C C . THR A 1 328 ? -12.740 4.402 9.296 1.00 94.12 328 THR A C 1
ATOM 2548 O O . THR A 1 328 ? -12.539 4.268 8.092 1.00 94.12 328 THR A O 1
ATOM 2551 N N . LEU A 1 329 ? -11.868 3.971 10.204 1.00 95.62 329 LEU A N 1
ATOM 2552 C CA . LEU A 1 329 ? -10.842 2.973 9.902 1.00 95.62 329 LEU A CA 1
ATOM 2553 C C . LEU A 1 329 ? -11.292 1.641 10.500 1.00 95.62 329 LEU A C 1
ATOM 2555 O O . LEU A 1 329 ? -11.317 1.528 11.722 1.00 95.62 329 LEU A O 1
ATOM 2559 N N . ASP A 1 330 ? -11.622 0.673 9.654 1.00 96.12 330 ASP A N 1
ATOM 2560 C CA . ASP A 1 330 ? -12.017 -0.684 10.041 1.00 96.12 330 ASP A CA 1
ATOM 2561 C C . ASP A 1 330 ? -10.839 -1.648 9.832 1.00 96.12 330 ASP A C 1
ATOM 2563 O O . ASP A 1 330 ? -10.291 -1.754 8.728 1.00 96.12 330 ASP A O 1
ATOM 2567 N N . VAL A 1 331 ? -10.411 -2.317 10.906 1.00 97.25 331 VAL A N 1
ATOM 2568 C CA . VAL A 1 331 ? -9.308 -3.281 10.907 1.00 97.25 331 VAL A CA 1
ATOM 2569 C C . VAL A 1 331 ? -9.797 -4.641 11.399 1.00 97.25 331 VAL A C 1
ATOM 2571 O O . VAL A 1 331 ? -9.960 -4.877 12.597 1.00 97.25 331 VAL A O 1
ATOM 2574 N N . ASN A 1 332 ? -9.933 -5.571 10.454 1.00 96.44 332 ASN A N 1
ATOM 2575 C CA . ASN A 1 332 ? -10.377 -6.937 10.713 1.00 96.44 332 ASN A CA 1
ATOM 2576 C C . ASN A 1 332 ? -9.284 -7.821 11.347 1.00 96.44 332 ASN A C 1
ATOM 2578 O O . ASN A 1 332 ? -9.598 -8.782 12.055 1.00 96.44 332 ASN A O 1
ATOM 2582 N N . GLY A 1 333 ? -8.005 -7.541 11.065 1.00 96.94 333 GLY A N 1
ATOM 2583 C CA . GLY A 1 333 ? -6.859 -8.181 11.722 1.00 96.94 333 GLY A CA 1
ATOM 2584 C C . GLY A 1 333 ? -6.435 -7.463 13.003 1.00 96.94 333 GLY A C 1
ATOM 2585 O O . GLY A 1 333 ? -7.190 -6.676 13.571 1.00 96.94 333 GLY A O 1
ATOM 2586 N N . ASP A 1 334 ? -5.222 -7.738 13.484 1.00 97.19 334 ASP A N 1
ATOM 2587 C CA . ASP A 1 334 ? -4.708 -7.091 14.693 1.00 97.19 334 ASP A CA 1
ATOM 2588 C C . ASP A 1 334 ? -4.270 -5.643 14.385 1.00 97.19 334 ASP A C 1
ATOM 2590 O O . ASP A 1 334 ? -3.481 -5.379 13.472 1.00 97.19 334 ASP A O 1
ATOM 2594 N N . PHE A 1 335 ? -4.761 -4.685 15.176 1.00 97.50 335 PHE A N 1
ATOM 2595 C CA . PHE A 1 335 ? -4.264 -3.311 15.183 1.00 97.50 335 PHE A CA 1
ATOM 2596 C C . PHE A 1 335 ? -3.104 -3.185 16.167 1.00 97.50 335 PHE A C 1
ATOM 2598 O O . PHE A 1 335 ? -3.283 -3.347 17.377 1.00 97.50 335 PHE A O 1
ATOM 2605 N N . ASN A 1 336 ? -1.920 -2.833 15.673 1.00 96.19 336 ASN A N 1
ATOM 2606 C CA . ASN A 1 336 ? -0.704 -2.747 16.464 1.00 96.19 336 ASN A CA 1
ATOM 2607 C C . ASN A 1 336 ? -0.119 -1.339 16.480 1.00 96.19 336 ASN A C 1
ATOM 2609 O O . ASN A 1 336 ? 0.391 -0.839 15.484 1.00 96.19 336 ASN A O 1
ATOM 2613 N N . SER A 1 337 ? -0.092 -0.713 17.655 1.00 94.19 337 SER A N 1
ATOM 2614 C CA . SER A 1 337 ? 0.618 0.553 17.879 1.00 94.19 337 SER A CA 1
ATOM 2615 C C . SER A 1 337 ? 1.398 0.533 19.195 1.00 94.19 337 SER A C 1
ATOM 2617 O O . SER A 1 337 ? 1.332 1.459 19.997 1.00 94.19 337 SER A O 1
ATOM 2619 N N . LEU A 1 338 ? 2.145 -0.556 19.425 1.00 87.50 338 LEU A N 1
ATOM 2620 C CA . LEU A 1 338 ? 2.950 -0.787 20.637 1.00 87.50 338 LEU A CA 1
ATOM 2621 C C . LEU A 1 338 ? 4.072 0.232 20.856 1.00 87.50 338 LEU A C 1
ATOM 2623 O O . LEU A 1 338 ? 4.569 0.370 21.975 1.00 87.50 338 LEU A O 1
ATOM 2627 N N . ASN A 1 339 ? 4.515 0.915 19.802 1.00 85.88 339 ASN A N 1
ATOM 2628 C CA . ASN A 1 339 ? 5.553 1.919 19.943 1.00 85.88 339 ASN A CA 1
ATOM 2629 C C . ASN A 1 339 ? 4.999 3.115 20.745 1.00 85.88 339 ASN A C 1
ATOM 2631 O O . ASN A 1 339 ? 4.005 3.707 20.332 1.00 85.88 339 ASN A O 1
ATOM 2635 N N . PRO A 1 340 ? 5.632 3.527 21.859 1.00 83.44 340 PRO A N 1
ATOM 2636 C CA . PRO A 1 340 ? 5.152 4.647 22.674 1.00 83.44 340 PRO A CA 1
ATOM 2637 C C . PRO A 1 340 ? 5.175 6.000 21.944 1.00 83.44 340 PRO A C 1
ATOM 2639 O O . PRO A 1 340 ? 4.573 6.961 22.419 1.00 83.44 340 PRO A O 1
ATOM 2642 N N . PHE A 1 341 ? 5.878 6.094 20.813 1.00 83.19 341 PHE A N 1
ATOM 2643 C CA . PHE A 1 341 ? 5.893 7.273 19.946 1.00 83.19 341 PHE A CA 1
ATOM 2644 C C . PHE A 1 341 ? 4.796 7.247 18.873 1.00 83.19 341 PHE A C 1
ATOM 2646 O O . PHE A 1 341 ? 4.583 8.258 18.206 1.00 83.19 341 PHE A O 1
ATOM 2653 N N . SER A 1 342 ? 4.105 6.119 18.707 1.00 89.38 342 SER A N 1
ATOM 2654 C CA . SER A 1 342 ? 2.967 5.993 17.803 1.00 89.38 342 SER A CA 1
ATOM 2655 C C . SER A 1 342 ? 1.711 6.550 18.454 1.00 89.38 342 SER A C 1
ATOM 2657 O O . SER A 1 342 ? 1.407 6.172 19.579 1.00 89.38 342 SER A O 1
ATOM 2659 N N . LYS A 1 343 ? 0.954 7.415 17.772 1.00 90.44 343 LYS A N 1
ATOM 2660 C CA . LYS A 1 343 ? -0.260 8.043 18.327 1.00 90.44 343 LYS A CA 1
ATOM 2661 C C . LYS A 1 343 ? -1.461 7.895 17.401 1.00 90.44 343 LYS A C 1
ATOM 2663 O O . LYS A 1 343 ? -1.324 8.088 16.199 1.00 90.44 343 LYS A O 1
ATOM 2668 N N . VAL A 1 344 ? -2.644 7.664 17.972 1.00 93.69 344 VAL A N 1
ATOM 2669 C CA . VAL A 1 344 ? -3.924 7.699 17.249 1.00 93.69 344 VAL A CA 1
ATOM 2670 C C . VAL A 1 344 ? -4.691 8.975 17.613 1.00 93.69 344 VAL A C 1
ATOM 2672 O O . VAL A 1 344 ? -4.852 9.316 18.787 1.00 93.69 344 VAL A O 1
ATOM 2675 N N . VAL A 1 345 ? -5.138 9.725 16.606 1.00 94.06 345 VAL A N 1
ATOM 2676 C CA . VAL A 1 345 ? -5.820 11.016 16.766 1.00 94.06 345 VAL A CA 1
ATOM 2677 C C . VAL A 1 345 ? -7.094 11.061 15.930 1.00 94.06 345 VAL A C 1
ATOM 2679 O O . VAL A 1 345 ? -7.066 10.883 14.720 1.00 94.06 345 VAL A O 1
ATOM 2682 N N . PHE A 1 346 ? -8.202 11.420 16.559 1.00 94.56 346 PHE A N 1
ATOM 2683 C CA . PHE A 1 346 ? -9.470 11.724 15.911 1.00 94.56 346 PHE A CA 1
ATOM 2684 C C . PHE A 1 346 ? -9.622 13.239 15.785 1.00 94.56 346 PHE A C 1
ATOM 2686 O O . PHE A 1 346 ? -9.494 13.970 16.772 1.00 94.56 346 PHE A O 1
ATOM 2693 N N . SER A 1 347 ? -9.878 13.742 14.576 1.00 91.62 347 SER A N 1
ATOM 2694 C CA . SER A 1 347 ? -10.092 15.185 14.381 1.00 91.62 347 SER A CA 1
ATOM 2695 C C . SER A 1 347 ? -11.544 15.611 14.595 1.00 91.62 347 SER A C 1
ATOM 2697 O O . SER A 1 347 ? -11.794 16.776 14.909 1.00 91.62 347 SER A O 1
ATOM 2699 N N . GLN A 1 348 ? -12.491 14.681 14.461 1.00 91.56 348 GLN A N 1
ATOM 2700 C CA . GLN A 1 348 ? -13.926 14.930 14.568 1.00 91.56 348 GLN A CA 1
ATOM 2701 C C . GLN A 1 348 ? -14.602 13.880 15.451 1.00 91.56 348 GLN A C 1
ATOM 2703 O O . GLN A 1 348 ? -14.077 12.786 15.643 1.00 91.56 348 GLN A O 1
ATOM 2708 N N . ALA A 1 349 ? -15.772 14.227 15.989 1.00 92.00 349 ALA A N 1
ATOM 2709 C CA . ALA A 1 349 ? -16.550 13.332 16.847 1.00 92.00 349 ALA A CA 1
ATOM 2710 C C . ALA A 1 349 ? -17.166 12.158 16.078 1.00 92.00 349 ALA A C 1
ATOM 2712 O O . ALA A 1 349 ? -17.412 11.114 16.666 1.00 92.00 349 ALA A O 1
ATOM 2713 N N . SER A 1 350 ? -17.386 12.331 14.772 1.00 92.88 350 SER A N 1
ATOM 2714 C CA . SER A 1 350 ? -17.860 11.293 13.855 1.00 92.88 350 SER A CA 1
ATOM 2715 C C . SER A 1 350 ? -16.780 10.287 13.456 1.00 92.88 350 SER A C 1
ATOM 2717 O O . SER A 1 350 ? -17.126 9.257 12.890 1.00 92.88 350 SER A O 1
ATOM 2719 N N . SER A 1 351 ? -15.495 10.570 13.702 1.00 95.38 351 SER A N 1
ATOM 2720 C CA . SER A 1 351 ? -14.416 9.659 13.319 1.00 95.38 351 SER A CA 1
ATOM 2721 C C . SER A 1 351 ? -14.441 8.379 14.166 1.00 95.38 351 SER A C 1
ATOM 2723 O O . SER A 1 351 ? -14.582 8.459 15.392 1.00 95.38 351 SER A O 1
ATOM 2725 N N . ARG A 1 352 ? -14.233 7.218 13.535 1.00 96.31 352 ARG A N 1
ATOM 2726 C CA . ARG A 1 352 ? -14.290 5.895 14.177 1.00 96.31 352 ARG A CA 1
ATOM 2727 C C . ARG A 1 352 ? -13.042 5.057 13.891 1.00 96.31 352 ARG A C 1
ATOM 2729 O O . ARG A 1 352 ? -12.436 5.173 12.827 1.00 96.31 352 ARG A O 1
ATOM 2736 N N . LEU A 1 353 ? -12.653 4.234 14.859 1.00 96.81 353 LEU A N 1
ATOM 2737 C CA . LEU A 1 353 ? -11.678 3.152 14.715 1.00 96.81 353 LEU A CA 1
ATOM 2738 C C . LEU A 1 353 ? -12.369 1.852 15.129 1.00 96.81 353 LEU A C 1
ATOM 2740 O O . LEU A 1 353 ? -12.716 1.717 16.301 1.00 96.81 353 LEU A O 1
ATOM 2744 N N . GLU A 1 354 ? -12.566 0.935 14.193 1.00 97.62 354 GLU A N 1
ATOM 2745 C CA . GLU A 1 354 ? -13.245 -0.347 14.397 1.00 97.62 354 GLU A CA 1
ATOM 2746 C C . GLU A 1 354 ? -12.204 -1.466 14.373 1.00 97.62 354 GLU A C 1
ATOM 2748 O O . GLU A 1 354 ? -11.293 -1.474 13.542 1.00 97.62 354 GLU A O 1
ATOM 2753 N N . LEU A 1 355 ? -12.254 -2.327 15.387 1.00 97.94 355 LEU A N 1
ATOM 2754 C CA . LEU A 1 355 ? -11.195 -3.270 15.711 1.00 97.94 355 LEU A CA 1
ATOM 2755 C C . LEU A 1 355 ? -11.779 -4.669 15.883 1.00 97.94 355 LEU A C 1
ATOM 2757 O O . LEU A 1 355 ? -12.362 -4.964 16.932 1.00 97.94 355 LEU A O 1
ATOM 2761 N N . SER A 1 356 ? -11.500 -5.568 14.938 1.00 97.75 356 SER A N 1
ATOM 2762 C CA . SER A 1 356 ? -11.918 -6.976 15.020 1.00 97.75 356 SER A CA 1
ATOM 2763 C C . SER A 1 356 ? -10.774 -7.945 15.348 1.00 97.75 356 SER A C 1
ATOM 2765 O O . SER A 1 356 ? -11.015 -9.135 15.566 1.00 97.75 356 SER A O 1
ATOM 2767 N N . GLY A 1 357 ? -9.533 -7.455 15.445 1.00 97.12 357 GLY A N 1
ATOM 2768 C CA . GLY A 1 357 ? -8.366 -8.242 15.853 1.00 97.12 357 GLY A CA 1
ATOM 2769 C C . GLY A 1 357 ? -8.498 -8.886 17.234 1.00 97.12 357 GLY A C 1
ATOM 2770 O O . GLY A 1 357 ? -9.245 -8.419 18.093 1.00 97.12 357 GLY A O 1
ATOM 2771 N N . VAL A 1 358 ? -7.758 -9.966 17.481 1.00 96.38 358 VAL A N 1
ATOM 2772 C CA . VAL A 1 358 ? -7.756 -10.675 18.775 1.00 96.38 358 VAL A CA 1
ATOM 2773 C C . VAL A 1 358 ? -6.971 -9.890 19.823 1.00 96.38 358 VAL A C 1
ATOM 2775 O O . VAL A 1 358 ? -7.394 -9.797 20.981 1.00 96.38 358 VAL A O 1
ATOM 2778 N N . ASN A 1 359 ? -5.816 -9.366 19.401 1.00 93.19 359 ASN A N 1
ATOM 2779 C CA . ASN A 1 359 ? -4.760 -8.836 20.259 1.00 93.19 359 ASN A CA 1
ATOM 2780 C C . ASN A 1 359 ? -4.452 -7.379 19.902 1.00 93.19 359 ASN A C 1
ATOM 2782 O O . ASN A 1 359 ? -3.304 -7.020 19.645 1.00 93.19 359 ASN A O 1
ATOM 2786 N N . ASN A 1 360 ? -5.475 -6.528 19.878 1.00 94.62 360 ASN A N 1
ATOM 2787 C CA . ASN A 1 360 ? -5.287 -5.118 19.553 1.00 94.62 360 ASN A CA 1
ATOM 2788 C C . ASN A 1 360 ? -4.427 -4.415 20.609 1.00 94.62 360 ASN A C 1
ATOM 2790 O O . ASN A 1 360 ? -4.648 -4.539 21.816 1.00 94.62 360 ASN A O 1
ATOM 2794 N N . THR A 1 361 ? -3.457 -3.626 20.155 1.00 93.62 361 THR A N 1
ATOM 2795 C CA . THR A 1 361 ? -2.535 -2.893 21.020 1.00 93.62 361 THR A CA 1
ATOM 2796 C C . THR A 1 361 ? -2.501 -1.409 20.671 1.00 93.62 361 THR A C 1
ATOM 2798 O O . THR A 1 361 ? -2.260 -1.002 19.532 1.00 93.62 361 THR A O 1
ATOM 2801 N N . ILE A 1 362 ? -2.709 -0.568 21.690 1.00 92.19 362 ILE A N 1
ATOM 2802 C CA . ILE A 1 362 ? -2.676 0.890 21.555 1.00 92.19 362 ILE A CA 1
ATOM 2803 C C . ILE A 1 362 ? -1.800 1.500 22.648 1.00 92.19 362 ILE A C 1
ATOM 2805 O O . ILE A 1 362 ? -2.185 1.476 23.812 1.00 92.19 362 ILE A O 1
ATOM 2809 N N . ALA A 1 363 ? -0.619 2.034 22.301 1.00 83.94 363 ALA A N 1
ATOM 2810 C CA . ALA A 1 363 ? 0.318 2.577 23.296 1.00 83.94 363 ALA A CA 1
ATOM 2811 C C . ALA A 1 363 ? 0.266 4.109 23.452 1.00 83.94 363 ALA A C 1
ATOM 2813 O O . ALA A 1 363 ? 0.388 4.608 24.569 1.00 83.94 363 ALA A O 1
ATOM 2814 N N . GLY A 1 364 ? 0.071 4.879 22.375 1.00 72.25 364 GLY A N 1
ATOM 2815 C CA . GLY A 1 364 ? 0.162 6.354 22.418 1.00 72.25 364 GLY A CA 1
ATOM 2816 C C . GLY A 1 364 ? -1.064 7.112 22.920 1.00 72.25 364 GLY A C 1
ATOM 2817 O O . GLY A 1 364 ? -1.099 8.341 22.819 1.00 72.25 364 GLY A O 1
ATOM 2818 N N . GLY A 1 365 ? -2.066 6.398 23.435 1.00 70.69 365 GLY A N 1
ATOM 2819 C CA . GLY A 1 365 ? -3.383 6.939 23.760 1.00 70.69 365 GLY A CA 1
ATOM 2820 C C . GLY A 1 365 ? -4.191 7.342 22.520 1.00 70.69 365 GLY A C 1
ATOM 2821 O O . GLY A 1 365 ? -3.649 7.596 21.443 1.00 70.69 365 GLY A O 1
ATOM 2822 N N . VAL A 1 366 ? -5.509 7.418 22.690 1.00 80.88 366 VAL A N 1
ATOM 2823 C CA . VAL A 1 366 ? -6.423 8.037 21.723 1.00 80.88 366 VAL A CA 1
ATOM 2824 C C . VAL A 1 366 ? -6.762 9.458 22.176 1.00 80.88 366 VAL A C 1
ATOM 2826 O O . VAL A 1 366 ? -6.775 9.765 23.368 1.00 80.88 366 VAL A O 1
ATOM 2829 N N . SER A 1 367 ? -6.965 10.372 21.228 1.00 80.44 367 SER A N 1
ATOM 2830 C CA . SER A 1 367 ? -7.337 11.763 21.527 1.00 80.44 367 SER A CA 1
ATOM 2831 C C . SER A 1 367 ? -8.692 11.887 22.240 1.00 80.44 367 SER A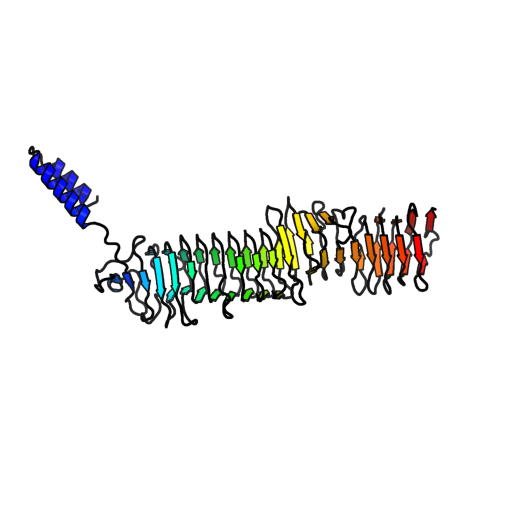 C 1
ATOM 2833 O O . SER A 1 367 ? -9.500 10.968 22.220 1.00 80.44 367 SER A O 1
ATOM 2835 N N . ASN A 1 368 ? -8.993 13.076 22.772 1.00 85.81 368 ASN A N 1
ATOM 2836 C CA . ASN A 1 368 ? -10.254 13.407 23.458 1.00 85.81 368 ASN A CA 1
ATOM 2837 C C . ASN A 1 368 ? -11.460 13.586 22.503 1.00 85.81 368 ASN A C 1
ATOM 2839 O O . ASN A 1 368 ? -12.259 14.499 22.695 1.00 85.81 368 ASN A O 1
ATOM 2843 N N . ASN A 1 369 ? -11.537 12.811 21.423 1.00 93.25 369 ASN A N 1
ATOM 2844 C CA . ASN A 1 369 ? -12.627 12.857 20.451 1.00 93.25 369 ASN A CA 1
ATOM 2845 C C . ASN A 1 369 ? -12.760 11.502 19.740 1.00 93.25 369 ASN A C 1
ATOM 2847 O O . ASN A 1 369 ? -11.846 10.686 19.851 1.00 93.25 369 ASN A O 1
ATOM 2851 N N . GLY A 1 370 ? -13.837 11.313 18.973 1.00 95.38 370 GLY A N 1
ATOM 2852 C CA . GLY A 1 370 ? -14.086 10.110 18.171 1.00 95.38 370 GLY A CA 1
ATOM 2853 C C . GLY A 1 370 ? -14.455 8.875 18.997 1.00 95.38 370 GLY A C 1
ATOM 2854 O O . GLY A 1 370 ? -14.568 8.938 20.225 1.00 95.38 370 GLY A O 1
ATOM 2855 N N . THR A 1 371 ? -14.641 7.754 18.305 1.00 96.12 371 THR A N 1
ATOM 2856 C CA . THR A 1 371 ? -15.080 6.484 18.895 1.00 96.12 371 THR A CA 1
ATOM 2857 C C . THR A 1 371 ? -14.131 5.350 18.535 1.00 96.12 371 THR A C 1
ATOM 2859 O O . THR A 1 371 ? -13.742 5.205 17.379 1.00 96.12 371 THR A O 1
ATOM 2862 N N . VAL A 1 372 ? -13.775 4.532 19.527 1.00 97.12 372 VAL A N 1
ATOM 2863 C CA . VAL A 1 372 ? -13.150 3.224 19.292 1.00 97.12 372 VAL A CA 1
ATOM 2864 C C . VAL A 1 372 ? -14.215 2.151 19.492 1.00 97.12 372 VAL A C 1
ATOM 2866 O O . VAL A 1 372 ? -14.870 2.151 20.533 1.00 97.12 372 VAL A O 1
ATOM 2869 N N . CYS A 1 373 ? -14.378 1.257 18.523 1.00 97.38 373 CYS A N 1
ATOM 2870 C CA . CYS A 1 373 ? -15.279 0.113 18.592 1.00 97.38 373 CYS A CA 1
ATOM 2871 C C . CYS A 1 373 ? -14.472 -1.189 18.605 1.00 97.38 373 CYS A C 1
ATOM 2873 O O . CYS A 1 373 ? -13.578 -1.374 17.782 1.00 97.38 373 CYS A O 1
ATOM 2875 N N . TYR A 1 374 ? -14.781 -2.079 19.545 1.00 97.75 374 TYR A N 1
ATOM 2876 C CA . TYR A 1 374 ? -14.286 -3.454 19.558 1.00 97.75 374 TYR A CA 1
ATOM 2877 C C . TYR A 1 374 ? -15.418 -4.372 19.108 1.00 97.75 374 TYR A C 1
ATOM 2879 O O . TYR A 1 374 ? -16.373 -4.580 19.858 1.00 97.75 374 TYR A O 1
ATOM 2887 N N . ASP A 1 375 ? -15.309 -4.908 17.895 1.00 97.38 375 ASP A N 1
ATOM 2888 C CA . ASP A 1 375 ? -16.431 -5.500 17.159 1.00 97.38 375 ASP A CA 1
ATOM 2889 C C . ASP A 1 375 ? -16.165 -6.939 16.695 1.00 97.38 375 ASP A C 1
ATOM 2891 O O . ASP A 1 375 ? -16.883 -7.490 15.864 1.00 97.38 375 ASP A O 1
ATOM 2895 N N . ARG A 1 376 ? -15.142 -7.609 17.229 1.00 97.19 376 ARG A N 1
ATOM 2896 C CA . ARG A 1 376 ? -14.851 -8.989 16.824 1.00 97.19 376 ARG A CA 1
ATOM 2897 C C . ARG A 1 376 ? -16.050 -9.922 17.068 1.00 97.19 376 ARG A C 1
ATOM 2899 O O . ARG A 1 376 ? -16.693 -9.851 18.106 1.00 97.19 376 ARG A O 1
ATOM 2906 N N . VAL A 1 377 ? -16.288 -10.903 16.205 1.00 96.56 377 VAL A N 1
ATOM 2907 C CA . VAL A 1 377 ? -17.120 -12.065 16.571 1.00 96.56 377 VAL A CA 1
ATOM 2908 C C . VAL A 1 377 ? -16.275 -13.044 17.400 1.00 96.56 377 VAL A C 1
ATOM 2910 O O . VAL A 1 377 ? -15.336 -13.658 16.888 1.00 96.56 377 VAL A O 1
ATOM 2913 N N . GLY A 1 378 ? -16.584 -13.171 18.690 1.00 96.88 378 GLY A N 1
ATOM 2914 C CA . GLY A 1 378 ? -15.840 -13.949 19.682 1.00 96.88 378 GLY A CA 1
ATOM 2915 C C . GLY A 1 378 ? -15.013 -13.093 20.648 1.00 96.88 378 GLY A C 1
ATOM 2916 O O . GLY A 1 378 ? -15.035 -11.860 20.615 1.00 96.88 378 GLY A O 1
ATOM 2917 N N . ASP A 1 379 ? -14.278 -13.765 21.534 1.00 96.38 379 ASP A N 1
ATOM 2918 C CA . ASP A 1 379 ? -13.543 -13.100 22.613 1.00 96.38 379 ASP A CA 1
ATOM 2919 C C . ASP A 1 379 ? -12.439 -12.176 22.088 1.00 96.38 379 ASP A C 1
ATOM 2921 O O . ASP A 1 379 ? -11.783 -12.455 21.077 1.00 96.38 379 ASP A O 1
ATOM 2925 N N . GLN A 1 380 ? -12.209 -11.072 22.788 1.00 96.44 380 GLN A N 1
ATOM 2926 C CA . GLN A 1 380 ? -11.281 -10.036 22.359 1.00 96.44 380 GLN A CA 1
ATOM 2927 C C . GLN A 1 380 ? -10.677 -9.306 23.550 1.00 96.44 380 GLN A C 1
ATOM 2929 O O . GLN A 1 380 ? -11.363 -9.025 24.532 1.00 96.44 380 GLN A O 1
ATOM 2934 N N . SER A 1 381 ? -9.402 -8.952 23.428 1.00 93.75 381 SER A N 1
ATOM 2935 C CA . SER A 1 381 ? -8.738 -8.108 24.415 1.00 93.75 381 SER A CA 1
ATOM 2936 C C . SER A 1 381 ? -8.868 -6.629 24.051 1.00 93.75 381 SER A C 1
ATOM 2938 O O . SER A 1 381 ? -8.645 -6.227 22.908 1.00 93.75 381 SER A O 1
ATOM 2940 N N . ILE A 1 382 ? -9.257 -5.821 25.036 1.00 93.25 382 ILE A N 1
ATOM 2941 C CA . ILE A 1 382 ? -9.358 -4.366 24.931 1.00 93.25 382 ILE A CA 1
ATOM 2942 C C . ILE A 1 382 ? -8.052 -3.754 25.429 1.00 93.25 382 ILE A C 1
ATOM 2944 O O . ILE A 1 382 ? -7.583 -4.060 26.528 1.00 93.25 382 ILE A O 1
ATOM 2948 N N . ALA A 1 383 ? -7.479 -2.838 24.646 1.00 92.25 383 ALA A N 1
ATOM 2949 C CA . ALA A 1 383 ? -6.282 -2.116 25.044 1.00 92.25 383 ALA A CA 1
ATOM 2950 C C . ALA A 1 383 ? -6.521 -1.296 26.326 1.00 92.25 383 ALA A C 1
ATOM 2952 O O . ALA A 1 383 ? -7.507 -0.567 26.466 1.00 92.25 383 ALA A O 1
ATOM 2953 N N . THR A 1 384 ? -5.574 -1.382 27.255 1.00 90.56 384 THR A N 1
ATOM 2954 C CA . THR A 1 384 ? -5.603 -0.690 28.549 1.00 90.56 384 THR A CA 1
ATOM 2955 C C . THR A 1 384 ? -5.177 0.776 28.403 1.00 90.56 384 THR A C 1
ATOM 2957 O O . THR A 1 384 ? -4.045 1.151 28.713 1.00 90.56 384 THR A O 1
ATOM 2960 N N . ILE A 1 385 ? -6.082 1.606 27.882 1.00 90.88 385 ILE A N 1
ATOM 2961 C CA . ILE A 1 385 ? -5.901 3.049 27.683 1.00 90.88 385 ILE A CA 1
ATOM 2962 C C . ILE A 1 385 ? -7.157 3.833 28.086 1.00 90.88 385 ILE A C 1
ATOM 2964 O O . ILE A 1 385 ? -8.197 3.270 28.422 1.00 90.88 385 ILE A O 1
ATOM 2968 N N . ASN A 1 386 ? -7.069 5.161 28.012 1.00 91.62 386 ASN A N 1
ATOM 2969 C CA . ASN A 1 386 ? -8.240 6.025 28.113 1.00 91.62 386 ASN A CA 1
ATOM 2970 C C . ASN A 1 386 ? -8.911 6.180 26.749 1.00 91.62 386 ASN A C 1
ATOM 2972 O O . ASN A 1 386 ? -8.219 6.387 25.754 1.00 91.62 386 ASN A O 1
ATOM 2976 N N . TYR A 1 387 ? -10.239 6.180 26.743 1.00 93.50 387 TYR A N 1
ATOM 2977 C CA . TYR A 1 387 ? -11.091 6.358 25.573 1.00 93.50 387 TYR A CA 1
ATOM 2978 C C . TYR A 1 387 ? -11.908 7.643 25.702 1.00 93.50 387 TYR A C 1
ATOM 2980 O O . TYR A 1 387 ? -12.262 8.057 26.809 1.00 93.50 387 TYR A O 1
ATOM 2988 N N . PHE A 1 388 ? -12.224 8.281 24.572 1.00 94.38 388 PHE A N 1
ATOM 2989 C CA . PHE A 1 388 ? -13.241 9.330 24.562 1.00 94.38 388 PHE A CA 1
ATOM 2990 C C . PHE A 1 388 ? -14.633 8.701 24.520 1.00 94.38 388 PHE A C 1
ATOM 2992 O O . PHE A 1 388 ? -15.321 8.729 25.538 1.00 94.38 388 PHE A O 1
ATOM 2999 N N . ASN A 1 389 ? -14.976 8.051 23.405 1.00 95.06 389 ASN A N 1
ATOM 3000 C CA . ASN A 1 389 ? -16.085 7.103 23.325 1.00 95.06 389 ASN A CA 1
ATOM 3001 C C . ASN A 1 389 ? -15.549 5.678 23.137 1.00 95.06 389 ASN A C 1
ATOM 3003 O O . ASN A 1 389 ? -14.565 5.481 22.414 1.00 95.06 389 ASN A O 1
ATOM 3007 N N . LEU A 1 390 ? -16.209 4.703 23.758 1.00 95.38 390 LEU A N 1
ATOM 3008 C CA . LEU A 1 390 ? -15.942 3.277 23.582 1.00 95.38 390 LEU A CA 1
ATOM 3009 C C . LEU A 1 390 ? -17.240 2.546 23.238 1.00 95.38 390 LEU A C 1
ATOM 3011 O O . LEU A 1 390 ? -18.235 2.659 23.956 1.00 95.38 390 LEU A O 1
ATOM 3015 N N . GLU A 1 391 ? -17.196 1.756 22.177 1.00 97.00 391 GLU A N 1
ATOM 3016 C CA . GLU A 1 391 ? -18.277 0.869 21.762 1.00 97.00 391 GLU A CA 1
ATOM 3017 C C . GLU A 1 391 ? -17.816 -0.589 21.841 1.00 97.00 391 GLU A C 1
ATOM 3019 O O . GLU A 1 391 ? -16.680 -0.921 21.498 1.00 97.00 391 GLU A O 1
ATOM 3024 N N . ILE A 1 392 ? -18.702 -1.445 22.344 1.00 97.38 392 ILE A N 1
ATOM 3025 C CA . ILE A 1 392 ? -18.498 -2.885 22.482 1.00 97.38 392 ILE A CA 1
ATOM 3026 C C . ILE A 1 392 ? -19.592 -3.592 21.689 1.00 97.38 392 ILE A C 1
ATOM 3028 O O . ILE A 1 392 ? -20.768 -3.529 22.062 1.00 97.38 392 ILE A O 1
ATOM 3032 N N . GLU A 1 393 ? -19.195 -4.251 20.606 1.00 96.38 393 GLU A N 1
ATOM 3033 C CA . GLU A 1 393 ? -20.089 -4.845 19.617 1.00 96.38 393 GLU A CA 1
ATOM 3034 C C . GLU A 1 393 ? -19.819 -6.334 19.388 1.00 96.38 393 GLU A C 1
ATOM 3036 O O . GLU A 1 393 ? -18.765 -6.871 19.744 1.00 96.38 393 GLU A O 1
ATOM 3041 N N . ASN A 1 394 ? -20.808 -6.971 18.754 1.00 95.62 394 ASN A N 1
ATOM 3042 C CA . ASN A 1 394 ? -20.830 -8.376 18.356 1.00 95.62 394 ASN A CA 1
ATOM 3043 C C . ASN A 1 394 ? -20.683 -9.376 19.517 1.00 95.62 394 ASN A C 1
ATOM 3045 O O . ASN A 1 394 ? -20.453 -9.027 20.672 1.00 95.62 394 ASN A O 1
ATOM 3049 N N . GLU A 1 395 ? -20.934 -10.653 19.232 1.00 95.25 395 GLU A N 1
ATOM 3050 C CA . GLU A 1 395 ? -20.909 -11.697 20.259 1.00 95.25 395 GLU A CA 1
ATOM 3051 C C . GLU A 1 395 ? -19.501 -11.940 20.826 1.00 95.25 395 GLU A C 1
ATOM 3053 O O . GLU A 1 395 ? -18.496 -11.772 20.136 1.00 95.25 395 GLU A O 1
ATOM 3058 N N . GLY A 1 396 ? -19.433 -12.406 22.075 1.00 95.56 396 GLY A N 1
ATOM 3059 C CA . GLY A 1 396 ? -18.187 -12.778 22.752 1.00 95.56 396 GLY A CA 1
ATOM 3060 C C . GLY A 1 396 ? -17.794 -11.833 23.885 1.00 95.56 396 GLY A C 1
ATOM 3061 O O . GLY A 1 396 ? -18.390 -10.770 24.076 1.00 95.56 396 GLY A O 1
ATOM 3062 N N . VAL A 1 397 ? -16.792 -12.249 24.661 1.00 95.38 397 VAL A N 1
ATOM 3063 C CA . VAL A 1 397 ? -16.309 -11.490 25.817 1.00 95.38 397 VAL A CA 1
ATOM 3064 C C . VAL A 1 397 ? -15.205 -10.530 25.390 1.00 95.38 397 VAL A C 1
ATOM 3066 O O . VAL A 1 397 ? -14.135 -10.940 24.940 1.00 95.38 397 VAL A O 1
ATOM 3069 N N . LYS A 1 398 ? -15.448 -9.233 25.561 1.00 96.06 398 LYS A N 1
ATOM 3070 C CA . LYS A 1 398 ? -14.460 -8.168 25.391 1.00 96.06 398 LYS A CA 1
ATOM 3071 C C . LYS A 1 398 ? -13.898 -7.837 26.753 1.00 96.06 398 LYS A C 1
ATOM 3073 O O . LYS A 1 398 ? -14.615 -7.283 27.582 1.00 96.06 398 LYS A O 1
ATOM 3078 N N . ASN A 1 399 ? -12.652 -8.206 27.017 1.00 93.44 399 ASN A N 1
ATOM 3079 C CA . ASN A 1 399 ? -12.082 -8.058 28.347 1.00 93.44 399 ASN A CA 1
ATOM 3080 C C . ASN A 1 399 ? -11.051 -6.936 28.423 1.00 93.44 399 ASN A C 1
ATOM 3082 O O . ASN A 1 399 ? -10.263 -6.708 27.508 1.00 93.44 399 ASN A O 1
ATOM 3086 N N . ILE A 1 400 ? -11.042 -6.239 29.554 1.00 90.12 400 ILE A N 1
ATOM 3087 C CA . ILE A 1 400 ? -9.968 -5.321 29.919 1.00 90.12 400 ILE A CA 1
ATOM 3088 C C . ILE A 1 400 ? -9.315 -5.829 31.202 1.00 90.12 400 ILE A C 1
ATOM 3090 O O . ILE A 1 400 ? -9.928 -5.831 32.268 1.00 90.12 400 ILE A O 1
ATOM 3094 N N . THR A 1 401 ? -8.076 -6.313 31.087 1.00 84.88 401 THR A N 1
ATOM 3095 C CA . THR A 1 401 ? -7.366 -6.994 32.184 1.00 84.88 401 THR A CA 1
ATOM 3096 C C . THR A 1 401 ? -6.277 -6.128 32.807 1.00 84.88 401 THR A C 1
ATOM 3098 O O . THR A 1 401 ? -5.545 -5.440 32.091 1.00 84.88 401 THR A O 1
ATOM 3101 N N . ASN A 1 402 ? -6.089 -6.254 34.124 1.00 69.75 402 ASN A N 1
ATOM 3102 C CA . ASN A 1 402 ? -4.937 -5.753 34.882 1.00 69.75 402 ASN A CA 1
ATOM 3103 C C . ASN A 1 402 ? -4.654 -4.248 34.718 1.00 69.75 402 ASN A C 1
ATOM 3105 O O . ASN A 1 402 ? -3.505 -3.803 34.816 1.00 69.75 402 ASN A O 1
ATOM 3109 N N . SER A 1 403 ? -5.690 -3.441 34.484 1.00 63.91 403 SER A N 1
ATOM 3110 C CA . SER A 1 403 ? -5.531 -1.989 34.436 1.00 63.91 403 SER A CA 1
ATOM 3111 C C . SER A 1 403 ? -5.655 -1.368 35.813 1.00 63.91 403 SER A C 1
ATOM 3113 O O . SER A 1 403 ? -6.660 -1.540 36.506 1.00 63.91 403 SER A O 1
ATOM 3115 N N . TRP A 1 404 ? -4.656 -0.562 36.172 1.00 67.69 404 TRP A N 1
ATOM 3116 C CA . TRP A 1 404 ? -4.725 0.268 37.366 1.00 67.69 404 TRP A CA 1
ATOM 3117 C C . TRP A 1 404 ? -5.809 1.344 37.241 1.00 67.69 404 TRP A C 1
ATOM 3119 O O . TRP A 1 404 ? -6.399 1.684 38.260 1.00 67.69 404 TRP A O 1
ATOM 3129 N N . VAL A 1 405 ? -6.084 1.862 36.033 1.00 65.31 405 VAL A N 1
ATOM 3130 C CA . VAL A 1 405 ? -7.104 2.888 35.758 1.00 65.31 405 VAL A CA 1
ATOM 3131 C C . VAL A 1 405 ? -7.374 2.976 34.243 1.00 65.31 405 VAL A C 1
ATOM 3133 O O . VAL A 1 405 ? -6.472 3.359 33.502 1.00 65.31 405 VAL A O 1
ATOM 3136 N N . ASN A 1 406 ? -8.612 2.751 33.788 1.00 81.19 406 ASN A N 1
ATOM 3137 C CA . ASN A 1 406 ? -9.079 3.204 32.464 1.00 81.19 406 ASN A CA 1
ATOM 3138 C C . ASN A 1 406 ? -10.176 4.260 32.612 1.00 81.19 406 ASN A C 1
ATOM 3140 O O . ASN A 1 406 ? -11.090 4.086 33.420 1.00 81.19 406 ASN A O 1
ATOM 3144 N N . TRP A 1 407 ? -10.104 5.333 31.823 1.00 87.81 407 TRP A N 1
ATOM 3145 C CA . TRP A 1 407 ? -11.156 6.349 31.732 1.00 87.81 407 TRP A CA 1
ATOM 3146 C C . TRP A 1 407 ? -11.889 6.252 30.404 1.00 87.81 407 TRP A C 1
ATOM 3148 O O . TRP A 1 407 ? -11.251 6.222 29.354 1.00 87.81 407 TRP A O 1
ATOM 3158 N N . ILE A 1 408 ? -13.214 6.302 30.455 1.00 91.06 408 ILE A N 1
ATOM 3159 C CA . ILE A 1 408 ? -14.065 6.597 29.303 1.00 91.06 408 ILE A CA 1
ATOM 3160 C C . ILE A 1 408 ? -14.656 7.979 29.554 1.00 91.06 408 ILE A C 1
ATOM 3162 O O . ILE A 1 408 ? -15.426 8.181 30.495 1.00 91.06 408 ILE A O 1
ATOM 3166 N N . TRP A 1 409 ? -14.191 8.961 28.785 1.00 91.12 409 TRP A N 1
ATOM 3167 C CA . TRP A 1 409 ? -14.421 10.377 29.075 1.00 91.12 409 TRP A CA 1
ATOM 3168 C C . TRP A 1 409 ? -15.793 10.892 28.656 1.00 91.12 409 TRP A C 1
ATOM 3170 O O . TRP A 1 409 ? -16.246 11.879 29.243 1.00 91.12 409 TRP A O 1
ATOM 3180 N N . ASN A 1 410 ? -16.416 10.278 27.655 1.00 92.00 410 ASN A N 1
ATOM 3181 C CA . ASN A 1 410 ? -17.722 10.670 27.158 1.00 92.00 410 ASN A CA 1
ATOM 3182 C C . ASN A 1 410 ? -18.681 9.482 27.164 1.00 92.00 410 ASN A C 1
ATOM 3184 O O . ASN A 1 410 ? -19.335 9.305 28.179 1.00 92.00 410 ASN A O 1
ATOM 3188 N N . ASP A 1 411 ? -18.758 8.663 26.116 1.00 91.62 411 ASP A N 1
ATOM 3189 C CA . ASP A 1 411 ? -19.805 7.636 26.055 1.00 91.62 411 ASP A CA 1
ATOM 3190 C C . ASP A 1 411 ? -19.248 6.204 26.064 1.00 91.62 411 ASP A C 1
ATOM 3192 O O . ASP A 1 411 ? -18.274 5.893 25.377 1.00 91.62 411 ASP A O 1
ATOM 3196 N N . LEU A 1 412 ? -19.887 5.322 26.840 1.00 92.94 412 LEU A N 1
ATOM 3197 C CA . LEU A 1 412 ? -19.736 3.866 26.739 1.00 92.94 412 LEU A CA 1
ATOM 3198 C C . LEU A 1 412 ? -21.039 3.275 26.204 1.00 92.94 412 LEU A C 1
ATOM 3200 O O . LEU A 1 412 ? -22.092 3.435 26.830 1.00 92.94 412 LEU A O 1
ATOM 3204 N N . HIS A 1 413 ? -20.960 2.514 25.115 1.00 94.38 413 HIS A N 1
ATOM 3205 C CA . HIS A 1 413 ? -22.086 1.734 24.605 1.00 94.38 413 HIS A CA 1
ATOM 3206 C C . HIS A 1 413 ? -21.712 0.253 24.523 1.00 94.38 413 HIS A C 1
ATOM 3208 O O . HIS A 1 413 ? -20.727 -0.112 23.891 1.00 94.38 413 HIS A O 1
ATOM 3214 N N . VAL A 1 414 ? -22.517 -0.610 25.145 1.00 94.06 414 VAL A N 1
ATOM 3215 C CA . VAL A 1 414 ? -22.416 -2.073 24.993 1.00 94.06 414 VAL A CA 1
ATOM 3216 C C . VAL A 1 414 ? -23.653 -2.572 24.249 1.00 94.06 414 VAL A C 1
ATOM 3218 O O . VAL A 1 414 ? -24.778 -2.425 24.742 1.00 94.06 414 VAL A O 1
ATOM 3221 N N . PHE A 1 415 ? -23.451 -3.084 23.036 1.00 93.00 415 PHE A N 1
ATOM 3222 C CA . PHE A 1 415 ? -24.509 -3.503 22.117 1.00 93.00 415 PHE A CA 1
ATOM 3223 C C . PHE A 1 415 ? -24.991 -4.933 22.388 1.00 93.00 415 PHE A C 1
ATOM 3225 O O . PHE A 1 415 ? -24.421 -5.676 23.189 1.00 93.00 415 PHE A O 1
ATOM 3232 N N . THR A 1 416 ? -26.079 -5.311 21.716 1.00 85.06 416 THR A N 1
ATOM 3233 C CA . THR A 1 416 ? -26.726 -6.617 21.830 1.00 85.06 416 THR A CA 1
ATOM 3234 C C . THR A 1 416 ? -25.727 -7.752 21.607 1.00 85.06 416 THR A C 1
ATOM 3236 O O . THR A 1 416 ? -24.977 -7.737 20.638 1.00 85.06 416 THR A O 1
ATOM 3239 N N . GLN A 1 417 ? -25.784 -8.776 22.466 1.00 88.31 417 GLN A N 1
ATOM 3240 C CA . GLN A 1 417 ? -24.950 -9.995 22.427 1.00 88.31 417 GLN A CA 1
ATOM 3241 C C . GLN A 1 417 ? -23.480 -9.814 22.833 1.00 88.31 417 GLN A C 1
ATOM 3243 O O . GLN A 1 417 ? -22.810 -10.822 23.059 1.00 88.31 417 GLN A O 1
ATOM 3248 N N . ALA A 1 418 ? -23.005 -8.579 23.003 1.00 93.56 418 ALA A N 1
ATOM 3249 C CA . ALA A 1 418 ? -21.663 -8.317 23.498 1.00 93.56 418 ALA A CA 1
ATOM 3250 C C . ALA A 1 418 ? -21.601 -8.413 25.032 1.00 93.56 418 ALA A C 1
ATOM 3252 O O . ALA A 1 418 ? -22.500 -7.945 25.744 1.00 93.56 418 ALA A O 1
ATOM 3253 N N . GLU A 1 419 ? -20.519 -8.993 25.553 1.00 95.12 419 GLU A N 1
ATOM 3254 C CA . GLU A 1 419 ? -20.174 -8.960 26.976 1.00 95.12 419 GLU A CA 1
ATOM 3255 C C . GLU A 1 419 ? -18.920 -8.105 27.162 1.00 95.12 419 GLU A C 1
ATOM 3257 O O . GLU A 1 419 ? -17.861 -8.434 26.641 1.00 95.12 419 GLU A O 1
ATOM 3262 N N . PHE A 1 420 ? -19.023 -7.010 27.915 1.00 94.25 420 PHE A N 1
ATOM 3263 C CA . PHE A 1 420 ? -17.873 -6.216 28.331 1.00 94.25 420 PHE A CA 1
ATOM 3264 C C . PHE A 1 420 ? -17.445 -6.641 29.737 1.00 94.25 420 PHE A C 1
ATOM 3266 O O . PHE A 1 420 ? -18.150 -6.382 30.713 1.00 94.25 420 PHE A O 1
ATOM 3273 N N . GLU A 1 421 ? -16.294 -7.298 29.838 1.00 92.81 421 GLU A N 1
ATOM 3274 C CA . GLU A 1 421 ? -15.731 -7.815 31.081 1.00 92.81 421 GLU A CA 1
ATOM 3275 C C . GLU A 1 421 ? -14.593 -6.928 31.594 1.00 92.81 421 GLU A C 1
ATOM 3277 O O . GLU A 1 421 ? -13.645 -6.598 30.879 1.00 92.81 421 GLU A O 1
ATOM 3282 N N . ILE A 1 422 ? -14.675 -6.557 32.868 1.00 89.12 422 ILE A N 1
ATOM 3283 C CA . ILE A 1 422 ? -13.698 -5.701 33.534 1.00 89.12 422 ILE A CA 1
ATOM 3284 C C . ILE A 1 422 ? -13.013 -6.491 34.638 1.00 89.12 422 ILE A C 1
ATOM 3286 O O . ILE A 1 422 ? -13.679 -6.991 35.545 1.00 89.12 422 ILE A O 1
ATOM 3290 N N . ASP A 1 423 ? -11.687 -6.535 34.553 1.00 85.88 423 ASP A N 1
ATOM 3291 C CA . ASP A 1 423 ? -10.769 -7.070 35.555 1.00 85.88 423 ASP A CA 1
ATOM 3292 C C . ASP A 1 423 ? -9.722 -5.984 35.902 1.00 85.88 423 ASP A C 1
ATOM 3294 O O . ASP A 1 423 ? -8.573 -5.990 35.451 1.00 85.88 423 ASP A O 1
ATOM 3298 N N . GLY A 1 424 ? -10.182 -4.941 36.599 1.00 84.06 424 GLY A N 1
ATOM 3299 C CA . GLY A 1 424 ? -9.431 -3.781 37.068 1.00 84.06 424 GLY A CA 1
ATOM 3300 C C . GLY A 1 424 ? -10.319 -2.606 37.512 1.00 84.06 424 GLY A C 1
ATOM 3301 O O . GLY A 1 424 ? -11.406 -2.762 38.069 1.00 84.06 424 GLY A O 1
ATOM 3302 N N . PHE A 1 425 ? -9.846 -1.381 37.277 1.00 83.75 425 PHE A N 1
ATOM 3303 C CA . PHE A 1 425 ? -10.591 -0.156 37.590 1.00 83.75 425 PHE A CA 1
ATOM 3304 C C . PHE A 1 425 ? -11.102 0.518 36.316 1.00 83.75 425 PHE A C 1
ATOM 3306 O O . PHE A 1 425 ? -10.311 0.842 35.424 1.00 83.75 425 PHE A O 1
ATOM 3313 N N . LEU A 1 426 ? -12.406 0.805 36.264 1.00 85.69 426 LEU A N 1
ATOM 3314 C CA . LEU A 1 426 ? -13.022 1.567 35.174 1.00 85.69 426 LEU A CA 1
ATOM 3315 C C . LEU A 1 426 ? -13.721 2.818 35.709 1.00 85.69 426 LEU A C 1
ATOM 3317 O O . LEU A 1 426 ? -14.566 2.741 36.605 1.00 85.69 426 LEU A O 1
ATOM 3321 N N . PHE A 1 427 ? -13.369 3.964 35.130 1.00 87.12 427 PHE A N 1
ATOM 3322 C CA . PHE A 1 427 ? -13.985 5.257 35.387 1.00 87.12 427 PHE A CA 1
ATOM 3323 C C . PHE A 1 427 ? -14.779 5.684 34.163 1.00 87.12 427 PHE A C 1
ATOM 3325 O O . PHE A 1 427 ? -14.219 5.851 33.082 1.00 87.12 427 PHE A O 1
ATOM 3332 N N . LEU A 1 428 ? -16.077 5.885 34.347 1.00 85.62 428 LEU A N 1
ATOM 3333 C CA . LEU A 1 428 ? -16.976 6.351 33.304 1.00 85.62 428 LEU A CA 1
ATOM 3334 C C . LEU A 1 428 ? -17.429 7.771 33.599 1.00 85.62 428 LEU A C 1
ATOM 3336 O O . LEU A 1 428 ? -17.824 8.087 34.725 1.00 85.62 428 LEU A O 1
ATOM 3340 N N . ASN A 1 429 ? -17.394 8.604 32.573 1.00 81.94 429 ASN A N 1
ATOM 3341 C CA . ASN A 1 429 ? -18.094 9.876 32.510 1.00 81.94 429 ASN A CA 1
ATOM 3342 C C . ASN A 1 429 ? -19.192 9.775 31.425 1.00 81.94 429 ASN A C 1
ATOM 3344 O O . ASN A 1 429 ? -19.364 8.706 30.851 1.00 81.94 429 ASN A O 1
ATOM 3348 N N . GLY A 1 430 ? -19.984 10.832 31.224 1.00 82.06 430 GLY A N 1
ATOM 3349 C CA . GLY A 1 430 ? -20.996 10.939 30.155 1.00 82.06 430 GLY A CA 1
ATOM 3350 C C . GLY A 1 430 ? -22.066 9.831 30.110 1.00 82.06 430 GLY A C 1
ATOM 3351 O O . GLY A 1 430 ? -22.517 9.361 31.162 1.00 82.06 430 GLY A O 1
ATOM 3352 N N . GLN A 1 431 ? -22.593 9.517 28.917 1.00 80.06 431 GLN A N 1
ATOM 3353 C CA . GLN A 1 431 ? -23.712 8.580 28.751 1.00 80.06 431 GLN A CA 1
ATOM 3354 C C . GLN A 1 431 ? -23.210 7.140 28.693 1.00 80.06 431 GLN A C 1
ATOM 3356 O O . GLN A 1 431 ? -22.324 6.785 27.926 1.00 80.06 431 GLN A O 1
ATOM 3361 N N . ASN A 1 432 ? -23.816 6.281 29.505 1.00 78.00 432 ASN A N 1
ATOM 3362 C CA . ASN A 1 432 ? -23.417 4.889 29.635 1.00 78.00 432 ASN A CA 1
ATOM 3363 C C . ASN A 1 432 ? -24.629 4.020 29.319 1.00 78.00 432 ASN A C 1
ATOM 3365 O O . ASN A 1 432 ? -25.564 3.942 30.120 1.00 78.00 432 ASN A O 1
ATOM 3369 N N . ILE A 1 433 ? -24.639 3.428 28.127 1.00 79.88 433 ILE A N 1
ATOM 3370 C CA . ILE A 1 433 ? -25.807 2.766 27.550 1.00 79.88 433 ILE A CA 1
ATOM 3371 C C . ILE A 1 433 ? -25.522 1.272 27.390 1.00 79.88 433 ILE A C 1
ATOM 3373 O O . ILE A 1 433 ? -24.652 0.861 26.625 1.00 79.88 433 ILE A O 1
ATOM 3377 N N . LEU A 1 434 ? -26.308 0.445 28.078 1.00 79.62 434 LEU A N 1
ATOM 3378 C CA . LEU A 1 434 ? -26.352 -1.001 27.864 1.00 79.62 434 LEU A CA 1
ATOM 3379 C C . LEU A 1 434 ? -27.571 -1.324 26.993 1.00 79.62 434 LEU A C 1
ATOM 3381 O O . LEU A 1 434 ? -28.687 -1.518 27.492 1.00 79.62 434 LEU A O 1
ATOM 3385 N N . SER A 1 435 ? -27.360 -1.344 25.677 1.00 79.12 435 SER A N 1
ATOM 3386 C CA . SER A 1 435 ? -28.384 -1.670 24.680 1.00 79.12 435 SER A CA 1
ATOM 3387 C C . SER A 1 435 ? -28.410 -3.174 24.450 1.00 79.12 435 SER A C 1
ATOM 3389 O O . SER A 1 435 ? -27.961 -3.651 23.418 1.00 79.12 435 SER A O 1
ATOM 3391 N N . GLU A 1 436 ? -28.927 -3.915 25.432 1.00 78.94 436 GLU A N 1
ATOM 3392 C CA . GLU A 1 436 ? -29.040 -5.387 25.407 1.00 78.94 436 GLU A CA 1
ATOM 3393 C C . GLU A 1 436 ? -27.712 -6.159 25.568 1.00 78.94 436 GLU A C 1
ATOM 3395 O O . GLU A 1 436 ? -27.710 -7.390 25.536 1.00 78.94 436 GLU A O 1
ATOM 3400 N N . GLY A 1 437 ? -26.595 -5.457 25.779 1.00 83.00 437 GLY A N 1
ATOM 3401 C CA . GLY A 1 437 ? -25.311 -6.044 26.163 1.00 83.00 437 GLY A CA 1
ATOM 3402 C C . GLY A 1 437 ? -25.187 -6.355 27.659 1.00 83.00 437 GLY A C 1
ATOM 3403 O O . GLY A 1 437 ? -26.024 -5.960 28.485 1.00 83.00 437 GLY A O 1
ATOM 3404 N N . VAL A 1 438 ? -24.112 -7.054 28.021 1.00 88.12 438 VAL A N 1
ATOM 3405 C CA . VAL A 1 438 ? -23.784 -7.416 29.407 1.00 88.12 438 VAL A CA 1
ATOM 3406 C C . VAL A 1 438 ? -22.535 -6.670 29.856 1.00 88.12 438 VAL A C 1
ATOM 3408 O O . VAL A 1 438 ? -21.499 -6.745 29.209 1.00 88.12 438 VAL A O 1
ATOM 3411 N N . LEU A 1 439 ? -22.615 -5.986 30.995 1.00 89.19 439 LEU A N 1
ATOM 3412 C CA . LEU A 1 439 ? -21.446 -5.457 31.693 1.00 89.19 439 LEU A CA 1
ATOM 3413 C C . LEU A 1 439 ? -21.090 -6.397 32.845 1.00 89.19 439 LEU A C 1
ATOM 3415 O O . LEU A 1 439 ? -21.883 -6.566 33.773 1.00 89.19 439 LEU A O 1
ATOM 3419 N N . LYS A 1 440 ? -19.899 -6.985 32.815 1.00 88.12 440 LYS A N 1
ATOM 3420 C CA . LYS A 1 440 ? -19.413 -7.910 33.836 1.00 88.12 440 LYS A CA 1
ATOM 3421 C C . LYS A 1 440 ? -18.224 -7.321 34.585 1.00 88.12 440 LYS A C 1
ATOM 3423 O O . LYS A 1 440 ? -17.277 -6.830 33.982 1.00 88.12 440 LYS A O 1
ATOM 3428 N N . ILE A 1 441 ? -18.283 -7.361 35.912 1.00 82.81 441 ILE A N 1
ATOM 3429 C CA . ILE A 1 441 ? -17.286 -6.756 36.803 1.00 82.81 441 ILE A CA 1
ATOM 3430 C C . ILE A 1 441 ? -16.700 -7.870 37.684 1.00 82.81 441 ILE A C 1
ATOM 3432 O O . ILE A 1 441 ? -17.393 -8.379 38.570 1.00 82.81 441 ILE A O 1
ATOM 3436 N N . ASN A 1 442 ? -15.439 -8.243 37.444 1.00 80.38 442 ASN A N 1
ATOM 3437 C CA . ASN A 1 442 ? -14.702 -9.286 38.171 1.00 80.38 442 ASN A CA 1
ATOM 3438 C C . ASN A 1 442 ? -13.689 -8.659 39.123 1.00 80.38 442 ASN A C 1
ATOM 3440 O O . ASN A 1 442 ? -12.803 -7.967 38.645 1.00 80.38 442 ASN A O 1
ATOM 3444 N N . GLU A 1 443 ? -13.785 -8.889 40.437 1.00 72.62 443 GLU A N 1
ATOM 3445 C CA . GLU A 1 443 ? -12.768 -8.433 41.419 1.00 72.62 443 GLU A CA 1
ATOM 3446 C C . GLU A 1 443 ? -12.335 -6.954 41.224 1.00 72.62 443 GLU A C 1
ATOM 3448 O O . GLU A 1 443 ? -11.202 -6.551 41.472 1.00 72.62 443 GLU A O 1
ATOM 3453 N N . SER A 1 444 ? -13.277 -6.132 40.749 1.00 67.44 444 SER A N 1
ATOM 3454 C CA . SER A 1 444 ? -13.031 -4.828 40.132 1.00 67.44 444 SER A CA 1
ATOM 3455 C C . SER A 1 444 ? -13.824 -3.726 40.809 1.00 67.44 444 SER A C 1
ATOM 3457 O O . SER A 1 444 ? -14.916 -3.955 41.344 1.00 67.44 444 SER A O 1
ATOM 3459 N N . ILE A 1 445 ? -13.320 -2.492 40.711 1.00 70.38 445 ILE A N 1
ATOM 3460 C CA . ILE A 1 445 ? -14.085 -1.315 41.122 1.00 70.38 445 ILE A CA 1
ATOM 3461 C C . ILE A 1 445 ? -14.548 -0.537 39.900 1.00 70.38 445 ILE A C 1
ATOM 3463 O O . ILE A 1 445 ? -13.754 -0.058 39.089 1.00 70.38 445 ILE A O 1
ATOM 3467 N N . PHE A 1 446 ? -15.863 -0.366 39.822 1.00 74.88 446 PHE A N 1
ATOM 3468 C CA . PHE A 1 446 ? -16.519 0.392 38.778 1.00 74.88 446 PHE A CA 1
ATOM 3469 C C . PHE A 1 446 ? -17.022 1.727 39.331 1.00 74.88 446 PHE A C 1
ATOM 3471 O O . PHE A 1 446 ? -17.853 1.779 40.248 1.00 74.88 446 PHE A O 1
ATOM 3478 N N . TYR A 1 447 ? -16.521 2.817 38.753 1.00 77.56 447 TYR A N 1
ATOM 3479 C CA . TYR A 1 447 ? -16.866 4.184 39.121 1.00 77.56 447 TYR A CA 1
ATOM 3480 C C . TYR A 1 447 ? -17.575 4.880 37.961 1.00 77.56 447 TYR A C 1
ATOM 3482 O O . TYR A 1 447 ? -16.931 5.315 37.011 1.00 77.56 447 TYR A O 1
ATOM 3490 N N . ALA A 1 448 ? -18.890 5.070 38.068 1.00 74.94 448 ALA A N 1
ATOM 3491 C CA . ALA A 1 448 ? -19.611 5.969 37.171 1.00 74.94 448 ALA A CA 1
ATOM 3492 C C . ALA A 1 448 ? -19.718 7.352 37.828 1.00 74.94 448 ALA A C 1
ATOM 3494 O O . ALA A 1 448 ? -20.473 7.556 38.787 1.00 74.94 448 ALA A O 1
ATOM 3495 N N . LEU A 1 449 ? -18.914 8.297 37.340 1.00 68.44 449 LEU A N 1
ATOM 3496 C CA . LEU A 1 449 ? -18.920 9.694 37.759 1.00 68.44 449 LEU A CA 1
ATOM 3497 C C . LEU A 1 449 ? -19.907 10.445 36.878 1.00 68.44 449 LEU A C 1
ATOM 3499 O O . LEU A 1 449 ? -19.567 10.917 35.796 1.00 68.44 449 LEU A O 1
ATOM 3503 N N . ASN A 1 450 ? -21.147 10.553 37.339 1.00 56.97 450 ASN A N 1
ATOM 3504 C CA . ASN A 1 450 ? -22.198 11.093 36.505 1.00 56.97 450 ASN A CA 1
ATOM 3505 C C . ASN A 1 450 ? -22.276 12.625 36.603 1.00 56.97 450 ASN A C 1
ATOM 3507 O O . ASN A 1 450 ? -23.199 13.169 37.197 1.00 56.97 450 ASN A O 1
ATOM 3511 N N . GLN A 1 451 ? -21.291 13.344 36.053 1.00 52.97 451 GLN A N 1
ATOM 3512 C CA . GLN A 1 451 ? -21.313 14.815 36.091 1.00 52.97 451 GLN A CA 1
ATOM 3513 C C . GLN A 1 451 ? -22.267 15.430 35.050 1.00 52.97 451 GLN A C 1
ATOM 3515 O O . GLN A 1 451 ? -22.569 16.622 35.134 1.00 52.97 451 GLN A O 1
ATOM 3520 N N . SER A 1 452 ? -22.730 14.665 34.047 1.00 56.34 452 SER A N 1
ATOM 3521 C CA . SER A 1 452 ? -23.582 15.189 32.956 1.00 56.34 452 SER A CA 1
ATOM 3522 C C . SER A 1 452 ? -24.427 14.149 32.193 1.00 56.34 452 SER A C 1
ATOM 3524 O O . SER A 1 452 ? -25.141 14.534 31.268 1.00 56.34 452 SER A O 1
ATOM 3526 N N . GLY A 1 453 ? -24.344 12.855 32.516 1.00 57.12 453 GLY A N 1
ATOM 3527 C CA . GLY A 1 453 ? -24.891 11.764 31.702 1.00 57.12 453 GLY A CA 1
ATOM 3528 C C . GLY A 1 453 ? -26.005 10.941 32.362 1.00 57.12 453 GLY A C 1
ATOM 3529 O O . GLY A 1 453 ? -26.594 11.313 33.379 1.00 57.12 453 GLY A O 1
ATOM 3530 N N . SER A 1 454 ? -26.349 9.802 31.769 1.00 64.62 454 SER A N 1
ATOM 3531 C CA . SER A 1 454 ? -27.243 8.797 32.352 1.00 64.62 454 SER A CA 1
ATOM 3532 C C . SER A 1 454 ? -26.586 7.427 32.272 1.00 64.62 454 SER A C 1
ATOM 3534 O O . SER A 1 454 ? -25.877 7.125 31.318 1.00 64.62 454 SER A O 1
ATOM 3536 N N . PHE A 1 455 ? -26.825 6.600 33.286 1.00 73.94 455 PHE A N 1
ATOM 3537 C CA . PHE A 1 455 ? -26.514 5.179 33.233 1.00 73.94 455 PHE A CA 1
ATOM 3538 C C . PHE A 1 455 ? -27.814 4.440 32.915 1.00 73.94 455 PHE A C 1
ATOM 3540 O O . PHE A 1 455 ? -28.723 4.398 33.748 1.00 73.94 455 PHE A O 1
ATOM 3547 N N . ILE A 1 456 ? -27.934 3.936 31.689 1.00 73.19 456 ILE A N 1
ATOM 3548 C CA . ILE A 1 456 ? -29.164 3.360 31.148 1.00 73.19 456 ILE A CA 1
ATOM 3549 C C . ILE A 1 456 ? -28.944 1.871 30.908 1.00 73.19 456 ILE A C 1
ATOM 3551 O O . ILE A 1 456 ? -28.118 1.473 30.091 1.00 73.19 456 ILE A O 1
ATOM 3555 N N . VAL A 1 457 ? -29.738 1.052 31.596 1.00 75.88 457 VAL A N 1
ATOM 3556 C CA . VAL A 1 457 ? -29.870 -0.378 31.307 1.00 75.88 457 VAL A CA 1
ATOM 3557 C C . VAL A 1 457 ? -31.219 -0.576 30.628 1.00 75.88 457 VAL A C 1
ATOM 3559 O O . VAL A 1 457 ? -32.259 -0.414 31.269 1.00 75.88 457 VAL A O 1
ATOM 3562 N N . ASN A 1 458 ? -31.213 -0.866 29.325 1.00 71.75 458 ASN A N 1
ATOM 3563 C CA . ASN A 1 458 ? -32.446 -1.144 28.586 1.00 71.75 458 ASN A CA 1
ATOM 3564 C C . ASN A 1 458 ? -33.024 -2.514 28.986 1.00 71.75 458 ASN A C 1
ATOM 3566 O O . ASN A 1 458 ? -32.388 -3.275 29.711 1.00 71.75 458 ASN A O 1
ATOM 3570 N N . SER A 1 459 ? -34.244 -2.836 28.539 1.00 54.94 459 SER A N 1
ATOM 3571 C CA . SER A 1 459 ? -35.070 -3.929 29.092 1.00 54.94 459 SER A CA 1
ATOM 3572 C C . SER A 1 459 ? -34.446 -5.334 29.104 1.00 54.94 459 SER A C 1
ATOM 3574 O O . SER A 1 459 ? -34.979 -6.208 29.785 1.00 54.94 459 SER A O 1
ATOM 3576 N N . THR A 1 460 ? -33.356 -5.563 28.370 1.00 70.12 460 THR A N 1
ATOM 3577 C CA . THR A 1 460 ? -32.627 -6.843 28.297 1.00 70.12 460 THR A CA 1
ATOM 3578 C C . THR A 1 460 ? -31.142 -6.742 28.666 1.00 70.12 460 THR A C 1
ATOM 3580 O O . THR A 1 460 ? -30.493 -7.778 28.780 1.00 70.12 460 THR A O 1
ATOM 3583 N N . GLY A 1 461 ? -30.598 -5.538 28.885 1.00 69.56 461 GLY A N 1
ATOM 3584 C CA . GLY A 1 461 ? -29.217 -5.372 29.347 1.00 69.56 461 GLY A CA 1
ATOM 3585 C C . GLY A 1 461 ? -29.056 -5.810 30.806 1.00 69.56 461 GLY A C 1
ATOM 3586 O O . GLY A 1 461 ? -30.018 -5.806 31.577 1.00 69.56 461 GLY A O 1
ATOM 3587 N N . SER A 1 462 ? -27.840 -6.180 31.213 1.00 80.69 462 SER A N 1
ATOM 3588 C CA . SER A 1 462 ? -27.576 -6.578 32.604 1.00 80.69 462 SER A CA 1
ATOM 3589 C C . SER A 1 462 ? -26.200 -6.138 33.097 1.00 80.69 462 SER A C 1
ATOM 3591 O O . SER A 1 462 ? -25.259 -6.012 32.315 1.00 80.69 462 SER A O 1
ATOM 3593 N N . ILE A 1 463 ? -26.097 -5.908 34.410 1.00 83.06 463 ILE A N 1
ATOM 3594 C CA . ILE A 1 463 ? -24.816 -5.785 35.109 1.00 83.06 463 ILE A CA 1
ATOM 3595 C C . ILE A 1 463 ? -24.645 -7.032 35.964 1.00 83.06 463 ILE A C 1
ATOM 3597 O O . ILE A 1 463 ? -25.459 -7.282 36.857 1.00 83.06 463 ILE A O 1
ATOM 3601 N N . ASN A 1 464 ? -23.575 -7.776 35.719 1.00 81.44 464 ASN A N 1
ATOM 3602 C CA . ASN A 1 464 ? -23.260 -8.992 36.447 1.00 81.44 464 ASN A CA 1
ATOM 3603 C C . ASN A 1 464 ? -22.019 -8.778 37.314 1.00 81.44 464 ASN A C 1
ATOM 3605 O O . ASN A 1 464 ? -20.956 -8.392 36.831 1.00 81.44 464 ASN A O 1
ATOM 3609 N N . PHE A 1 465 ? -22.159 -9.065 38.605 1.00 77.56 465 PHE A N 1
ATOM 3610 C CA . PHE A 1 465 ? -21.035 -9.145 39.531 1.00 77.56 465 PHE A CA 1
ATOM 3611 C C . PHE A 1 465 ? -20.701 -10.617 39.724 1.00 77.56 465 PHE A C 1
ATOM 3613 O O . PHE A 1 465 ? -21.477 -11.369 40.315 1.00 77.56 465 PHE A O 1
ATOM 3620 N N . THR A 1 466 ? -19.559 -11.031 39.201 1.00 67.69 466 THR A N 1
ATOM 3621 C CA . THR A 1 466 ? -19.030 -12.387 39.337 1.00 67.69 466 THR A CA 1
ATOM 3622 C C . THR A 1 466 ? -17.930 -12.349 40.375 1.00 67.69 466 THR A C 1
ATOM 3624 O O . THR A 1 466 ? -16.749 -12.392 40.060 1.00 67.69 466 THR A O 1
ATOM 3627 N N . ASP A 1 467 ? -18.329 -12.203 41.635 1.00 54.91 467 ASP A N 1
ATOM 3628 C CA . ASP A 1 467 ? -17.387 -12.171 42.740 1.00 54.91 467 ASP A CA 1
ATOM 3629 C C . ASP A 1 467 ? -17.703 -13.255 43.778 1.00 54.91 467 ASP A C 1
ATOM 3631 O O . ASP A 1 467 ? -18.826 -13.359 44.272 1.00 54.91 467 ASP A O 1
ATOM 3635 N N . ASN A 1 468 ? -16.681 -14.044 44.123 1.00 52.50 468 ASN A N 1
ATOM 3636 C CA . ASN A 1 468 ? -16.688 -15.000 45.234 1.00 52.50 468 ASN A CA 1
ATOM 3637 C C . ASN A 1 468 ? -16.022 -14.424 46.513 1.00 52.50 468 ASN A C 1
ATOM 3639 O O . ASN A 1 468 ? -15.961 -15.115 47.531 1.00 52.50 468 ASN A O 1
ATOM 3643 N N . SER A 1 469 ? -15.514 -13.184 46.469 1.00 56.19 469 SER A N 1
ATOM 3644 C CA . SER A 1 469 ? -14.607 -12.554 47.448 1.00 56.19 469 SER A CA 1
ATOM 3645 C C . SER A 1 469 ? -15.109 -11.271 48.157 1.00 56.19 469 SER A C 1
ATOM 3647 O O . SER A 1 469 ? -14.509 -10.886 49.159 1.00 56.19 469 SER A O 1
ATOM 3649 N N . ASN A 1 470 ? -16.261 -10.691 47.781 1.00 50.94 470 ASN A N 1
ATOM 3650 C CA . ASN A 1 470 ? -16.912 -9.492 48.373 1.00 50.94 470 ASN A CA 1
ATOM 3651 C C . ASN A 1 470 ? -16.299 -8.100 48.048 1.00 50.94 470 ASN A C 1
ATOM 3653 O O . ASN A 1 470 ? -16.580 -7.129 48.763 1.00 50.94 470 ASN A O 1
ATOM 3657 N N . GLU A 1 471 ? -15.502 -7.946 46.993 1.00 61.97 471 GLU A N 1
ATOM 3658 C CA . GLU A 1 471 ? -14.857 -6.681 46.608 1.00 61.97 471 GLU A CA 1
ATOM 3659 C C . GLU A 1 471 ? -15.433 -5.997 45.355 1.00 61.97 471 GLU A C 1
ATOM 3661 O O . GLU A 1 471 ? -15.226 -4.792 45.196 1.00 61.97 471 GLU A O 1
ATOM 3666 N N . GLY A 1 472 ? -16.237 -6.681 44.532 1.00 59.53 472 GLY A N 1
ATOM 3667 C CA . GLY A 1 472 ? -16.947 -6.045 43.414 1.00 59.53 472 GLY A CA 1
ATOM 3668 C C . GLY A 1 472 ? -17.886 -4.923 43.887 1.00 59.53 472 GLY A C 1
ATOM 3669 O O . GLY A 1 472 ? -18.846 -5.170 44.621 1.00 59.53 472 GLY A O 1
ATOM 3670 N N . ARG A 1 473 ? -17.629 -3.667 43.490 1.00 69.06 473 ARG A N 1
ATOM 3671 C CA . ARG A 1 473 ? -18.428 -2.495 43.910 1.00 69.06 473 ARG A CA 1
ATOM 3672 C C . ARG A 1 473 ? -18.817 -1.619 42.723 1.00 69.06 473 ARG A C 1
ATOM 3674 O O . ARG A 1 473 ? -17.955 -1.146 41.988 1.00 69.06 473 ARG A O 1
ATOM 3681 N N . LEU A 1 474 ? -20.114 -1.328 42.612 1.00 75.88 474 LEU A N 1
ATOM 3682 C CA . LEU A 1 474 ? -20.665 -0.273 41.760 1.00 75.88 474 LEU A CA 1
ATOM 3683 C C . LEU A 1 474 ? -20.877 0.983 42.600 1.00 75.88 474 LEU A C 1
ATOM 3685 O O . LEU A 1 474 ? -21.739 1.008 43.482 1.00 75.88 474 LEU A O 1
ATOM 3689 N N . LEU A 1 475 ? -20.099 2.030 42.327 1.00 77.38 475 LEU A N 1
ATOM 3690 C CA . LEU A 1 475 ? -20.296 3.330 42.956 1.00 77.38 475 LEU A CA 1
ATOM 3691 C C . LEU A 1 475 ? -20.910 4.308 41.953 1.00 77.38 475 LEU A C 1
ATOM 3693 O O . LEU A 1 475 ? -20.231 4.805 41.056 1.00 77.38 475 LEU A O 1
ATOM 3697 N N . LEU A 1 476 ? -22.193 4.607 42.147 1.00 74.56 476 LEU A N 1
ATOM 3698 C CA . LEU A 1 476 ? -22.900 5.661 41.426 1.00 74.56 476 LEU A CA 1
ATOM 3699 C C . LEU A 1 476 ? -22.820 6.948 42.253 1.00 74.56 476 LEU A C 1
ATOM 3701 O O . LEU A 1 476 ? -23.337 7.000 43.371 1.00 74.56 476 LEU A O 1
ATOM 3705 N N . ARG A 1 477 ? -22.158 7.984 41.729 1.00 67.50 477 ARG A N 1
ATOM 3706 C CA . ARG A 1 477 ? -22.203 9.333 42.312 1.00 67.50 477 ARG A CA 1
ATOM 3707 C C . ARG A 1 477 ? -23.042 10.239 41.420 1.00 67.50 477 ARG A C 1
ATOM 3709 O O . ARG A 1 477 ? -22.697 10.422 40.255 1.00 67.50 477 ARG A O 1
ATOM 3716 N N . SER A 1 478 ? -24.129 10.756 41.994 1.00 56.72 478 SER A N 1
ATOM 3717 C CA . SER A 1 478 ? -24.982 11.810 41.431 1.00 56.72 478 SER A CA 1
ATOM 3718 C C . SER A 1 478 ? -24.402 13.194 41.655 1.00 56.72 478 SER A C 1
ATOM 3720 O O . SER A 1 478 ? -23.893 13.399 42.787 1.00 56.72 478 SER A O 1
#

Sequence (478 aa):
MTCYEFAIHSFELLNIKTHVMKKIITTIALLLSFFSSSQNYDYIWTGLVNEDWSNSLNWMNSAGNIDGLIPNSNHNVLCPSNAFNPLKSFPEGSECNTLTIDASYNTFVVQSNVPTNHLVCNSLIVDNSNGIYGVQINSGKIEVLGDLLNKGYIRLIGGEFKIHGNVGNYSYFFVYSNALVDVNGNFNNEISSTLSYLRLVSNSEISIAGNLNWNETIALYPNSKMHVDGNITMGASSNAIIHNGSEIYCKGNWDAALASNFTPNVSSKVIFNGDSQQFCNLGYGNNNYFQNVEVNKPNDTLIILQDEVMINGDFDLTQGVLKIENATLDVNGDFNSLNPFSKVVFSQASSRLELSGVNNTIAGGVSNNGTVCYDRVGDQSIATINYFNLEIENEGVKNITNSWVNWIWNDLHVFTQAEFEIDGFLFLNGQNILSEGVLKINESIFYALNQSGSFIVNSTGSINFTDNSNEGRLLLRS

Radius of gyration: 33.61 Å; chains: 1; bounding box: 94×51×96 Å

pLDDT: mean 83.74, std 12.94, range [46.5, 98.25]